Protein AF-A0A4Y7THC1-F1 (afdb_monomer_lite)

Radius of gyration: 34.79 Å; chains: 1; bounding box: 104×130×80 Å

Structure (mmCIF, N/CA/C/O backbone):
data_AF-A0A4Y7THC1-F1
#
_entry.id   AF-A0A4Y7THC1-F1
#
loop_
_atom_site.group_PDB
_atom_site.id
_atom_site.type_symbol
_atom_site.label_atom_id
_atom_site.label_alt_id
_atom_site.label_comp_id
_atom_site.label_asym_id
_atom_site.label_entity_id
_atom_site.label_seq_id
_atom_site.pdbx_PDB_ins_code
_atom_site.Cartn_x
_atom_site.Cartn_y
_atom_site.Cartn_z
_atom_site.occupancy
_atom_site.B_iso_or_equiv
_atom_site.auth_seq_id
_atom_site.auth_comp_id
_atom_site.auth_asym_id
_atom_site.auth_atom_id
_atom_site.pdbx_PDB_model_num
ATOM 1 N N . MET A 1 1 ? 5.246 90.368 32.991 1.00 42.56 1 MET A N 1
ATOM 2 C CA . MET A 1 1 ? 5.972 89.082 32.881 1.00 42.56 1 MET A CA 1
ATOM 3 C C . MET A 1 1 ? 4.945 87.955 32.793 1.00 42.56 1 MET A C 1
ATOM 5 O O . MET A 1 1 ? 4.309 87.685 33.807 1.00 42.56 1 MET A O 1
ATOM 9 N N . PRO A 1 2 ? 4.690 87.352 31.618 1.00 47.78 2 PRO A N 1
ATOM 10 C CA . PRO A 1 2 ? 3.740 86.250 31.505 1.00 47.78 2 PRO A CA 1
ATOM 11 C C . PRO A 1 2 ? 4.390 84.953 32.010 1.00 47.78 2 PRO A C 1
ATOM 13 O O . PRO A 1 2 ? 5.532 84.641 31.667 1.00 47.78 2 PRO A O 1
ATOM 16 N N . ARG A 1 3 ? 3.676 84.203 32.856 1.00 44.34 3 ARG A N 1
ATOM 17 C CA . ARG A 1 3 ? 4.103 82.882 33.335 1.00 44.34 3 ARG A CA 1
ATOM 18 C C . ARG A 1 3 ? 4.066 81.897 32.162 1.00 44.34 3 ARG A C 1
ATOM 20 O O . ARG A 1 3 ? 2.997 81.630 31.624 1.00 44.34 3 ARG A O 1
ATOM 27 N N . LYS A 1 4 ? 5.230 81.363 31.773 1.00 51.47 4 LYS A N 1
ATOM 28 C CA . LYS A 1 4 ? 5.334 80.213 30.862 1.00 51.47 4 LYS A CA 1
ATOM 29 C C . LYS A 1 4 ? 4.576 79.039 31.488 1.00 51.47 4 LYS A C 1
ATOM 31 O O . LYS A 1 4 ? 4.970 78.560 32.550 1.00 51.47 4 LYS A O 1
ATOM 36 N N . GLY A 1 5 ? 3.492 78.604 30.849 1.00 48.81 5 GLY A N 1
ATOM 37 C CA . GLY A 1 5 ? 2.812 77.361 31.201 1.00 48.81 5 GLY A CA 1
ATOM 38 C C . GLY A 1 5 ? 3.774 76.189 31.023 1.00 48.81 5 GLY A C 1
ATOM 39 O O . GLY A 1 5 ? 4.364 76.034 29.952 1.00 48.81 5 GLY A O 1
ATOM 40 N N . ARG A 1 6 ? 3.961 75.397 32.084 1.00 53.28 6 ARG A N 1
ATOM 41 C CA . ARG A 1 6 ? 4.569 74.067 31.990 1.00 53.28 6 ARG A CA 1
ATOM 42 C C . ARG A 1 6 ? 3.702 73.263 31.022 1.00 53.28 6 ARG A C 1
ATOM 44 O O . ARG A 1 6 ? 2.523 73.065 31.290 1.00 53.28 6 ARG A O 1
ATOM 51 N N . LYS A 1 7 ? 4.265 72.872 29.876 1.00 57.53 7 LYS A N 1
ATOM 52 C CA . LYS A 1 7 ? 3.681 71.803 29.067 1.00 57.53 7 LYS A CA 1
ATOM 53 C C . LYS A 1 7 ? 3.768 70.555 29.931 1.00 57.53 7 LYS A C 1
ATOM 55 O O . LYS A 1 7 ? 4.872 70.172 30.305 1.00 57.53 7 LYS A O 1
ATOM 60 N N . ASP A 1 8 ? 2.621 69.998 30.288 1.00 54.03 8 ASP A N 1
ATOM 61 C CA . ASP A 1 8 ? 2.546 68.701 30.940 1.00 54.03 8 ASP A CA 1
ATOM 62 C C . ASP A 1 8 ? 3.214 67.677 30.015 1.00 54.03 8 ASP A C 1
ATOM 64 O O . ASP A 1 8 ? 2.645 67.271 28.997 1.00 54.03 8 ASP A O 1
ATOM 68 N N . GLU A 1 9 ? 4.454 67.305 30.339 1.00 60.47 9 GLU A N 1
ATOM 69 C CA . GLU A 1 9 ? 5.091 66.088 29.848 1.00 60.47 9 GLU A CA 1
ATOM 70 C C . GLU A 1 9 ? 4.247 64.925 30.361 1.00 60.47 9 GLU A C 1
ATOM 72 O O . GLU A 1 9 ? 4.457 64.385 31.446 1.00 60.47 9 GLU A O 1
ATOM 77 N N . ARG A 1 10 ? 3.220 64.565 29.588 1.00 56.78 10 ARG A N 1
ATOM 78 C CA . ARG A 1 10 ? 2.561 63.274 29.728 1.00 56.78 10 ARG A CA 1
ATOM 79 C C . ARG A 1 10 ? 3.612 62.234 29.381 1.00 56.78 10 ARG A C 1
ATOM 81 O O . ARG A 1 10 ? 3.808 61.946 28.204 1.00 56.78 10 ARG A O 1
ATOM 88 N N . LEU A 1 11 ? 4.299 61.734 30.407 1.00 62.66 11 LEU A N 1
ATOM 89 C CA . LEU A 1 11 ? 5.148 60.552 30.338 1.00 62.66 11 LEU A CA 1
ATOM 90 C C . LEU A 1 11 ? 4.373 59.495 29.548 1.00 62.66 11 LEU A C 1
ATOM 92 O O . LEU A 1 11 ? 3.333 59.013 30.001 1.00 62.66 11 LEU A O 1
ATOM 96 N N . HIS A 1 12 ? 4.804 59.246 28.312 1.00 72.31 12 HIS A N 1
ATOM 97 C CA . HIS A 1 12 ? 4.212 58.221 27.472 1.00 72.31 12 HIS A CA 1
ATOM 98 C C . HIS A 1 12 ? 4.403 56.903 28.204 1.00 72.31 12 HIS A C 1
ATOM 100 O O . HIS A 1 12 ? 5.534 56.468 28.415 1.00 72.31 12 HIS A O 1
ATOM 106 N N . GLN A 1 13 ? 3.297 56.310 28.650 1.00 73.50 13 GLN A N 1
ATOM 107 C CA . GLN A 1 13 ? 3.343 54.952 29.158 1.00 73.50 13 GLN A CA 1
ATOM 108 C C . GLN A 1 13 ? 3.925 54.078 28.040 1.00 73.50 13 GLN A C 1
ATOM 110 O O . GLN A 1 13 ? 3.471 54.198 26.894 1.00 73.50 13 GLN A O 1
ATOM 115 N N . PRO A 1 14 ? 4.968 53.284 28.326 1.00 78.94 14 PRO A N 1
ATOM 116 C CA . PRO A 1 14 ? 5.562 52.421 27.321 1.00 78.94 14 PRO A CA 1
ATOM 117 C C . PRO A 1 14 ? 4.495 51.481 26.755 1.00 78.94 14 PRO A C 1
ATOM 119 O O . PRO A 1 14 ? 3.613 51.013 27.473 1.00 78.94 14 PRO A O 1
ATOM 122 N N . LYS A 1 15 ? 4.564 51.241 25.441 1.00 88.25 15 LYS A N 1
ATOM 123 C CA . LYS A 1 15 ? 3.587 50.439 24.687 1.00 88.25 15 LYS A CA 1
ATOM 124 C C . LYS A 1 15 ? 3.503 48.988 25.184 1.00 88.25 15 LYS A C 1
ATOM 126 O O . LYS A 1 15 ? 2.467 48.357 24.995 1.00 88.25 15 LYS A O 1
ATOM 131 N N . PHE A 1 16 ? 4.564 48.472 25.804 1.00 92.69 16 PHE A N 1
ATOM 132 C CA . PHE A 1 16 ? 4.643 47.092 26.264 1.00 92.69 16 PHE A CA 1
ATOM 133 C C . PHE A 1 16 ? 5.136 46.991 27.708 1.00 92.69 16 PHE A C 1
ATOM 135 O O . PHE A 1 16 ? 5.794 47.896 28.222 1.00 92.69 16 PHE A O 1
ATOM 142 N N . ASP A 1 17 ? 4.816 45.867 28.341 1.00 90.44 17 ASP A N 1
ATOM 143 C CA . ASP A 1 17 ? 5.324 45.504 29.659 1.00 90.44 17 ASP A CA 1
ATOM 144 C C . ASP A 1 17 ? 6.685 44.796 29.502 1.00 90.44 17 ASP A C 1
ATOM 146 O O . ASP A 1 17 ? 6.765 43.820 28.750 1.00 90.44 17 ASP A O 1
ATOM 150 N N . PRO A 1 18 ? 7.761 45.243 30.176 1.00 90.81 18 PRO A N 1
ATOM 151 C CA . PRO A 1 18 ? 9.068 44.581 30.121 1.00 90.81 18 PRO A CA 1
ATOM 152 C C . PRO A 1 18 ? 9.042 43.111 30.560 1.00 90.81 18 PRO A C 1
ATOM 154 O O . PRO A 1 18 ? 9.895 42.346 30.128 1.00 90.81 18 PRO A O 1
ATOM 157 N N . ASN A 1 19 ? 8.085 42.699 31.398 1.00 92.19 19 ASN A N 1
ATOM 158 C CA . ASN A 1 19 ? 8.035 41.337 31.942 1.00 92.19 19 ASN A CA 1
ATOM 159 C C . ASN A 1 19 ? 7.123 40.396 31.145 1.00 92.19 19 ASN A C 1
ATOM 161 O O . ASN A 1 19 ? 7.069 39.200 31.433 1.00 92.19 19 ASN A O 1
ATOM 165 N N . HIS A 1 20 ? 6.384 40.918 30.162 1.00 88.00 20 HIS A N 1
ATOM 166 C CA . HIS A 1 20 ? 5.416 40.140 29.399 1.00 88.00 20 HIS A CA 1
ATOM 167 C C . HIS A 1 20 ? 5.552 40.426 27.899 1.00 88.00 20 HIS A C 1
ATOM 169 O O . HIS A 1 20 ? 5.164 41.509 27.448 1.00 88.00 20 HIS A O 1
ATOM 175 N N . PRO A 1 21 ? 6.066 39.470 27.099 1.00 90.31 21 PRO A N 1
ATOM 176 C CA . PRO A 1 21 ? 6.120 39.641 25.657 1.00 90.31 21 PRO A CA 1
ATOM 177 C C . PRO A 1 21 ? 4.701 39.762 25.075 1.00 90.31 21 PRO A C 1
ATOM 179 O O . PRO A 1 21 ? 3.742 39.233 25.650 1.00 90.31 21 PRO A O 1
ATOM 182 N N . PRO A 1 22 ? 4.538 40.427 23.917 1.00 93.38 22 PRO A N 1
ATOM 183 C CA . PRO A 1 22 ? 3.249 40.542 23.250 1.00 93.38 22 PRO A CA 1
ATOM 184 C C . PRO A 1 22 ? 2.585 39.179 23.040 1.00 93.38 22 PRO A C 1
ATOM 186 O O . PRO A 1 22 ? 3.134 38.282 22.395 1.00 93.38 22 PRO A O 1
ATOM 189 N N . VAL A 1 23 ? 1.370 39.034 23.563 1.00 92.44 23 VAL A N 1
ATOM 190 C CA . VAL A 1 23 ? 0.577 37.810 23.422 1.00 92.44 23 VAL A CA 1
ATOM 191 C C . VAL A 1 23 ? 0.089 37.678 21.980 1.00 92.44 23 VAL A C 1
ATOM 193 O O . VAL A 1 23 ? -0.300 38.661 21.344 1.00 92.44 23 VAL A O 1
ATOM 196 N N . LYS A 1 24 ? 0.092 36.448 21.458 1.00 90.00 24 LYS A N 1
ATOM 197 C CA . LYS A 1 24 ? -0.435 36.131 20.127 1.00 90.00 24 LYS A CA 1
ATOM 198 C C . LYS A 1 24 ? -1.909 36.564 20.036 1.00 90.00 24 LYS A C 1
ATOM 200 O O . LYS A 1 24 ? -2.703 36.162 20.889 1.00 90.00 24 LYS A O 1
ATOM 205 N N . PRO A 1 25 ? -2.302 37.378 19.039 1.00 89.38 25 PRO A N 1
ATOM 206 C CA . PRO A 1 25 ? -3.668 37.870 18.949 1.00 89.38 25 PRO A CA 1
ATOM 207 C C . PRO A 1 25 ? -4.633 36.716 18.648 1.00 89.38 25 PRO A C 1
ATOM 209 O O . PRO A 1 25 ? -4.275 35.794 17.907 1.00 89.38 25 PRO A O 1
ATOM 212 N N . PRO A 1 26 ? -5.872 36.762 19.165 1.00 89.12 26 PRO A N 1
ATOM 213 C CA . PRO A 1 26 ? -6.897 35.814 18.764 1.00 89.12 26 PRO A CA 1
ATOM 214 C C . PRO A 1 26 ? -7.212 36.020 17.279 1.00 89.12 26 PRO A C 1
ATOM 216 O O . PRO A 1 26 ? -7.590 37.116 16.855 1.00 89.12 26 PRO A O 1
ATOM 219 N N . TYR A 1 27 ? -7.050 34.971 16.475 1.00 83.88 27 TYR A N 1
ATOM 220 C CA . TYR A 1 27 ? -7.465 35.009 15.077 1.00 83.88 27 TYR A CA 1
ATOM 221 C C . TYR A 1 27 ? -8.996 34.969 14.975 1.00 83.88 27 TYR A C 1
ATOM 223 O O . TYR A 1 27 ? -9.653 34.340 15.812 1.00 83.88 27 TYR A O 1
ATOM 231 N N . PRO A 1 28 ? -9.591 35.619 13.959 1.00 84.38 28 PRO A N 1
ATOM 232 C CA . PRO A 1 28 ? -11.012 35.456 13.688 1.00 84.38 28 PRO A CA 1
ATOM 233 C C . PRO A 1 28 ? -11.325 33.972 13.462 1.00 84.38 28 PRO A C 1
ATOM 235 O O . PRO A 1 28 ? -10.623 33.291 12.713 1.00 84.38 28 PRO A O 1
ATOM 238 N N . SER A 1 29 ? -12.375 33.463 14.108 1.00 83.25 29 SER A N 1
ATOM 239 C CA . SER A 1 29 ? -12.801 32.073 13.925 1.00 83.25 29 SER A CA 1
ATOM 240 C C . SER A 1 29 ? -13.163 31.842 12.452 1.00 83.25 29 SER A C 1
ATOM 242 O O . SER A 1 29 ? -13.886 32.669 11.887 1.00 83.25 29 SER A O 1
ATOM 244 N N . PRO A 1 30 ? -12.667 30.772 11.807 1.00 80.31 30 PRO A N 1
ATOM 245 C CA . PRO A 1 30 ? -13.058 30.478 10.438 1.00 80.31 30 PRO A CA 1
ATOM 246 C C . PRO A 1 30 ? -14.569 30.220 10.385 1.00 80.31 30 PRO A C 1
ATOM 248 O O . PRO A 1 30 ? -15.112 29.438 11.172 1.00 80.31 30 PRO A O 1
ATOM 251 N N . SER A 1 31 ? -15.265 30.878 9.455 1.00 75.00 31 SER A N 1
ATOM 252 C CA . SER A 1 31 ? -16.676 30.592 9.197 1.00 75.00 31 SER A CA 1
ATOM 253 C C . SER A 1 31 ? -16.830 29.127 8.783 1.00 75.00 31 SER A C 1
ATOM 255 O O . SER A 1 31 ? -16.077 28.628 7.950 1.00 75.00 31 SER A O 1
ATOM 257 N N . ARG A 1 32 ? -17.844 28.428 9.319 1.00 58.69 32 ARG A N 1
ATOM 258 C CA . ARG A 1 32 ? -18.141 27.032 8.928 1.00 58.69 32 ARG A CA 1
ATOM 259 C C . ARG A 1 32 ? -18.444 26.882 7.432 1.00 58.69 32 ARG A C 1
ATOM 261 O O . ARG A 1 32 ? -18.277 25.796 6.892 1.00 58.69 32 ARG A O 1
ATOM 268 N N . VAL A 1 33 ? -18.922 27.950 6.790 1.00 64.38 33 VAL A N 1
ATOM 269 C CA . VAL A 1 33 ? -19.206 28.026 5.353 1.00 64.38 33 VAL A CA 1
ATOM 270 C C . VAL A 1 33 ? -18.877 29.440 4.879 1.00 64.38 33 VAL A C 1
ATOM 272 O O . VAL A 1 33 ? -19.462 30.400 5.381 1.00 64.38 33 VAL A O 1
ATOM 275 N N . TRP A 1 34 ? -17.965 29.564 3.917 1.00 84.56 34 TRP A N 1
ATOM 276 C CA . TRP A 1 34 ? -17.687 30.816 3.209 1.00 84.56 34 TRP A CA 1
ATOM 277 C C . TRP A 1 34 ? -18.719 31.001 2.097 1.00 84.56 34 TRP A C 1
ATOM 279 O O . TRP A 1 34 ? -18.996 30.063 1.350 1.00 84.56 34 TRP A O 1
ATOM 289 N N . ARG A 1 35 ? -19.315 32.189 1.982 1.00 83.44 35 ARG A N 1
ATOM 290 C CA . ARG A 1 35 ? -20.350 32.473 0.974 1.00 83.44 35 ARG A CA 1
ATOM 291 C C . ARG A 1 35 ? -19.761 32.858 -0.379 1.00 83.44 35 ARG A C 1
ATOM 293 O O . ARG A 1 35 ? -20.486 32.861 -1.368 1.00 83.44 35 ARG A O 1
ATOM 300 N N . SER A 1 36 ? -18.479 33.214 -0.414 1.00 90.06 36 SER A N 1
ATOM 301 C CA . SER A 1 36 ? -17.765 33.656 -1.614 1.00 90.06 36 SER A CA 1
ATOM 302 C C . SER A 1 36 ? -16.250 33.502 -1.447 1.00 90.06 36 SER A C 1
ATOM 304 O O . SER A 1 36 ? -15.754 33.362 -0.323 1.00 90.06 36 SER A O 1
ATOM 306 N N . ALA A 1 37 ? -15.513 33.547 -2.559 1.00 80.56 37 ALA A N 1
ATOM 307 C CA . ALA A 1 37 ? -14.051 33.558 -2.540 1.00 80.56 37 ALA A CA 1
ATOM 308 C C . ALA A 1 37 ? -13.511 34.853 -1.908 1.00 80.56 37 ALA A C 1
ATOM 310 O O . ALA A 1 37 ? -12.515 34.823 -1.189 1.00 80.56 37 ALA A O 1
ATOM 311 N N . GLU A 1 38 ? -14.199 35.979 -2.105 1.00 90.56 38 GLU A N 1
ATOM 312 C CA . GLU A 1 38 ? -13.860 37.267 -1.499 1.00 90.56 38 GLU A CA 1
ATOM 313 C C . GLU A 1 38 ? -13.942 37.218 0.031 1.00 90.56 38 GLU A C 1
ATOM 315 O O . GLU A 1 38 ? -13.105 37.815 0.707 1.00 90.56 38 GLU A O 1
ATOM 320 N N . GLU A 1 39 ? -14.914 36.489 0.590 1.00 87.56 39 GLU A N 1
ATOM 321 C CA . GLU A 1 39 ? -15.061 36.328 2.042 1.00 87.56 39 GLU A CA 1
ATOM 322 C C . GLU A 1 39 ? -13.908 35.510 2.644 1.00 87.56 39 GLU A C 1
ATOM 324 O O . GLU A 1 39 ? -13.333 35.918 3.654 1.00 87.56 39 GLU A O 1
ATOM 329 N N . TYR A 1 40 ? -13.523 34.406 1.992 1.00 86.62 40 TYR A N 1
ATOM 330 C CA . TYR A 1 40 ? -12.363 33.604 2.396 1.00 86.62 40 TYR A CA 1
ATOM 331 C C . TYR A 1 40 ? -11.063 34.414 2.303 1.00 86.62 40 TYR A C 1
ATOM 333 O O . TYR A 1 40 ? -10.331 34.523 3.287 1.00 86.62 40 TYR A O 1
ATOM 341 N N . ASN A 1 41 ? -10.820 35.065 1.160 1.00 87.75 41 ASN A N 1
ATOM 342 C CA . ASN A 1 41 ? -9.640 35.907 0.954 1.00 87.75 41 ASN A CA 1
ATOM 343 C C . ASN A 1 41 ? -9.605 37.066 1.961 1.00 87.75 41 ASN A C 1
ATOM 345 O O . ASN A 1 41 ? -8.544 37.455 2.443 1.00 87.75 41 ASN A O 1
ATOM 349 N N . GLY A 1 42 ? -10.760 37.639 2.307 1.00 92.19 42 GLY A N 1
ATOM 350 C CA . GLY A 1 42 ? -10.872 38.675 3.332 1.00 92.19 42 GLY A CA 1
ATOM 351 C C . GLY A 1 42 ? -10.440 38.185 4.717 1.00 92.19 42 GLY A C 1
ATOM 352 O O . GLY A 1 42 ? -9.692 38.885 5.407 1.00 92.19 42 GLY A O 1
ATOM 353 N N . TRP A 1 43 ? -10.866 36.979 5.105 1.00 92.81 43 TRP A N 1
ATOM 354 C CA . TRP A 1 43 ? -10.451 36.339 6.355 1.00 92.81 43 TRP A CA 1
ATOM 355 C C . TRP A 1 43 ? -8.958 36.005 6.365 1.00 92.81 43 TRP A C 1
ATOM 357 O O . TRP A 1 43 ? -8.265 36.347 7.323 1.00 92.81 43 TRP A O 1
ATOM 367 N N . GLU A 1 44 ? -8.436 35.422 5.286 1.00 88.69 44 GLU A N 1
ATOM 368 C CA . GLU A 1 44 ? -7.017 35.078 5.157 1.00 88.69 44 GLU A CA 1
ATOM 369 C C . GLU A 1 44 ? -6.128 36.328 5.267 1.00 88.69 44 GLU A C 1
ATOM 371 O O . GLU A 1 44 ? -5.231 36.383 6.110 1.00 88.69 44 GLU A O 1
ATOM 376 N N . ASN A 1 45 ? -6.470 37.398 4.540 1.00 92.69 45 ASN A N 1
ATOM 377 C CA . ASN A 1 45 ? -5.796 38.697 4.633 1.00 92.69 45 ASN A CA 1
ATOM 378 C C . ASN A 1 45 ? -5.884 39.315 6.042 1.00 92.69 45 ASN A C 1
ATOM 380 O O . ASN A 1 45 ? -5.010 40.079 6.465 1.00 92.69 45 ASN A O 1
ATOM 384 N N . GLN A 1 46 ? -6.958 39.058 6.793 1.00 92.50 46 GLN A N 1
ATOM 385 C CA . GLN A 1 46 ? -7.070 39.509 8.180 1.00 92.50 46 GLN A CA 1
ATOM 386 C C . GLN A 1 46 ? -6.152 38.707 9.110 1.00 92.50 46 GLN A C 1
ATOM 388 O O . GLN A 1 46 ? -5.467 39.307 9.941 1.00 92.50 46 GLN A O 1
ATOM 393 N N . CYS A 1 47 ? -6.097 37.385 8.948 1.00 88.88 47 CYS A N 1
ATOM 394 C CA . CYS A 1 47 ? -5.177 36.517 9.678 1.00 88.88 47 CYS A CA 1
ATOM 395 C C . CYS A 1 47 ? -3.716 36.889 9.399 1.00 88.88 47 CYS A C 1
ATOM 397 O O . CYS A 1 47 ? -2.924 37.017 10.332 1.00 88.88 47 CYS A O 1
ATOM 399 N N . GLU A 1 48 ? -3.360 37.147 8.143 1.00 90.75 48 GLU A N 1
ATOM 400 C CA . GLU A 1 48 ? -2.006 37.556 7.773 1.00 90.75 48 GLU A CA 1
ATOM 401 C C . GLU A 1 48 ? -1.623 38.911 8.390 1.00 90.75 48 GLU A C 1
ATOM 403 O O . GLU A 1 48 ? -0.550 39.044 8.982 1.00 90.75 48 GLU A O 1
ATOM 408 N N . ARG A 1 49 ? -2.524 39.904 8.360 1.00 94.25 49 ARG A N 1
ATOM 409 C CA . ARG A 1 49 ? -2.291 41.203 9.019 1.00 94.25 49 ARG A CA 1
ATOM 410 C C . ARG A 1 49 ? -2.058 41.066 10.522 1.00 94.25 49 ARG A C 1
ATOM 412 O O . ARG A 1 49 ? -1.131 41.684 11.038 1.00 94.25 49 ARG A O 1
ATOM 419 N N . LEU A 1 50 ? -2.862 40.258 11.218 1.00 92.00 50 LEU A N 1
ATOM 420 C CA . LEU A 1 50 ? -2.692 40.011 12.656 1.00 92.00 50 LEU A CA 1
ATOM 421 C C . LEU A 1 50 ? -1.363 39.311 12.957 1.00 92.00 50 LEU A C 1
ATOM 423 O O . LEU A 1 50 ? -0.673 39.682 13.905 1.00 92.00 50 LEU A O 1
ATOM 427 N N . ARG A 1 51 ? -0.971 38.348 12.117 1.00 90.88 51 ARG A N 1
ATOM 428 C CA . ARG A 1 51 ? 0.308 37.638 12.233 1.00 90.88 51 ARG A CA 1
ATOM 429 C C . ARG A 1 51 ? 1.494 38.585 12.060 1.00 90.88 51 ARG A C 1
ATOM 431 O O . ARG A 1 51 ? 2.422 38.555 12.864 1.00 90.88 51 ARG A O 1
ATOM 438 N N . ASN A 1 52 ? 1.452 39.436 11.037 1.00 93.19 52 ASN A N 1
ATOM 439 C CA . ASN A 1 52 ? 2.514 40.400 10.753 1.00 93.19 52 ASN A CA 1
ATOM 440 C C . ASN A 1 52 ? 2.603 41.482 11.835 1.00 93.19 52 ASN A C 1
ATOM 442 O O . ASN A 1 52 ? 3.703 41.847 12.244 1.00 93.19 52 ASN A O 1
ATOM 446 N N . GLN A 1 53 ? 1.461 41.944 12.352 1.00 94.75 53 GLN A N 1
ATOM 447 C CA . GLN A 1 53 ? 1.426 42.895 13.461 1.00 94.75 53 GLN A CA 1
ATOM 448 C C . GLN A 1 53 ? 2.035 42.298 14.736 1.00 94.75 53 GLN A C 1
ATOM 450 O O . GLN A 1 53 ? 2.878 42.935 15.356 1.00 94.75 53 GLN A O 1
ATOM 455 N N . TRP A 1 54 ? 1.678 41.060 15.086 1.00 94.31 54 TRP A N 1
ATOM 456 C CA . TRP A 1 54 ? 2.233 40.383 16.260 1.00 94.31 54 TRP A CA 1
ATOM 457 C C . TRP A 1 54 ? 3.745 40.158 16.158 1.00 94.31 54 TRP A C 1
ATOM 459 O O . TRP A 1 54 ? 4.465 40.430 17.115 1.00 94.31 54 TRP A O 1
ATOM 469 N N . LYS A 1 55 ? 4.245 39.733 14.988 1.00 92.00 55 LYS A N 1
ATOM 470 C CA . LYS A 1 55 ? 5.693 39.606 14.745 1.00 92.00 55 LYS A CA 1
ATOM 471 C C . LYS A 1 55 ? 6.418 40.930 14.971 1.00 92.00 55 LYS A C 1
ATOM 473 O O . LYS A 1 55 ? 7.414 40.960 15.686 1.00 92.00 55 LYS A O 1
ATOM 478 N N . LYS A 1 56 ? 5.877 42.016 14.416 1.00 95.06 56 LYS A N 1
ATOM 479 C CA . LYS A 1 56 ? 6.429 43.358 14.600 1.00 95.06 56 LYS A CA 1
ATOM 480 C C . LYS A 1 56 ? 6.406 43.790 16.065 1.00 95.06 56 LYS A C 1
ATOM 482 O O . LYS A 1 56 ? 7.387 44.333 16.549 1.00 95.06 56 LYS A O 1
ATOM 487 N N . ASP A 1 57 ? 5.313 43.532 16.780 1.00 93.19 57 ASP A N 1
ATOM 488 C CA . ASP A 1 57 ? 5.220 43.870 18.200 1.00 93.19 57 ASP A CA 1
ATOM 489 C C . ASP A 1 57 ? 6.243 43.084 19.034 1.00 93.19 57 ASP A C 1
ATOM 491 O O . ASP A 1 57 ? 6.840 43.656 19.943 1.00 93.19 57 ASP A O 1
ATOM 495 N N . ILE A 1 58 ? 6.499 41.810 18.707 1.00 92.69 58 ILE A N 1
ATOM 496 C CA . ILE A 1 58 ? 7.574 41.029 19.335 1.00 92.69 58 ILE A CA 1
ATOM 497 C C . ILE A 1 58 ? 8.946 41.636 19.037 1.00 92.69 58 ILE A C 1
ATOM 499 O O . ILE A 1 58 ? 9.750 41.763 19.954 1.00 92.69 58 ILE A O 1
ATOM 503 N N . GLU A 1 59 ? 9.235 42.008 17.791 1.00 91.88 59 GLU A N 1
ATOM 504 C CA . GLU A 1 59 ? 10.512 42.639 17.430 1.00 91.88 59 GLU A CA 1
ATOM 505 C C . GLU A 1 59 ? 10.710 43.984 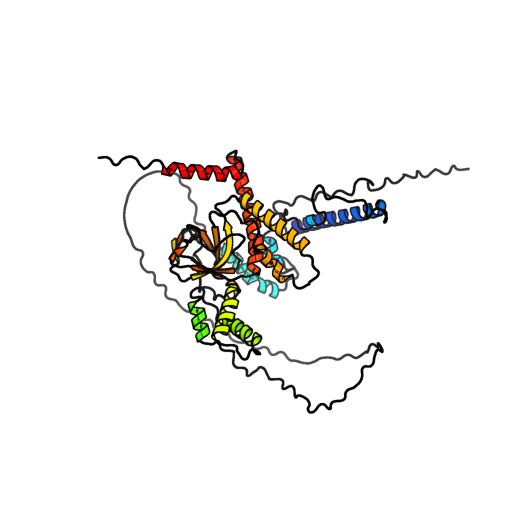18.144 1.00 91.88 59 GLU A C 1
ATOM 507 O O . GLU A 1 59 ? 11.769 44.209 18.730 1.00 91.88 59 GLU A O 1
ATOM 512 N N . ASP A 1 60 ? 9.678 44.833 18.178 1.00 92.69 60 ASP A N 1
ATOM 513 C CA . ASP A 1 60 ? 9.694 46.110 18.899 1.00 92.69 60 ASP A CA 1
ATOM 514 C C . ASP A 1 60 ? 9.909 45.890 20.410 1.00 92.69 60 ASP A C 1
ATOM 516 O O . ASP A 1 60 ? 10.679 46.612 21.043 1.00 92.69 60 ASP A O 1
ATOM 520 N N . TRP A 1 61 ? 9.248 44.886 21.002 1.00 93.94 61 TRP A N 1
ATOM 521 C CA . TRP A 1 61 ? 9.428 44.525 22.411 1.00 93.94 61 TRP A CA 1
ATOM 522 C C . TRP A 1 61 ? 10.855 44.053 22.696 1.00 93.94 61 TRP A C 1
ATOM 524 O O . TRP A 1 61 ? 11.485 44.538 23.635 1.00 93.94 61 TRP A O 1
ATOM 534 N N . LYS A 1 62 ? 11.401 43.169 21.850 1.00 89.12 62 LYS A N 1
ATOM 535 C CA . LYS A 1 62 ? 12.786 42.699 21.968 1.00 89.12 62 LYS A CA 1
ATOM 536 C C . LYS A 1 62 ? 13.772 43.863 21.894 1.00 89.12 62 LYS A C 1
ATOM 538 O O . LYS A 1 62 ? 14.642 43.960 22.746 1.00 89.12 62 LYS A O 1
ATOM 543 N N . ALA A 1 63 ? 13.597 44.778 20.941 1.00 90.69 63 ALA A N 1
ATOM 544 C CA . ALA A 1 63 ? 14.470 45.940 20.781 1.00 90.69 63 ALA A CA 1
ATOM 545 C C . ALA A 1 63 ? 14.428 46.916 21.974 1.00 90.69 63 ALA A C 1
ATOM 547 O O . ALA A 1 63 ? 15.391 47.646 22.202 1.00 90.69 63 ALA A O 1
ATOM 548 N N . LEU A 1 64 ? 13.316 46.961 22.715 1.00 91.19 64 LEU A N 1
ATOM 549 C CA . LEU A 1 64 ? 13.150 47.848 23.870 1.00 91.19 64 LEU A CA 1
ATOM 550 C C . LEU A 1 64 ? 13.696 47.265 25.176 1.00 91.19 64 LEU A C 1
ATOM 552 O O . LEU A 1 64 ? 14.133 48.038 26.029 1.00 91.19 64 LEU A O 1
ATOM 556 N N . TYR A 1 65 ? 13.632 45.943 25.352 1.00 89.31 65 TYR A N 1
ATOM 557 C CA . TYR A 1 65 ? 13.854 45.316 26.661 1.00 89.31 65 TYR A CA 1
ATOM 558 C C . TYR A 1 65 ? 14.944 44.249 26.692 1.00 89.31 65 TYR A C 1
ATOM 560 O O . TYR A 1 65 ? 15.408 43.923 27.780 1.00 89.31 65 TYR A O 1
ATOM 568 N N . ILE A 1 66 ? 15.382 43.730 25.545 1.00 84.75 66 ILE A N 1
ATOM 569 C CA . ILE A 1 66 ? 16.485 42.770 25.481 1.00 84.75 66 ILE A CA 1
ATOM 570 C C . ILE A 1 66 ? 17.742 43.528 25.070 1.00 84.75 66 ILE A C 1
ATOM 572 O O . ILE A 1 66 ? 17.821 44.061 23.964 1.00 84.75 66 ILE A O 1
ATOM 576 N N . THR A 1 67 ? 18.727 43.589 25.965 1.00 78.94 67 THR A N 1
ATOM 577 C CA . THR A 1 67 ? 20.054 44.101 25.613 1.00 78.94 67 THR A CA 1
ATOM 578 C C . THR A 1 67 ? 20.889 42.980 24.996 1.00 78.94 67 THR A C 1
ATOM 580 O O . THR A 1 67 ? 20.702 41.812 25.334 1.00 78.94 67 THR A O 1
ATOM 583 N N . ASP A 1 68 ? 21.829 43.311 24.103 1.00 65.88 68 ASP A N 1
ATOM 584 C CA . ASP A 1 68 ? 22.686 42.327 23.409 1.00 65.88 68 ASP A CA 1
ATOM 585 C C . ASP A 1 68 ? 23.473 41.399 24.364 1.00 65.88 68 ASP A C 1
ATOM 587 O O . ASP A 1 68 ? 24.015 40.388 23.928 1.00 65.88 68 ASP A O 1
ATOM 591 N N . SER A 1 69 ? 23.525 41.716 25.665 1.00 59.09 69 SER A N 1
ATOM 592 C CA . SER A 1 69 ? 24.231 40.941 26.688 1.00 59.09 69 SER A CA 1
ATOM 593 C C . SER A 1 69 ? 23.371 39.896 27.416 1.00 59.09 69 SER A C 1
ATOM 595 O O . SER A 1 69 ? 23.939 39.093 28.149 1.00 59.09 69 SER A O 1
ATOM 597 N N . ASP A 1 70 ? 22.046 39.882 27.222 1.00 57.97 70 ASP A N 1
ATOM 598 C CA . ASP A 1 70 ? 21.117 38.978 27.930 1.00 57.97 70 ASP A CA 1
ATOM 599 C C . ASP A 1 70 ? 20.695 37.758 27.083 1.00 57.97 70 ASP A C 1
ATOM 601 O O . ASP A 1 70 ? 19.880 36.941 27.511 1.00 57.97 70 ASP A O 1
ATOM 605 N N . TRP A 1 71 ? 21.237 37.611 25.868 1.00 58.06 71 TRP A N 1
ATOM 606 C CA . TRP A 1 71 ? 20.854 36.551 24.921 1.00 58.06 71 TRP A CA 1
ATOM 607 C C . TRP A 1 71 ? 21.253 35.132 25.357 1.00 58.06 71 TRP A C 1
ATOM 609 O O . TRP A 1 71 ? 20.665 34.171 24.865 1.00 58.06 71 TRP A O 1
ATOM 619 N N . GLU A 1 72 ? 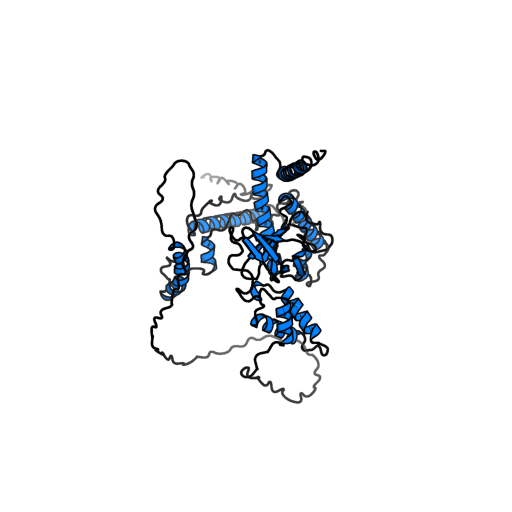22.235 34.986 26.252 1.00 53.75 72 GLU A N 1
ATOM 620 C CA . GLU A 1 72 ? 22.771 33.675 26.655 1.00 53.75 72 GLU A CA 1
ATOM 621 C C . GLU A 1 72 ? 22.133 33.101 27.935 1.00 53.75 72 GLU A C 1
ATOM 623 O O . GLU A 1 72 ? 22.225 31.895 28.147 1.00 53.75 72 GLU A O 1
ATOM 628 N N . ASP A 1 73 ? 21.459 33.916 28.760 1.00 50.47 73 ASP A N 1
ATOM 629 C CA . ASP A 1 73 ? 21.017 33.509 30.113 1.00 50.47 73 ASP A CA 1
ATOM 630 C C . ASP A 1 73 ? 19.492 33.360 30.264 1.00 50.47 73 ASP A C 1
ATOM 632 O O . ASP A 1 73 ? 19.012 32.692 31.178 1.00 50.47 73 ASP A O 1
ATOM 636 N N . TRP A 1 74 ? 18.695 33.871 29.315 1.00 54.88 74 TRP A N 1
ATOM 637 C CA . TRP A 1 74 ? 17.282 33.488 29.197 1.00 54.88 74 TRP A CA 1
ATOM 638 C C . TRP A 1 74 ? 17.157 32.131 28.513 1.00 54.88 74 TRP A C 1
ATOM 640 O O . TRP A 1 74 ? 16.511 31.999 27.469 1.00 54.88 74 TRP A O 1
ATOM 650 N N . GLY A 1 75 ? 17.765 31.121 29.140 1.00 46.16 75 GLY A N 1
ATOM 651 C CA . GLY A 1 75 ? 17.403 29.725 28.988 1.00 46.16 75 GLY A CA 1
ATOM 652 C C . GLY A 1 75 ? 15.914 29.573 29.269 1.00 46.16 75 GLY A C 1
ATOM 653 O O . GLY A 1 75 ? 15.496 29.215 30.365 1.00 46.16 75 GLY A O 1
ATOM 654 N N . LEU A 1 76 ? 15.106 29.858 28.250 1.00 45.19 76 LEU A N 1
ATOM 655 C CA . LEU A 1 76 ? 13.797 29.275 28.058 1.00 45.19 76 LEU A CA 1
ATOM 656 C C . LEU A 1 76 ? 14.055 27.782 27.864 1.00 45.19 76 LEU A C 1
ATOM 658 O O . LEU A 1 76 ? 14.035 27.268 26.748 1.00 45.19 76 LEU A O 1
ATOM 662 N N . GLU A 1 77 ? 14.362 27.093 28.964 1.00 40.97 77 GLU A N 1
ATOM 663 C CA . GLU A 1 77 ? 14.000 25.699 29.088 1.00 40.97 77 GLU A CA 1
ATOM 664 C C . GLU A 1 77 ? 12.524 25.641 28.699 1.00 40.97 77 GLU A C 1
ATOM 666 O O . GLU A 1 77 ? 11.661 26.274 29.312 1.00 40.97 77 GLU A O 1
ATOM 671 N N . GLU A 1 78 ? 12.278 24.973 27.576 1.00 46.12 78 GLU A N 1
ATOM 672 C CA . GLU A 1 78 ? 10.983 24.685 26.980 1.00 46.12 78 GLU A CA 1
ATOM 673 C C . GLU A 1 78 ? 10.159 23.767 27.908 1.00 46.12 78 GLU A C 1
ATOM 675 O O . GLU A 1 78 ? 9.711 22.688 27.517 1.00 46.12 78 GLU A O 1
ATOM 680 N N . GLU A 1 79 ? 9.947 24.156 29.166 1.00 37.38 79 GLU A N 1
ATOM 681 C CA . GLU A 1 79 ? 9.004 23.506 30.073 1.00 37.38 79 GLU A CA 1
ATOM 682 C C . GLU A 1 79 ? 7.578 23.909 29.677 1.00 37.38 79 GLU A C 1
ATOM 684 O O . GLU A 1 79 ? 6.918 24.749 30.284 1.00 37.38 79 GLU A O 1
ATOM 689 N N . GLY A 1 80 ? 7.120 23.310 28.579 1.00 37.97 80 GLY A N 1
ATOM 690 C CA . GLY A 1 80 ? 5.809 23.541 27.982 1.00 37.97 80 GLY A CA 1
ATOM 691 C C . GLY A 1 80 ? 5.924 23.670 26.472 1.00 37.97 80 GLY A C 1
ATOM 692 O O . GLY A 1 80 ? 5.707 24.747 25.930 1.00 37.97 80 GLY A O 1
ATOM 693 N N . GLY A 1 81 ? 6.325 22.579 25.813 1.00 36.81 81 GLY A N 1
ATOM 694 C CA . GLY A 1 81 ? 6.646 22.507 24.388 1.00 36.81 81 GLY A CA 1
ATOM 695 C C . GLY A 1 81 ? 5.502 22.881 23.443 1.00 36.81 81 GLY A C 1
ATOM 696 O O . GLY A 1 81 ? 4.895 22.019 22.815 1.00 36.81 81 GLY A O 1
ATOM 697 N N . GLU A 1 82 ? 5.287 24.177 23.265 1.00 37.28 82 GLU A N 1
ATOM 698 C CA . GLU A 1 82 ? 4.760 24.757 22.039 1.00 37.28 82 GLU A CA 1
ATOM 699 C C . GLU A 1 82 ? 5.903 25.522 21.378 1.00 37.28 82 GLU A C 1
ATOM 701 O O . GLU A 1 82 ? 6.195 26.677 21.685 1.00 37.28 82 GLU A O 1
ATOM 706 N N . ASN A 1 83 ? 6.591 24.823 20.479 1.00 38.84 83 ASN A N 1
ATOM 707 C CA . ASN A 1 83 ? 7.625 25.368 19.613 1.00 38.84 83 ASN A CA 1
ATOM 708 C C . ASN A 1 83 ? 7.106 26.686 18.992 1.00 38.84 83 ASN A C 1
ATOM 710 O O . ASN A 1 83 ? 6.142 26.680 18.220 1.00 38.84 83 ASN A O 1
ATOM 714 N N . LEU A 1 84 ? 7.737 27.824 19.297 1.00 43.03 84 LEU A N 1
ATOM 715 C CA . LEU A 1 84 ? 7.345 29.144 18.769 1.00 43.03 84 LEU A CA 1
ATOM 716 C C . LEU A 1 84 ? 7.435 29.225 17.230 1.00 43.03 84 LEU A C 1
ATOM 718 O O . LEU A 1 84 ? 6.870 30.131 16.617 1.00 43.03 84 LEU A O 1
ATOM 722 N N . THR A 1 85 ? 8.083 28.246 16.596 1.00 39.91 85 THR A N 1
ATOM 723 C CA . THR A 1 85 ? 8.101 28.031 15.144 1.00 39.91 85 THR A CA 1
ATOM 724 C C . THR A 1 85 ? 7.139 26.935 14.658 1.00 39.91 85 THR A C 1
ATOM 726 O O . THR A 1 85 ? 6.762 26.975 13.491 1.00 39.91 85 THR A O 1
ATOM 729 N N . ALA A 1 86 ? 6.641 26.022 15.508 1.00 39.78 86 ALA A N 1
ATOM 730 C CA . ALA A 1 86 ? 5.669 24.983 15.108 1.00 39.78 86 ALA A CA 1
ATOM 731 C C . ALA A 1 86 ? 4.247 25.527 14.895 1.00 39.78 86 ALA A C 1
ATOM 733 O O . ALA A 1 86 ? 3.444 24.907 14.208 1.00 39.78 86 ALA A O 1
ATOM 734 N N . GLY A 1 87 ? 3.943 26.733 15.381 1.00 38.72 87 GLY A N 1
ATOM 735 C CA . GLY A 1 87 ? 2.689 27.421 15.059 1.00 38.72 87 GLY A CA 1
ATOM 736 C C . GLY A 1 87 ? 2.588 27.944 13.615 1.00 38.72 87 GLY A C 1
ATOM 737 O O . GLY A 1 87 ? 1.593 28.594 13.286 1.00 38.72 87 GLY A O 1
ATOM 738 N N . LEU A 1 88 ? 3.609 27.734 12.772 1.00 37.72 88 LEU A N 1
ATOM 739 C CA . LEU A 1 88 ? 3.586 28.111 11.353 1.00 37.72 88 LEU A CA 1
ATOM 740 C C . LEU A 1 88 ? 2.867 27.082 10.466 1.00 37.72 88 LEU A C 1
ATOM 742 O O . LEU A 1 88 ? 2.357 27.484 9.422 1.00 37.72 88 LEU A O 1
ATOM 746 N N . GLU A 1 89 ? 2.767 25.819 10.894 1.00 38.53 89 GLU A N 1
ATOM 747 C CA . GLU A 1 89 ? 2.252 24.702 10.078 1.00 38.53 89 GLU A CA 1
ATOM 748 C C . GLU A 1 89 ? 1.271 23.781 10.834 1.00 38.53 89 GLU A C 1
ATOM 750 O O . GLU A 1 89 ? 1.084 22.627 10.463 1.00 38.53 89 GLU A O 1
ATOM 755 N N . ASP A 1 90 ? 0.628 24.269 11.899 1.00 38.69 90 ASP A N 1
ATOM 756 C CA . ASP A 1 90 ? -0.355 23.483 12.658 1.00 38.69 90 ASP A CA 1
ATOM 757 C C . ASP A 1 90 ? -1.594 23.147 11.786 1.00 38.69 90 ASP A C 1
ATOM 759 O O . ASP A 1 90 ? -2.268 24.073 11.320 1.00 38.69 90 ASP A O 1
ATOM 763 N N . PRO A 1 91 ? -1.926 21.860 11.545 1.00 40.03 91 PRO A N 1
ATOM 764 C CA . PRO A 1 91 ? -3.021 21.428 10.673 1.00 40.03 91 PRO A CA 1
ATOM 765 C C . PRO A 1 91 ? -4.422 21.537 11.308 1.00 40.03 91 PRO A C 1
ATOM 767 O O . PRO A 1 91 ? -5.382 20.995 10.764 1.00 40.03 91 PRO A O 1
ATOM 770 N N . GLN A 1 92 ? -4.596 22.262 12.420 1.00 39.69 92 GLN A N 1
ATOM 771 C CA . GLN A 1 92 ? -5.916 22.523 13.029 1.00 39.69 92 GLN A CA 1
ATOM 772 C C . GLN A 1 92 ? -6.890 23.367 12.176 1.00 39.69 92 GLN A C 1
ATOM 774 O O . GLN A 1 92 ? -8.010 23.659 12.606 1.00 39.69 92 GLN A O 1
ATOM 779 N N . TRP A 1 93 ? -6.521 23.740 10.953 1.00 42.50 93 TRP A N 1
ATOM 780 C CA . TRP A 1 93 ? -7.371 24.505 10.045 1.00 42.50 93 TRP A CA 1
ATOM 781 C C . TRP A 1 93 ? -8.254 23.557 9.222 1.00 42.50 93 TRP A C 1
ATOM 783 O O . TRP A 1 93 ? -7.762 22.692 8.505 1.00 42.50 93 TRP A O 1
ATOM 793 N N . GLY A 1 94 ? -9.577 23.698 9.378 1.00 38.53 94 GLY A N 1
ATOM 794 C CA . GLY A 1 94 ? -10.604 22.852 8.755 1.00 38.53 94 GLY A CA 1
ATOM 795 C C . GLY A 1 94 ? -10.545 22.766 7.217 1.00 38.53 94 GLY A C 1
ATOM 796 O O . GLY A 1 94 ? -9.744 23.448 6.580 1.00 38.53 94 GLY A O 1
ATOM 797 N N . PRO A 1 95 ? -11.397 21.921 6.602 1.00 34.81 95 PRO A N 1
ATOM 798 C CA . PRO A 1 95 ? -11.250 21.500 5.210 1.00 34.81 95 PRO A CA 1
ATOM 799 C C . PRO A 1 95 ? -11.205 22.690 4.251 1.00 34.81 95 PRO A C 1
ATOM 801 O O . PRO A 1 95 ? -12.025 23.607 4.345 1.00 34.81 95 PRO A O 1
ATOM 804 N N . GLN A 1 96 ? -10.278 22.643 3.291 1.00 38.38 96 GLN A N 1
ATOM 805 C CA . GLN A 1 96 ? -10.268 23.603 2.195 1.00 38.38 96 GLN A CA 1
ATOM 806 C C . GLN A 1 96 ? -11.592 23.512 1.416 1.00 38.38 96 GLN A C 1
ATOM 808 O O . GLN A 1 96 ? -12.029 22.405 1.079 1.00 38.38 96 GLN A O 1
ATOM 813 N N . PRO A 1 97 ? -12.264 24.641 1.128 1.00 38.50 97 PRO A N 1
ATOM 814 C CA . PRO A 1 97 ? -13.504 24.624 0.371 1.00 38.50 97 PRO A CA 1
ATOM 815 C C . PRO A 1 97 ? -13.256 24.117 -1.055 1.00 38.50 97 PRO A C 1
ATOM 817 O O . PRO A 1 97 ? -12.273 24.471 -1.705 1.00 38.50 97 PRO A O 1
ATOM 820 N N . THR A 1 98 ? -14.209 23.348 -1.581 1.00 41.56 98 THR A N 1
ATOM 821 C CA . THR A 1 98 ? -14.225 22.779 -2.943 1.00 41.56 98 THR A CA 1
ATOM 822 C C . THR A 1 98 ? -14.077 23.810 -4.070 1.00 41.56 98 THR A C 1
ATOM 824 O O . THR A 1 98 ? -13.820 23.432 -5.210 1.00 41.56 98 THR A O 1
ATOM 827 N N . TYR A 1 99 ? -14.191 25.107 -3.772 1.00 38.72 99 TYR A N 1
ATOM 828 C CA . TYR A 1 99 ? -13.938 26.196 -4.719 1.00 38.72 99 TYR A CA 1
ATOM 829 C C . TYR A 1 99 ? -12.452 26.312 -5.116 1.00 38.72 99 TYR A C 1
ATOM 831 O O . TYR A 1 99 ? -12.140 26.696 -6.244 1.00 38.72 99 TYR A O 1
ATOM 839 N N . ALA A 1 100 ? -11.526 25.915 -4.232 1.00 39.12 100 ALA A N 1
ATOM 840 C CA . ALA A 1 100 ? -10.085 25.997 -4.482 1.00 39.12 100 ALA A CA 1
ATOM 841 C C . ALA A 1 100 ? -9.618 25.080 -5.629 1.00 39.12 100 ALA A C 1
ATOM 843 O O . ALA A 1 100 ? -8.630 25.381 -6.298 1.00 39.12 100 ALA A O 1
ATOM 844 N N . ALA A 1 101 ? -10.363 24.009 -5.924 1.00 39.38 101 ALA A N 1
ATOM 845 C CA . ALA A 1 101 ? -10.003 23.055 -6.969 1.00 39.38 101 ALA A CA 1
ATOM 846 C C . ALA A 1 101 ? -10.037 23.658 -8.386 1.00 39.38 101 ALA A C 1
ATOM 848 O O . ALA A 1 101 ? -9.314 23.181 -9.251 1.00 39.38 101 ALA A O 1
ATOM 849 N N . VAL A 1 102 ? -10.825 24.711 -8.640 1.00 38.69 102 VAL A N 1
ATOM 850 C CA . VAL A 1 102 ? -10.878 25.356 -9.970 1.00 38.69 102 VAL A CA 1
ATOM 851 C C . VAL A 1 102 ? -9.787 26.423 -10.114 1.00 38.69 102 VAL A C 1
ATOM 853 O O . VAL A 1 102 ? -9.128 26.494 -11.150 1.00 38.69 102 VAL A O 1
ATOM 856 N N . SER A 1 103 ? -9.523 27.196 -9.054 1.00 42.06 103 SER A N 1
ATOM 857 C CA . SER A 1 103 ? -8.481 28.237 -9.057 1.00 42.06 103 SER A CA 1
ATOM 858 C C . SER A 1 103 ? -7.060 27.670 -9.146 1.00 42.06 103 SER A C 1
ATOM 860 O O . SER A 1 103 ? -6.163 28.369 -9.613 1.00 42.06 103 SER A O 1
ATOM 862 N N . TYR A 1 104 ? -6.843 26.425 -8.707 1.00 42.59 104 TYR A N 1
ATOM 863 C CA . TYR A 1 104 ? -5.522 25.790 -8.724 1.00 42.59 104 TYR A CA 1
ATOM 864 C C . TYR A 1 104 ? -5.052 25.421 -10.141 1.00 42.59 104 TYR A C 1
ATOM 866 O O . TYR A 1 104 ? -3.852 25.385 -10.401 1.00 42.59 104 TYR A O 1
ATOM 874 N N . TYR A 1 105 ? -5.983 25.182 -11.072 1.00 43.22 105 TYR A N 1
ATOM 875 C CA . TYR A 1 105 ? -5.645 24.846 -12.460 1.00 43.22 105 TYR A CA 1
ATOM 876 C C . TYR A 1 105 ? -5.573 26.071 -13.384 1.00 43.22 105 TYR A C 1
ATOM 878 O O . TYR A 1 105 ? -4.887 26.003 -14.402 1.00 43.22 105 TYR A O 1
ATOM 886 N N . TYR A 1 106 ? -6.210 27.195 -13.025 1.00 44.47 106 TYR A N 1
ATOM 887 C CA . TYR A 1 106 ? -6.183 28.439 -13.809 1.00 44.47 106 TYR A CA 1
ATOM 888 C C . TYR A 1 106 ? -6.229 29.683 -12.899 1.00 44.47 106 TYR A C 1
ATOM 890 O O . TYR A 1 106 ? -7.315 30.145 -12.538 1.00 44.47 106 TYR A O 1
ATOM 898 N N . PRO A 1 107 ? -5.077 30.270 -12.528 1.00 39.41 107 PRO A N 1
ATOM 899 C CA . PRO A 1 107 ? -5.054 31.495 -11.738 1.00 39.41 107 PRO A CA 1
ATOM 900 C C . PRO A 1 107 ? -5.558 32.675 -12.585 1.00 39.41 107 PRO A C 1
ATOM 902 O O . PRO A 1 107 ? -4.915 33.059 -13.560 1.00 39.41 107 PRO A O 1
ATOM 905 N N . GLY A 1 108 ? -6.700 33.258 -12.207 1.00 47.09 108 GLY A N 1
ATOM 906 C CA . GLY A 1 108 ? -7.163 34.552 -12.731 1.00 47.09 108 GLY A CA 1
ATOM 907 C C . GLY A 1 108 ? -8.282 34.545 -13.779 1.00 47.09 108 GLY A C 1
ATOM 908 O O . GLY A 1 108 ? -8.502 35.585 -14.383 1.00 47.09 108 GLY A O 1
ATOM 909 N N . LEU A 1 109 ? -9.007 33.442 -13.997 1.00 46.53 109 LEU A N 1
ATOM 910 C CA . LEU A 1 109 ? -10.165 33.419 -14.906 1.00 46.53 109 LEU A CA 1
ATOM 911 C C . LEU A 1 109 ? -11.401 32.861 -14.193 1.00 46.53 109 LEU A C 1
ATOM 913 O O . LEU A 1 109 ? -11.616 31.652 -14.131 1.00 46.53 109 LEU A O 1
ATOM 917 N N . GLY A 1 110 ? -12.207 33.762 -13.632 1.00 53.44 110 GLY A N 1
ATOM 918 C CA . GLY A 1 110 ? -13.568 33.449 -13.199 1.00 53.44 110 GLY A CA 1
ATOM 919 C C . GLY A 1 110 ? -14.550 33.553 -14.376 1.00 53.44 110 GLY A C 1
ATOM 920 O O . GLY A 1 110 ? -14.292 34.317 -15.306 1.00 53.44 110 GLY A O 1
ATOM 921 N N . PRO A 1 111 ? -15.688 32.836 -14.348 1.00 45.69 111 PRO A N 1
ATOM 922 C CA . PRO A 1 111 ? -16.708 32.901 -15.403 1.00 45.69 111 PRO A CA 1
ATOM 923 C C . PRO A 1 111 ? -17.330 34.298 -15.590 1.00 45.69 111 PRO A C 1
ATOM 925 O O . PRO A 1 111 ? -17.960 34.540 -16.615 1.00 45.69 111 PRO A O 1
ATOM 928 N N . ASP A 1 112 ? -17.099 35.218 -14.647 1.00 49.47 112 ASP A N 1
ATOM 929 C CA . ASP A 1 112 ? -17.590 36.598 -14.673 1.00 49.47 112 ASP A CA 1
ATOM 930 C C . ASP A 1 112 ? -16.484 37.645 -14.944 1.00 49.47 112 ASP A C 1
ATOM 932 O O . ASP A 1 112 ? -16.703 38.834 -14.714 1.00 49.47 112 ASP A O 1
ATOM 936 N N . ASP A 1 113 ? -15.288 37.250 -15.416 1.00 59.72 113 ASP A N 1
ATOM 937 C CA . ASP A 1 113 ? -14.227 38.217 -15.747 1.00 59.72 113 ASP A CA 1
ATOM 938 C C . ASP A 1 113 ? -14.548 38.971 -17.059 1.00 59.72 113 ASP A C 1
ATOM 940 O O . ASP A 1 113 ? -14.520 38.370 -18.140 1.00 59.72 113 ASP A O 1
ATOM 944 N N . PRO A 1 114 ? -14.786 40.300 -17.021 1.00 46.53 114 PRO A N 1
ATOM 945 C CA . PRO A 1 114 ? -15.085 41.095 -18.214 1.00 46.53 114 PRO A CA 1
ATOM 946 C C . PRO A 1 114 ? -13.909 41.205 -19.206 1.00 46.53 114 PRO A C 1
ATOM 948 O O . PRO A 1 114 ? -14.051 41.857 -20.242 1.00 46.53 114 PRO A O 1
ATOM 951 N N . ARG A 1 115 ? -12.741 40.623 -18.899 1.00 54.25 115 ARG A N 1
ATOM 952 C CA . ARG A 1 115 ? -11.535 40.621 -19.745 1.00 54.25 115 ARG A CA 1
ATOM 953 C C . ARG A 1 115 ? -11.287 39.297 -20.473 1.00 54.25 115 ARG A C 1
ATOM 955 O O . ARG A 1 115 ? -10.343 39.230 -21.261 1.00 54.25 115 ARG A O 1
ATOM 962 N N . ALA A 1 116 ? -12.095 38.264 -20.235 1.00 60.06 116 ALA A N 1
ATOM 963 C CA . ALA A 1 116 ? -11.925 36.970 -20.888 1.00 60.06 116 ALA A CA 1
ATOM 964 C C . ALA A 1 116 ? -12.243 37.064 -22.391 1.00 60.06 116 ALA A C 1
ATOM 966 O O . ALA A 1 116 ? -13.307 37.535 -22.798 1.00 60.06 116 ALA A O 1
ATOM 967 N N . THR A 1 117 ? -11.313 36.615 -23.234 1.00 75.12 117 THR A N 1
ATOM 968 C CA . THR A 1 117 ? -11.539 36.548 -24.686 1.00 75.12 117 THR A CA 1
ATOM 969 C C . THR A 1 117 ? -12.459 35.378 -25.043 1.00 75.12 117 THR A C 1
ATOM 971 O O . THR A 1 117 ? -12.533 34.382 -24.322 1.00 75.12 117 THR A O 1
ATOM 974 N N . THR A 1 118 ? -13.162 35.470 -26.175 1.00 58.50 118 THR A N 1
ATOM 975 C CA . THR A 1 118 ? -14.111 34.437 -26.630 1.00 58.50 118 THR A CA 1
ATOM 976 C C . THR A 1 118 ? -13.442 33.061 -26.771 1.00 58.50 118 THR A C 1
ATOM 978 O O . THR A 1 118 ? -14.027 32.059 -26.377 1.00 58.50 118 THR A O 1
ATOM 981 N N . GLU A 1 119 ? -12.177 33.018 -27.204 1.00 59.16 119 GLU A N 1
ATOM 982 C CA . GLU A 1 119 ? -11.377 31.786 -27.311 1.00 59.16 119 GLU A CA 1
ATOM 983 C C . GLU A 1 119 ? -11.058 31.153 -25.944 1.00 59.16 119 GLU A C 1
ATOM 985 O O . GLU A 1 119 ? -11.041 29.930 -25.810 1.00 59.16 119 GLU A O 1
ATOM 990 N N . GLN A 1 120 ? -10.850 31.964 -24.900 1.00 61.12 120 GLN A N 1
ATOM 991 C CA . GLN A 1 120 ? -10.608 31.462 -23.542 1.00 61.12 120 GLN A CA 1
ATOM 992 C C . GLN A 1 120 ? -11.880 30.883 -22.920 1.00 61.12 120 GLN A C 1
ATOM 994 O O . GLN A 1 120 ? -11.817 29.863 -22.239 1.00 61.12 120 GLN A O 1
ATOM 999 N N . LEU A 1 121 ? -13.041 31.482 -23.193 1.00 61.09 121 LEU A N 1
ATOM 1000 C CA . LEU A 1 121 ? -14.332 30.945 -22.755 1.00 61.09 121 LEU A CA 1
ATOM 1001 C C . LEU A 1 121 ? -14.678 29.637 -23.492 1.00 61.09 121 LEU A C 1
ATOM 1003 O O . LEU A 1 121 ? -15.155 28.685 -22.870 1.00 61.09 121 LEU A O 1
ATOM 1007 N N . GLU A 1 122 ? -14.364 29.542 -24.787 1.00 62.34 122 GLU A N 1
ATOM 1008 C CA . GLU A 1 122 ? -14.526 28.315 -25.582 1.00 62.34 122 GLU A CA 1
ATOM 1009 C C . GLU A 1 122 ? -13.615 27.168 -25.126 1.00 62.34 122 GLU A C 1
ATOM 1011 O O . GLU A 1 122 ? -14.029 26.010 -25.171 1.00 62.34 122 GLU A O 1
ATOM 1016 N N . ALA A 1 123 ? -12.421 27.462 -24.604 1.00 65.38 123 ALA A N 1
ATOM 1017 C CA . ALA A 1 123 ? -11.511 26.445 -24.075 1.00 65.38 123 ALA A CA 1
ATOM 1018 C C . ALA A 1 123 ? -12.012 25.787 -22.772 1.00 65.38 123 ALA A C 1
ATOM 1020 O O . ALA A 1 123 ? -11.685 24.631 -22.496 1.00 65.38 123 ALA A O 1
ATOM 1021 N N . ILE A 1 124 ? -12.823 26.496 -21.977 1.00 61.53 124 ILE A N 1
ATOM 1022 C CA . ILE A 1 124 ? -13.311 26.025 -20.666 1.00 61.53 124 ILE A CA 1
ATOM 1023 C C . ILE A 1 124 ? -14.702 25.370 -20.789 1.00 61.53 124 ILE A C 1
ATOM 1025 O O . ILE A 1 124 ? -15.075 24.508 -19.985 1.00 61.53 124 ILE A O 1
ATOM 1029 N N . LEU A 1 125 ? -15.459 25.713 -21.837 1.00 62.56 125 LEU A N 1
ATOM 1030 C CA . LEU A 1 125 ? -16.800 25.189 -22.118 1.00 62.56 125 LEU A CA 1
ATOM 1031 C C . LEU A 1 125 ? -16.902 23.647 -22.141 1.00 62.56 125 LEU A C 1
ATOM 1033 O O . LEU A 1 125 ? -17.856 23.129 -21.561 1.00 62.56 125 LEU A O 1
ATOM 1037 N N . PRO A 1 126 ? -15.952 22.873 -22.705 1.00 65.12 126 PRO A N 1
ATOM 1038 C CA . PRO A 1 126 ? -16.004 21.409 -22.669 1.00 65.12 126 PRO A CA 1
ATOM 1039 C C . PRO A 1 126 ? -15.907 20.828 -21.252 1.00 65.12 126 PRO A C 1
ATOM 1041 O O . PRO A 1 126 ? -16.563 19.831 -20.946 1.00 65.12 126 PRO A O 1
ATOM 1044 N N . ALA A 1 127 ? -15.122 21.454 -20.368 1.00 56.50 127 ALA A N 1
ATOM 1045 C CA . ALA A 1 127 ? -14.982 21.028 -18.977 1.00 56.50 127 ALA A CA 1
ATOM 1046 C C . ALA A 1 127 ? -16.246 21.352 -18.164 1.00 56.50 127 ALA A C 1
ATOM 1048 O O . ALA A 1 127 ? -16.733 20.501 -17.419 1.00 56.50 127 ALA A O 1
ATOM 1049 N N . LEU A 1 128 ? -16.835 22.535 -18.378 1.00 52.41 128 LEU A N 1
ATOM 1050 C CA . LEU A 1 128 ? -18.119 22.928 -17.786 1.00 52.41 128 LEU A CA 1
ATOM 1051 C C . LEU A 1 128 ? -19.284 22.067 -18.294 1.00 52.41 128 LEU A C 1
ATOM 1053 O O . LEU A 1 128 ? -20.103 21.618 -17.497 1.00 52.41 128 LEU A O 1
ATOM 1057 N N . ALA A 1 129 ? -19.335 21.759 -19.592 1.00 58.22 129 ALA A N 1
ATOM 1058 C CA . ALA A 1 129 ? -20.348 20.881 -20.177 1.00 58.22 129 ALA A CA 1
ATOM 1059 C C . ALA A 1 129 ? -20.244 19.444 -19.639 1.00 58.22 129 ALA A C 1
ATOM 1061 O O . ALA A 1 129 ? -21.263 18.805 -19.385 1.00 58.22 129 ALA A O 1
ATOM 1062 N N . LYS A 1 130 ? -19.025 18.951 -19.389 1.00 52.91 130 LYS A N 1
ATOM 1063 C CA . LYS A 1 130 ? -18.789 17.650 -18.747 1.00 52.91 130 LYS A CA 1
ATOM 1064 C C . LYS A 1 130 ? -19.233 17.637 -17.279 1.00 52.91 130 LYS A C 1
ATOM 1066 O O . LYS A 1 130 ? -19.713 16.613 -16.805 1.00 52.91 130 LYS A O 1
ATOM 1071 N N . LEU A 1 131 ? -19.113 18.768 -16.583 1.00 45.34 131 LEU A N 1
ATOM 1072 C CA . LEU A 1 131 ? -19.531 18.933 -15.188 1.00 45.34 131 LEU A CA 1
ATOM 1073 C C . LEU A 1 131 ? -21.047 19.167 -15.031 1.00 45.34 131 LEU A C 1
ATOM 1075 O O . LEU A 1 131 ? -21.627 18.797 -14.018 1.00 45.34 131 LEU A O 1
ATOM 1079 N N . LEU A 1 132 ? -21.698 19.767 -16.030 1.00 47.59 132 LEU A N 1
ATOM 1080 C CA . LEU A 1 132 ? -23.151 19.969 -16.063 1.00 47.59 132 LEU A CA 1
ATOM 1081 C C . LEU A 1 132 ? -23.890 18.745 -16.626 1.00 47.59 132 LEU A C 1
ATOM 1083 O O . LEU A 1 132 ? -24.997 18.436 -16.183 1.00 47.59 132 LEU A O 1
ATOM 1087 N N . GLY A 1 133 ? -23.263 17.995 -17.537 1.00 44.94 133 GLY A N 1
ATOM 1088 C CA . GLY A 1 133 ? -23.785 16.732 -18.065 1.00 44.94 133 GLY A CA 1
ATOM 1089 C C . GLY A 1 133 ? -23.964 15.655 -16.992 1.00 44.94 133 GLY A C 1
ATOM 1090 O O . GLY A 1 133 ? -24.904 14.871 -17.066 1.00 44.94 133 GLY A O 1
ATOM 1091 N N . THR A 1 134 ? -23.151 15.667 -15.929 1.00 45.28 134 THR A N 1
ATOM 1092 C CA . THR A 1 134 ? -23.320 14.763 -14.775 1.00 45.28 134 THR A CA 1
ATOM 1093 C C . THR A 1 134 ? -24.518 15.119 -13.888 1.00 45.28 134 THR A C 1
ATOM 1095 O O . THR A 1 134 ? -24.952 14.283 -13.097 1.00 45.28 134 THR A O 1
ATOM 1098 N N . TYR A 1 135 ? -25.098 16.316 -14.036 1.00 38.19 135 TYR A N 1
ATOM 1099 C CA . TYR A 1 135 ? -26.272 16.760 -13.278 1.00 38.19 135 TYR A CA 1
ATOM 1100 C C . TYR A 1 135 ? -27.604 16.590 -14.025 1.00 38.19 135 TYR A C 1
ATOM 1102 O O . TYR A 1 135 ? -28.655 16.637 -13.383 1.00 38.19 135 TYR A O 1
ATOM 1110 N N . HIS A 1 136 ? -27.597 16.376 -15.347 1.00 36.72 136 HIS A N 1
ATOM 1111 C CA . HIS A 1 136 ? -28.822 16.387 -16.163 1.00 36.72 136 HIS A CA 1
ATOM 1112 C C . HIS A 1 136 ? -29.419 15.008 -16.503 1.00 36.72 136 HIS A C 1
ATOM 1114 O O . HIS A 1 136 ? -30.481 14.943 -17.113 1.00 36.72 136 HIS A O 1
ATOM 1120 N N . GLU A 1 137 ? -28.829 13.904 -16.034 1.00 35.19 137 GLU A N 1
ATOM 1121 C CA . GLU A 1 137 ? -29.398 12.553 -16.190 1.00 35.19 137 GLU A CA 1
ATOM 1122 C C . GLU A 1 137 ? -30.083 12.040 -14.912 1.00 35.19 137 GLU A C 1
ATOM 1124 O O . GLU A 1 137 ? -29.805 10.952 -14.406 1.00 35.19 137 GLU A O 1
ATOM 1129 N N . ARG A 1 138 ? -31.028 12.817 -14.374 1.00 36.56 138 ARG A N 1
ATOM 1130 C CA . ARG A 1 138 ? -32.022 12.296 -13.424 1.00 36.56 138 ARG A CA 1
ATOM 1131 C C . ARG A 1 138 ? -33.429 12.516 -13.973 1.00 36.56 138 ARG A C 1
ATOM 1133 O O . ARG A 1 138 ? -33.894 13.654 -13.967 1.00 36.56 138 ARG A O 1
ATOM 1140 N N . PRO A 1 139 ? -34.159 11.466 -14.387 1.00 32.59 139 PRO A N 1
ATOM 1141 C CA . PRO A 1 139 ? -35.601 11.581 -14.504 1.00 32.59 139 PRO A CA 1
ATOM 1142 C C . PRO A 1 139 ? -36.189 11.737 -13.095 1.00 32.59 139 PRO A C 1
ATOM 1144 O O . PRO A 1 139 ? -36.093 10.841 -12.255 1.00 32.59 139 PRO A O 1
ATOM 1147 N N . VAL A 1 140 ? -36.789 12.896 -12.827 1.00 38.84 140 VAL A N 1
ATOM 1148 C CA . VAL A 1 140 ? -37.625 13.120 -11.643 1.00 38.84 140 VAL A CA 1
ATOM 1149 C C . VAL A 1 140 ? -38.949 12.390 -11.877 1.00 38.84 140 VAL A C 1
ATOM 1151 O O . VAL A 1 140 ? -39.834 12.893 -12.564 1.00 38.84 140 VAL A O 1
ATOM 1154 N N . GLY A 1 141 ? -39.068 11.173 -11.348 1.00 32.88 141 GLY A N 1
ATOM 1155 C CA . GLY A 1 141 ? -40.352 10.484 -11.210 1.00 32.88 141 GLY A CA 1
ATOM 1156 C C . GLY A 1 141 ? -41.095 10.982 -9.961 1.00 32.88 141 GLY A C 1
ATOM 1157 O O . GLY A 1 141 ? -40.442 11.263 -8.954 1.00 32.88 141 GLY A O 1
ATOM 1158 N N . PRO A 1 142 ? -42.432 11.123 -9.988 1.00 31.58 142 PRO A N 1
ATOM 1159 C CA . PRO A 1 142 ? -43.182 11.675 -8.866 1.00 31.58 142 PRO A CA 1
ATOM 1160 C C . PRO A 1 142 ? -43.233 10.694 -7.688 1.00 31.58 142 PRO A C 1
ATOM 1162 O O . PRO A 1 142 ? -43.712 9.567 -7.813 1.00 31.58 142 PRO A O 1
ATOM 1165 N N . THR A 1 143 ? -42.778 11.145 -6.520 1.00 29.84 143 THR A N 1
ATOM 1166 C CA . THR A 1 143 ? -42.942 10.438 -5.249 1.00 29.84 143 THR A CA 1
ATOM 1167 C C . THR A 1 143 ? -44.398 10.559 -4.797 1.00 29.84 143 THR A C 1
ATOM 1169 O O . THR A 1 143 ? -44.814 11.602 -4.297 1.00 29.84 143 THR A O 1
ATOM 1172 N N . VAL A 1 144 ? -45.184 9.496 -4.972 1.00 29.61 144 VAL A N 1
ATOM 1173 C CA . VAL A 1 144 ? -46.460 9.326 -4.266 1.00 29.61 144 VAL A CA 1
ATOM 1174 C C . VAL A 1 144 ? -46.163 8.562 -2.982 1.00 29.61 144 VAL A C 1
ATOM 1176 O O . VAL A 1 144 ? -45.801 7.389 -3.004 1.00 29.61 144 VAL A O 1
ATOM 1179 N N . SER A 1 145 ? -46.291 9.249 -1.855 1.00 35.56 145 SER A N 1
ATOM 1180 C CA . SER A 1 145 ? -46.378 8.644 -0.534 1.00 35.56 145 SER A CA 1
ATOM 1181 C C . SER A 1 145 ? -47.667 7.831 -0.431 1.00 35.56 145 SER A C 1
ATOM 1183 O O . SER A 1 145 ? -48.750 8.367 -0.656 1.00 35.56 145 SER A O 1
ATOM 1185 N N . ASN A 1 146 ? -47.575 6.560 -0.032 1.00 28.78 146 ASN A N 1
ATOM 1186 C CA . ASN A 1 146 ? -48.674 5.938 0.692 1.00 28.78 146 ASN A CA 1
ATOM 1187 C C . ASN A 1 146 ? -48.220 4.851 1.666 1.00 28.78 146 ASN A C 1
ATOM 1189 O O . ASN A 1 146 ? -47.388 3.995 1.380 1.00 28.78 146 ASN A O 1
ATOM 1193 N N . VAL A 1 147 ? -48.819 4.970 2.842 1.00 34.50 147 VAL A N 1
ATOM 1194 C CA . VAL A 1 147 ? -48.786 4.100 4.009 1.00 34.50 147 VAL A CA 1
ATOM 1195 C C . VAL A 1 147 ? -49.657 2.867 3.742 1.00 34.50 147 VAL A C 1
ATOM 1197 O O . VAL A 1 147 ? -50.750 3.009 3.200 1.00 34.50 147 VAL A O 1
ATOM 1200 N N . GLY A 1 148 ? -49.230 1.693 4.221 1.00 28.28 148 GLY A N 1
ATOM 1201 C CA . GLY A 1 148 ? -50.155 0.631 4.640 1.00 28.28 148 GLY A CA 1
ATOM 1202 C C . GLY A 1 148 ? -49.920 -0.775 4.072 1.00 28.28 148 GLY A C 1
ATOM 1203 O O . GLY A 1 148 ? -50.109 -1.010 2.889 1.00 28.28 148 GLY A O 1
ATOM 1204 N N . GLY A 1 149 ? -49.640 -1.721 4.977 1.00 28.97 149 GLY A N 1
ATOM 1205 C CA . GLY A 1 149 ? -50.466 -2.928 5.135 1.00 28.97 149 GLY A CA 1
ATOM 1206 C C . GLY A 1 149 ? -50.252 -4.148 4.225 1.00 28.97 149 GLY A C 1
ATOM 1207 O O . GLY A 1 149 ? -50.781 -4.214 3.129 1.00 28.97 149 GLY A O 1
ATOM 1208 N N . SER A 1 150 ? -49.647 -5.184 4.821 1.00 32.25 150 SER A N 1
ATOM 1209 C CA . SER A 1 150 ?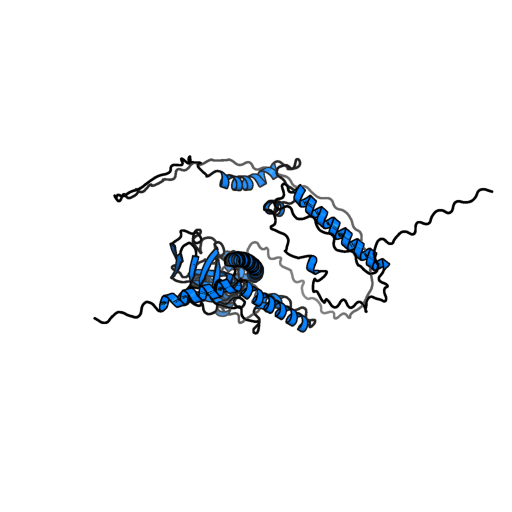 -50.070 -6.604 4.819 1.00 32.25 150 SER A CA 1
ATOM 1210 C C . SER A 1 150 ? -50.252 -7.428 3.521 1.00 32.25 150 SER A C 1
ATOM 1212 O O . SER A 1 150 ? -51.133 -7.171 2.713 1.00 32.25 150 SER A O 1
ATOM 1214 N N . SER A 1 151 ? -49.606 -8.604 3.571 1.00 33.12 151 SER A N 1
ATOM 1215 C CA . SER A 1 151 ? -50.073 -9.950 3.167 1.00 33.12 151 SER A CA 1
ATOM 1216 C C . SER A 1 151 ? -49.725 -10.531 1.781 1.00 33.12 151 SER A C 1
ATOM 1218 O O . SER A 1 151 ? -50.018 -9.956 0.746 1.00 33.12 151 SER A O 1
ATOM 1220 N N . GLN A 1 152 ? -49.133 -11.734 1.875 1.00 33.00 152 GLN A N 1
ATOM 1221 C CA . GLN A 1 152 ? -49.119 -12.960 1.049 1.00 33.00 152 GLN A CA 1
ATOM 1222 C C . GLN A 1 152 ? -49.400 -13.002 -0.472 1.00 33.00 152 GLN A C 1
ATOM 1224 O O . GLN A 1 152 ? -50.253 -12.315 -1.014 1.00 33.00 152 GLN A O 1
ATOM 1229 N N . ALA A 1 153 ? -48.794 -14.064 -1.043 1.00 30.86 153 ALA A N 1
ATOM 1230 C CA . ALA A 1 153 ? -48.887 -14.664 -2.386 1.00 30.86 153 ALA A CA 1
ATOM 1231 C C . ALA A 1 153 ? -47.955 -13.999 -3.415 1.00 30.86 153 ALA A C 1
ATOM 1233 O O . ALA A 1 153 ? -47.934 -12.788 -3.550 1.00 30.86 153 ALA A O 1
ATOM 1234 N N . GLY A 1 154 ? -47.072 -14.710 -4.121 1.00 29.86 154 GLY A N 1
ATOM 1235 C CA . GLY A 1 154 ? -47.241 -16.007 -4.781 1.00 29.86 154 GLY A CA 1
ATOM 1236 C C . GLY A 1 154 ? -47.221 -15.743 -6.296 1.00 29.86 154 GLY A C 1
ATOM 1237 O O . GLY A 1 154 ? -47.813 -14.759 -6.718 1.00 29.86 154 GLY A O 1
ATOM 1238 N N . TYR A 1 155 ? -46.570 -16.614 -7.080 1.00 30.02 155 TYR A N 1
ATOM 1239 C CA . TYR A 1 155 ? -46.303 -16.535 -8.538 1.00 30.02 155 TYR A CA 1
ATOM 1240 C C . TYR A 1 155 ? -45.110 -15.664 -8.966 1.00 30.02 155 TYR A C 1
ATOM 1242 O O . TYR A 1 155 ? -44.809 -14.657 -8.348 1.00 30.02 155 TYR A O 1
ATOM 1250 N N . ALA A 1 156 ? -44.453 -15.884 -10.102 1.00 30.09 156 ALA A N 1
ATOM 1251 C CA . ALA A 1 156 ? -44.024 -17.052 -10.874 1.00 30.09 156 ALA A CA 1
ATOM 1252 C C . ALA A 1 156 ? -43.182 -16.464 -12.028 1.00 30.09 156 ALA A C 1
ATOM 1254 O O . ALA A 1 156 ? -43.500 -15.398 -12.550 1.00 30.09 156 ALA A O 1
ATOM 1255 N N . LEU A 1 157 ? -42.107 -17.165 -12.381 1.00 35.72 157 LEU A N 1
ATOM 1256 C CA . LEU A 1 157 ? -41.160 -16.926 -13.478 1.00 35.72 157 LEU A CA 1
ATOM 1257 C C . LEU A 1 157 ? -41.721 -16.216 -14.726 1.00 35.72 157 LEU A C 1
ATOM 1259 O O . LEU A 1 157 ? -42.679 -16.688 -15.338 1.00 35.72 157 LEU A O 1
ATOM 1263 N N . ARG A 1 158 ? -40.998 -15.192 -15.200 1.00 29.16 158 ARG A N 1
ATOM 1264 C CA . ARG A 1 158 ? -40.879 -14.872 -16.632 1.00 29.16 158 ARG A CA 1
ATOM 1265 C C . ARG A 1 158 ? -39.498 -14.295 -16.952 1.00 29.16 158 ARG A C 1
ATOM 1267 O O . ARG A 1 158 ? -39.057 -13.334 -16.330 1.00 29.16 158 ARG A O 1
ATOM 1274 N N . GLU A 1 159 ? -38.844 -14.917 -17.927 1.00 38.03 159 GLU A N 1
ATOM 1275 C CA . GLU A 1 159 ? -37.587 -14.490 -18.548 1.00 38.03 159 GLU A CA 1
ATOM 1276 C C . GLU A 1 159 ? -37.732 -13.141 -19.277 1.00 38.03 159 GLU A C 1
ATOM 1278 O O . GLU A 1 159 ? -38.802 -12.871 -19.835 1.00 38.03 159 GLU A O 1
ATOM 1283 N N . PRO A 1 160 ? -36.666 -12.325 -19.376 1.00 39.62 160 PRO A N 1
ATOM 1284 C CA . PRO A 1 160 ? -36.629 -11.224 -20.322 1.00 39.62 160 PRO A CA 1
ATOM 1285 C C . PRO A 1 160 ? -35.925 -11.606 -21.632 1.00 39.62 160 PRO A C 1
ATOM 1287 O O . PRO A 1 160 ? -34.780 -12.060 -21.677 1.00 39.62 160 PRO A O 1
ATOM 1290 N N . SER A 1 161 ? -36.649 -11.347 -22.714 1.00 29.12 161 SER A N 1
ATOM 1291 C CA . SER A 1 161 ? -36.245 -11.439 -24.110 1.00 29.12 161 SER A CA 1
ATOM 1292 C C . SER A 1 161 ? -35.033 -10.562 -24.448 1.00 29.12 161 SER A C 1
ATOM 1294 O O . SER A 1 161 ? -34.940 -9.403 -24.047 1.00 29.12 161 SER A O 1
ATOM 1296 N N . ARG A 1 162 ? -34.148 -11.119 -25.284 1.00 29.22 162 ARG A N 1
ATOM 1297 C CA . ARG A 1 162 ? -33.069 -10.434 -26.011 1.00 29.22 162 ARG A CA 1
ATOM 1298 C C . ARG A 1 162 ? -33.587 -9.202 -26.763 1.00 29.22 162 ARG A C 1
ATOM 1300 O O . ARG A 1 162 ? -34.461 -9.332 -27.617 1.00 29.22 162 ARG A O 1
ATOM 1307 N N . ILE A 1 163 ? -32.959 -8.048 -26.536 1.00 26.94 163 ILE A N 1
ATOM 1308 C CA . ILE A 1 163 ? -33.041 -6.884 -27.425 1.00 26.94 163 ILE A CA 1
ATOM 1309 C C . ILE A 1 163 ? -31.697 -6.759 -28.148 1.00 26.94 163 ILE A C 1
ATOM 1311 O O . ILE A 1 163 ? -30.654 -6.565 -27.529 1.00 26.94 163 ILE A O 1
ATOM 1315 N N . VAL A 1 164 ? -31.744 -6.909 -29.470 1.00 28.41 164 VAL A N 1
ATOM 1316 C CA . VAL A 1 164 ? -30.652 -6.626 -30.406 1.00 28.41 164 VAL A CA 1
ATOM 1317 C C . VAL A 1 164 ? -30.806 -5.171 -30.840 1.00 28.41 164 VAL A C 1
ATOM 1319 O O . VAL A 1 164 ? -31.839 -4.816 -31.403 1.00 28.41 164 VAL A O 1
ATOM 1322 N N . ILE A 1 165 ? -29.798 -4.333 -30.593 1.00 25.92 165 ILE A N 1
ATOM 1323 C CA . ILE A 1 165 ? -29.726 -2.978 -31.153 1.00 25.92 165 ILE A CA 1
ATOM 1324 C C . ILE A 1 165 ? -28.661 -2.985 -32.248 1.00 25.92 165 ILE A C 1
ATOM 1326 O O . ILE A 1 165 ? -27.474 -3.158 -31.979 1.00 25.92 165 ILE A O 1
ATOM 1330 N N . THR A 1 166 ? -29.103 -2.820 -33.492 1.00 26.34 166 THR A N 1
ATOM 1331 C CA . THR A 1 166 ? -28.253 -2.595 -34.664 1.00 26.34 166 THR A CA 1
ATOM 1332 C C . THR A 1 166 ? -27.885 -1.118 -34.777 1.00 26.34 166 THR A C 1
ATOM 1334 O O . THR A 1 166 ? -28.745 -0.242 -34.676 1.00 26.34 166 THR A O 1
ATOM 1337 N N . SER A 1 167 ? -26.605 -0.850 -35.018 1.00 26.50 167 SER A N 1
ATOM 1338 C CA . SER A 1 167 ? -26.037 0.470 -35.272 1.00 26.50 167 SER A CA 1
ATOM 1339 C C . SER A 1 167 ? -26.421 0.989 -36.661 1.00 26.50 167 SER A C 1
ATOM 1341 O O . SER A 1 167 ? -26.321 0.270 -37.653 1.00 26.50 167 SER A O 1
ATOM 1343 N N . SER A 1 168 ? -26.826 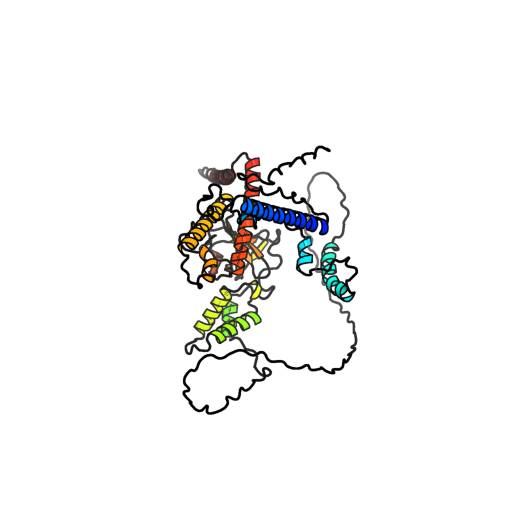2.261 -36.741 1.00 27.81 168 SER A N 1
ATOM 1344 C CA . SER A 1 168 ? -26.975 2.977 -38.013 1.00 27.81 168 SER A CA 1
ATOM 1345 C C . SER A 1 168 ? -26.063 4.196 -38.017 1.00 27.81 168 SER A C 1
ATOM 1347 O O . SER A 1 168 ? -26.127 5.053 -37.140 1.00 27.81 168 SER A O 1
ATOM 1349 N N . SER A 1 169 ? -25.204 4.229 -39.026 1.00 28.67 169 SER A N 1
ATOM 1350 C CA . SER A 1 169 ? -24.283 5.291 -39.407 1.00 28.67 169 SER A CA 1
ATOM 1351 C C . SER A 1 169 ? -24.989 6.584 -39.819 1.00 28.67 169 SER A C 1
ATOM 1353 O O . SER A 1 169 ? -25.925 6.535 -40.617 1.00 28.67 169 SER A O 1
ATOM 1355 N N . LEU A 1 170 ? -24.439 7.735 -39.430 1.00 30.55 170 LEU A N 1
ATOM 1356 C CA . LEU A 1 170 ? -24.636 9.005 -40.131 1.00 30.55 170 LEU A CA 1
ATOM 1357 C C . LEU A 1 170 ? -23.285 9.708 -40.262 1.00 30.55 170 LEU A C 1
ATOM 1359 O O . LEU A 1 170 ? -22.668 10.109 -39.279 1.00 30.55 170 LEU A O 1
ATOM 1363 N N . GLY A 1 171 ? -22.811 9.789 -41.504 1.00 27.48 171 GLY A N 1
ATOM 1364 C CA . GLY A 1 171 ? -21.619 10.530 -41.881 1.00 27.48 171 GLY A CA 1
ATOM 1365 C C . GLY A 1 171 ? -21.937 12.000 -42.125 1.00 27.48 171 GLY A C 1
ATOM 1366 O O . GLY A 1 171 ? -22.978 12.335 -42.687 1.00 27.48 171 GLY A O 1
ATOM 1367 N N . VAL A 1 172 ? -20.996 12.872 -41.769 1.00 30.72 172 VAL A N 1
ATOM 1368 C CA . VAL A 1 172 ? -20.990 14.273 -42.192 1.00 30.72 172 VAL A CA 1
ATOM 1369 C C . VAL A 1 172 ? -19.598 14.613 -42.719 1.00 30.72 172 VAL A C 1
ATOM 1371 O O . VAL A 1 172 ? -18.591 14.458 -42.035 1.00 30.72 172 VAL A O 1
ATOM 1374 N N . LYS A 1 173 ? -19.566 15.038 -43.985 1.00 32.44 173 LYS A N 1
ATOM 1375 C CA . LYS A 1 173 ? -18.409 15.593 -44.695 1.00 32.44 173 LYS A CA 1
ATOM 1376 C C . LYS A 1 173 ? -18.236 17.063 -44.302 1.00 32.44 173 LYS A C 1
ATOM 1378 O O . LYS A 1 173 ? -19.186 17.827 -44.427 1.00 32.44 173 LYS A O 1
ATOM 1383 N N . GLY A 1 174 ? -17.015 17.471 -43.962 1.00 29.72 174 GLY A N 1
ATOM 1384 C CA . GLY A 1 174 ? -16.610 18.876 -43.845 1.00 29.72 174 GLY A CA 1
ATOM 1385 C C . GLY A 1 174 ? -15.269 19.100 -44.545 1.00 29.72 174 GLY A C 1
ATOM 1386 O O . GLY A 1 174 ? -14.314 18.374 -44.296 1.00 29.72 174 GLY A O 1
ATOM 1387 N N . ARG A 1 175 ? -15.238 20.044 -45.490 1.00 29.73 175 ARG A N 1
ATOM 1388 C CA . ARG A 1 175 ? -14.122 20.364 -46.398 1.00 29.73 175 ARG A CA 1
ATOM 1389 C C . ARG A 1 175 ? -13.111 21.330 -45.764 1.00 29.73 175 ARG A C 1
ATOM 1391 O O . ARG A 1 175 ? -13.480 22.193 -44.980 1.00 29.73 175 ARG A O 1
ATOM 1398 N N . PHE A 1 176 ? -11.870 21.193 -46.229 1.00 30.64 176 PHE A N 1
ATOM 1399 C CA . PHE A 1 176 ? -10.682 22.030 -46.025 1.00 30.64 176 PHE A CA 1
ATOM 1400 C C . PHE A 1 176 ? -10.869 23.539 -46.258 1.00 30.64 176 PHE A C 1
ATOM 1402 O O . PHE A 1 176 ? -11.564 23.934 -47.193 1.00 30.64 176 PHE A O 1
ATOM 1409 N N . ASN A 1 177 ? -10.067 24.341 -45.543 1.00 30.06 177 ASN A N 1
ATOM 1410 C CA . ASN A 1 177 ? -9.413 25.530 -46.098 1.00 30.06 177 ASN A CA 1
ATOM 1411 C C . ASN A 1 177 ? -8.034 25.756 -45.445 1.00 30.06 177 ASN A C 1
ATOM 1413 O O . ASN A 1 177 ? -7.929 25.896 -44.231 1.00 30.06 177 ASN A O 1
ATOM 1417 N N . ASN A 1 178 ? -6.986 25.785 -46.276 1.00 31.81 178 ASN A N 1
ATOM 1418 C CA . ASN A 1 178 ? -5.599 26.087 -45.909 1.00 31.81 178 ASN A CA 1
ATOM 1419 C C . ASN A 1 178 ? -5.350 27.598 -46.023 1.00 31.81 178 ASN A C 1
ATOM 1421 O O . ASN A 1 178 ? -5.507 28.160 -47.106 1.00 31.81 178 ASN A O 1
ATOM 1425 N N . GLY A 1 179 ? -4.911 28.232 -44.934 1.00 31.03 179 GLY A N 1
ATOM 1426 C CA . GLY A 1 179 ? -4.442 29.618 -44.909 1.00 31.03 179 GLY A CA 1
ATOM 1427 C C . GLY A 1 179 ? -2.930 29.685 -44.699 1.00 31.03 179 GLY A C 1
ATOM 1428 O O . GLY A 1 179 ? -2.416 29.259 -43.672 1.00 31.03 179 GLY A O 1
ATOM 1429 N N . THR A 1 180 ? -2.223 30.198 -45.700 1.00 32.81 180 THR A N 1
ATOM 1430 C CA . THR A 1 180 ? -0.769 30.405 -45.754 1.00 32.81 180 THR A CA 1
ATOM 1431 C C . THR A 1 180 ? -0.390 31.702 -45.029 1.00 32.81 180 THR A C 1
ATOM 1433 O O . THR A 1 180 ? -0.976 32.740 -45.332 1.00 32.81 180 THR A O 1
ATOM 1436 N N . VAL A 1 181 ? 0.619 31.699 -44.148 1.00 35.97 181 VAL A N 1
ATOM 1437 C CA . VAL A 1 181 ? 1.197 32.941 -43.589 1.00 35.97 181 VAL A CA 1
ATOM 1438 C C . VAL A 1 181 ? 2.708 32.977 -43.813 1.00 35.97 181 VAL A C 1
ATOM 1440 O O . VAL A 1 181 ? 3.419 31.998 -43.601 1.00 35.97 181 VAL A O 1
ATOM 1443 N N . LYS A 1 182 ? 3.154 34.127 -44.329 1.00 33.31 182 LYS A N 1
ATOM 1444 C CA . LYS A 1 182 ? 4.501 34.460 -44.800 1.00 33.31 182 LYS A CA 1
ATOM 1445 C C . LYS A 1 182 ? 5.446 34.834 -43.653 1.00 33.31 182 LYS A C 1
ATOM 1447 O O . LYS A 1 182 ? 5.065 35.538 -42.727 1.00 33.31 182 LYS A O 1
ATOM 1452 N N . SER A 1 183 ? 6.701 34.433 -43.819 1.00 34.56 183 SER A N 1
ATOM 1453 C CA . SER A 1 183 ? 7.904 34.850 -43.091 1.00 34.56 183 SER A CA 1
ATOM 1454 C C . SER A 1 183 ? 8.496 36.166 -43.618 1.00 34.56 183 SER A C 1
ATOM 1456 O O . SER A 1 183 ? 8.574 36.294 -44.840 1.00 34.56 183 SER A O 1
ATOM 1458 N N . THR A 1 184 ? 9.032 37.030 -42.737 1.00 32.72 184 THR A N 1
ATOM 1459 C CA . THR A 1 184 ? 10.180 37.957 -42.970 1.00 32.72 184 THR A CA 1
ATOM 1460 C C . THR A 1 184 ? 10.612 38.670 -41.655 1.00 32.72 184 THR A C 1
ATOM 1462 O O . THR A 1 184 ? 9.913 38.500 -40.660 1.00 32.72 184 THR A O 1
ATOM 1465 N N . PRO A 1 185 ? 11.783 39.359 -41.567 1.00 45.28 185 PRO A N 1
ATOM 1466 C CA . PRO A 1 185 ? 12.819 39.010 -40.586 1.00 45.28 185 PRO A CA 1
ATOM 1467 C C . PRO A 1 185 ? 13.177 40.104 -39.548 1.00 45.28 185 PRO A C 1
ATOM 1469 O O . PRO A 1 185 ? 12.574 41.170 -39.490 1.00 45.28 185 PRO A O 1
ATOM 1472 N N . ALA A 1 186 ? 14.200 39.766 -38.752 1.00 35.44 186 ALA A N 1
ATOM 1473 C CA . ALA A 1 186 ? 14.872 40.467 -37.650 1.00 35.44 186 ALA A CA 1
ATOM 1474 C C . ALA A 1 186 ? 15.224 41.960 -37.837 1.00 35.44 186 ALA A C 1
ATOM 1476 O O . ALA A 1 186 ? 15.331 42.453 -38.961 1.00 35.44 186 ALA A O 1
ATOM 1477 N N . PRO A 1 187 ? 15.607 42.616 -36.722 1.00 43.72 187 PRO A N 1
ATOM 1478 C CA . PRO A 1 187 ? 16.870 43.352 -36.734 1.00 43.72 187 PRO A CA 1
ATOM 1479 C C . PRO A 1 187 ? 17.782 43.107 -35.514 1.00 43.72 187 PRO A C 1
ATOM 1481 O O . PRO A 1 187 ? 17.366 42.741 -34.420 1.00 43.72 187 PRO A O 1
ATOM 1484 N N . SER A 1 188 ? 19.062 43.345 -35.788 1.00 37.12 188 SER A N 1
ATOM 1485 C CA . SER A 1 188 ? 20.272 43.322 -34.964 1.00 37.12 188 SER A CA 1
ATOM 1486 C C . SER A 1 188 ? 20.388 44.453 -33.934 1.00 37.12 188 SER A C 1
ATOM 1488 O O . SER A 1 188 ? 19.990 45.578 -34.234 1.00 37.12 188 SER A O 1
ATOM 1490 N N . SER A 1 189 ? 21.134 44.227 -32.842 1.00 36.66 189 SER A N 1
ATOM 1491 C CA . SER A 1 189 ? 21.843 45.308 -32.133 1.00 36.66 189 SER A CA 1
ATOM 1492 C C . SER A 1 189 ? 23.068 44.839 -31.323 1.00 36.66 189 SER A C 1
ATOM 1494 O O . SER A 1 189 ? 22.952 44.016 -30.422 1.00 36.66 189 SER A O 1
ATOM 1496 N N . HIS A 1 190 ? 24.212 45.412 -31.707 1.00 34.19 190 HIS A N 1
ATOM 1497 C CA . HIS A 1 190 ? 25.431 45.822 -30.989 1.00 34.19 190 HIS A CA 1
ATOM 1498 C C . HIS A 1 190 ? 25.752 45.383 -29.539 1.00 34.19 190 HIS A C 1
ATOM 1500 O O . HIS A 1 190 ? 25.045 45.699 -28.589 1.00 34.19 190 HIS A O 1
ATOM 1506 N N . GLU A 1 191 ? 26.935 44.763 -29.430 1.00 32.50 191 GLU A N 1
ATOM 1507 C CA . GLU A 1 191 ? 28.128 45.083 -28.610 1.00 32.50 191 GLU A CA 1
ATOM 1508 C C . GLU A 1 191 ? 28.031 45.965 -27.342 1.00 32.50 191 GLU A C 1
ATOM 1510 O O . GLU A 1 191 ? 27.668 47.137 -27.405 1.00 32.50 191 GLU A O 1
ATOM 1515 N N . ASN A 1 192 ? 28.586 45.451 -26.230 1.00 33.75 192 ASN A N 1
ATOM 1516 C CA . ASN A 1 192 ? 29.732 46.063 -25.527 1.00 33.75 192 ASN A CA 1
ATOM 1517 C C . ASN A 1 192 ? 30.402 45.077 -24.533 1.00 33.75 192 ASN A C 1
ATOM 1519 O O . ASN A 1 192 ? 29.699 44.274 -23.919 1.00 33.75 192 ASN A O 1
ATOM 1523 N N . PRO A 1 193 ? 31.740 45.126 -24.348 1.00 44.12 193 PRO A N 1
ATOM 1524 C CA . PRO A 1 193 ? 32.489 44.202 -23.494 1.00 44.12 193 PRO A CA 1
ATOM 1525 C C . PRO A 1 193 ? 32.744 44.753 -22.079 1.00 44.12 193 PRO A C 1
ATOM 1527 O O . PRO A 1 193 ? 32.951 45.951 -21.888 1.00 44.12 193 PRO A O 1
ATOM 1530 N N . ILE A 1 194 ? 32.817 43.854 -21.092 1.00 36.19 194 ILE A N 1
ATOM 1531 C CA . ILE A 1 194 ? 33.247 44.152 -19.718 1.00 36.19 194 ILE A CA 1
ATOM 1532 C C . ILE A 1 194 ? 34.626 43.524 -19.462 1.00 36.19 194 ILE A C 1
ATOM 1534 O O . ILE A 1 194 ? 34.853 42.342 -19.708 1.00 36.19 194 ILE A O 1
ATOM 1538 N N . PHE A 1 195 ? 35.538 44.369 -18.978 1.00 35.84 195 PHE A N 1
ATOM 1539 C CA . PHE A 1 195 ? 36.870 44.077 -18.442 1.00 35.84 195 PHE A CA 1
ATOM 1540 C C . PHE A 1 195 ? 36.805 43.333 -17.099 1.00 35.84 195 PHE A C 1
ATOM 1542 O O . PHE A 1 195 ? 35.925 43.647 -16.308 1.00 35.84 195 PHE A O 1
ATOM 1549 N N . LEU A 1 196 ? 37.787 42.454 -16.833 1.00 34.19 196 LEU A N 1
ATOM 1550 C CA . LEU A 1 196 ? 38.397 42.029 -15.543 1.00 34.19 196 LEU A CA 1
ATOM 1551 C C . LEU A 1 196 ? 39.016 40.631 -15.768 1.00 34.19 196 LEU A C 1
ATOM 1553 O O . LEU A 1 196 ? 38.463 39.843 -16.520 1.00 34.19 196 LEU A O 1
ATOM 1557 N N . SER A 1 197 ? 40.105 40.170 -15.163 1.00 32.16 197 SER A N 1
ATOM 1558 C CA . SER A 1 197 ? 41.332 40.741 -14.609 1.00 32.16 197 SER A CA 1
ATOM 1559 C C . SER A 1 197 ? 42.336 39.575 -14.531 1.00 32.16 197 SER A C 1
ATOM 1561 O O . SER A 1 197 ? 41.957 38.410 -14.589 1.00 32.16 197 SER A O 1
ATOM 1563 N N . LYS A 1 198 ? 43.619 39.914 -14.416 1.00 34.53 198 LYS A N 1
ATOM 1564 C CA . LYS A 1 198 ? 44.800 39.037 -14.324 1.00 34.53 198 LYS A CA 1
ATOM 1565 C C . LYS A 1 198 ? 44.690 37.929 -13.260 1.00 34.53 198 LYS A C 1
ATOM 1567 O O . LYS A 1 198 ? 44.146 38.188 -12.193 1.00 34.53 198 LYS A O 1
ATOM 1572 N N . GLY A 1 199 ? 45.363 36.797 -13.492 1.00 30.33 199 GLY A N 1
ATOM 1573 C CA . GLY A 1 199 ? 45.751 35.881 -12.414 1.00 30.33 199 GLY A CA 1
ATOM 1574 C C . GLY A 1 199 ? 46.133 34.474 -12.866 1.00 30.33 199 GLY A C 1
ATOM 1575 O O . GLY A 1 199 ? 45.272 33.626 -13.028 1.00 30.33 199 GLY A O 1
ATOM 1576 N N . ASP A 1 200 ? 47.438 34.264 -12.982 1.00 31.47 200 ASP A N 1
ATOM 1577 C CA . ASP A 1 200 ? 48.159 33.016 -12.723 1.00 31.47 200 ASP A CA 1
ATOM 1578 C C . ASP A 1 200 ? 48.382 31.967 -13.825 1.00 31.47 200 ASP A C 1
ATOM 1580 O O . ASP A 1 200 ? 47.514 31.339 -14.424 1.00 31.47 200 ASP A O 1
ATOM 1584 N N . SER A 1 201 ? 49.685 31.810 -14.041 1.00 34.09 201 SER A N 1
ATOM 1585 C CA . SER A 1 201 ? 50.425 30.932 -14.919 1.00 34.09 201 SER A CA 1
ATOM 1586 C C . SER A 1 201 ? 50.444 29.491 -14.421 1.00 34.09 201 SER A C 1
ATOM 1588 O O . SER A 1 201 ? 50.870 29.247 -13.295 1.00 34.09 201 SER A O 1
ATOM 1590 N N . TYR A 1 202 ? 50.168 28.537 -15.312 1.00 35.28 202 TYR A N 1
ATOM 1591 C CA . TYR A 1 202 ? 50.697 27.180 -15.193 1.00 35.28 202 TYR A CA 1
ATOM 1592 C C . TYR A 1 202 ? 51.284 26.685 -16.516 1.00 35.28 202 TYR A C 1
ATOM 1594 O O . TYR A 1 202 ? 50.872 27.047 -17.617 1.00 35.28 202 TYR A O 1
ATOM 1602 N N . ILE A 1 203 ? 52.346 25.910 -16.340 1.00 36.72 203 ILE A N 1
ATOM 1603 C CA . ILE A 1 203 ? 53.387 25.542 -17.291 1.00 36.72 203 ILE A CA 1
ATOM 1604 C C . ILE A 1 203 ? 52.840 24.691 -18.444 1.00 36.72 203 ILE A C 1
ATOM 1606 O O . ILE A 1 203 ? 52.153 23.690 -18.256 1.00 36.72 203 ILE A O 1
ATOM 1610 N N . ALA A 1 204 ? 53.207 25.095 -19.660 1.00 34.38 204 ALA A N 1
ATOM 1611 C CA . ALA A 1 204 ? 52.844 24.456 -20.912 1.00 34.38 204 ALA A CA 1
ATOM 1612 C C . ALA A 1 204 ? 53.642 23.164 -21.160 1.00 34.38 204 ALA A C 1
ATOM 1614 O O . ALA A 1 204 ? 54.848 23.214 -21.392 1.00 34.38 204 ALA A O 1
ATOM 1615 N N . ASN A 1 205 ? 52.950 22.025 -21.251 1.00 35.41 205 ASN A N 1
ATOM 1616 C CA . ASN A 1 205 ? 53.444 20.837 -21.948 1.00 35.41 205 ASN A CA 1
ATOM 1617 C C . ASN A 1 205 ? 52.739 20.723 -23.307 1.00 35.41 205 ASN A C 1
ATOM 1619 O O . ASN A 1 205 ? 51.638 20.188 -23.431 1.00 35.41 205 ASN A O 1
ATOM 1623 N N . ARG A 1 206 ? 53.385 21.262 -24.348 1.00 35.41 206 ARG A N 1
ATOM 1624 C CA . ARG A 1 206 ? 52.938 21.166 -25.745 1.00 35.41 206 ARG A CA 1
ATOM 1625 C C . ARG A 1 206 ? 53.087 19.726 -26.256 1.00 35.41 206 ARG A C 1
ATOM 1627 O O . ARG A 1 206 ? 54.144 19.358 -26.763 1.00 35.41 206 ARG A O 1
ATOM 1634 N N . ARG A 1 207 ? 52.011 18.937 -26.215 1.00 40.72 207 ARG A N 1
ATOM 1635 C CA . ARG A 1 207 ? 51.802 17.835 -27.170 1.00 40.72 207 ARG A CA 1
ATOM 1636 C C . ARG A 1 207 ? 50.966 18.357 -28.340 1.00 40.72 207 ARG A C 1
ATOM 1638 O O . ARG A 1 207 ? 49.950 19.012 -28.139 1.00 40.72 207 ARG A O 1
ATOM 1645 N N . LYS A 1 208 ? 51.444 18.122 -29.565 1.00 43.84 208 LYS A N 1
ATOM 1646 C CA . LYS A 1 208 ? 50.769 18.504 -30.814 1.00 43.84 208 LYS A CA 1
ATOM 1647 C C . LYS A 1 208 ? 49.405 17.791 -30.898 1.00 43.84 208 LYS A C 1
ATOM 1649 O O . LYS A 1 208 ? 49.403 16.566 -30.792 1.00 43.84 208 LYS A O 1
ATOM 1654 N N . PRO A 1 209 ? 48.280 18.491 -31.123 1.00 40.69 209 PRO A N 1
ATOM 1655 C CA . PRO A 1 209 ? 47.014 17.836 -31.422 1.00 40.69 209 PRO A CA 1
ATOM 1656 C C . PRO A 1 209 ? 47.050 17.339 -32.872 1.00 40.69 209 PRO A C 1
ATOM 1658 O O . PRO A 1 209 ? 47.023 18.124 -33.820 1.00 40.69 209 PRO A O 1
ATOM 1661 N N . SER A 1 210 ? 47.166 16.027 -33.056 1.00 46.09 210 SER A N 1
ATOM 1662 C CA . SER A 1 210 ? 46.925 15.380 -34.342 1.00 46.09 210 SER A CA 1
ATOM 1663 C C . SER A 1 210 ? 45.420 15.176 -34.518 1.00 46.09 210 SER A C 1
ATOM 1665 O O . SER A 1 210 ? 44.823 14.371 -33.811 1.00 46.09 210 SER A O 1
ATOM 1667 N N . HIS A 1 211 ? 44.874 15.884 -35.507 1.00 43.97 211 HIS A N 1
ATOM 1668 C CA . HIS A 1 211 ? 43.522 15.820 -36.072 1.00 43.97 211 HIS A CA 1
ATOM 1669 C C . HIS A 1 211 ? 42.394 16.533 -35.299 1.00 43.97 211 HIS A C 1
ATOM 1671 O O . HIS A 1 211 ? 42.125 16.210 -34.144 1.00 43.97 211 HIS A O 1
ATOM 1677 N N . PRO A 1 212 ? 41.670 17.472 -35.945 1.00 45.97 212 PRO A N 1
ATOM 1678 C CA . PRO A 1 212 ? 40.397 17.947 -35.425 1.00 45.97 212 PRO A CA 1
ATOM 1679 C C . PRO A 1 212 ? 39.401 16.784 -35.472 1.00 45.97 212 PRO A C 1
ATOM 1681 O O . PRO A 1 212 ? 39.061 16.291 -36.552 1.00 45.97 212 PRO A O 1
ATOM 1684 N N . ALA A 1 213 ? 38.949 16.337 -34.299 1.00 43.34 213 ALA A N 1
ATOM 1685 C CA . ALA A 1 213 ? 37.810 15.442 -34.182 1.00 43.34 213 ALA A CA 1
ATOM 1686 C C . ALA A 1 213 ? 36.629 16.108 -34.894 1.00 43.34 213 ALA A C 1
ATOM 1688 O O . ALA A 1 213 ? 36.069 17.103 -34.436 1.00 43.34 213 ALA A O 1
ATOM 1689 N N . THR A 1 214 ? 36.307 15.600 -36.079 1.00 41.19 214 THR A N 1
ATOM 1690 C CA . THR A 1 214 ? 35.137 16.034 -36.827 1.00 41.19 214 THR A CA 1
ATOM 1691 C C . THR A 1 214 ? 33.939 15.509 -36.049 1.00 41.19 214 THR A C 1
ATOM 1693 O O . THR A 1 214 ? 33.609 14.330 -36.159 1.00 41.19 214 THR A O 1
ATOM 1696 N N . PHE A 1 215 ? 33.332 16.357 -35.216 1.00 38.72 215 PHE A N 1
ATOM 1697 C CA . PHE A 1 215 ? 32.042 16.082 -34.589 1.00 38.72 215 PHE A CA 1
ATOM 1698 C C . PHE A 1 215 ? 31.027 15.907 -35.722 1.00 38.72 215 PHE A C 1
ATOM 1700 O O . PHE A 1 215 ? 30.489 16.870 -36.268 1.00 38.72 215 PHE A O 1
ATOM 1707 N N . ARG A 1 216 ? 30.824 14.658 -36.153 1.00 39.88 216 ARG A N 1
ATOM 1708 C CA . ARG A 1 216 ? 29.700 14.309 -37.011 1.00 39.88 216 ARG A CA 1
ATOM 1709 C C . ARG A 1 216 ? 28.456 14.509 -36.161 1.00 39.88 216 ARG A C 1
ATOM 1711 O O . ARG A 1 216 ? 28.165 13.698 -35.290 1.00 39.88 216 ARG A O 1
ATOM 1718 N N . LEU A 1 217 ? 27.745 15.603 -36.415 1.00 41.09 217 LEU A N 1
ATOM 1719 C CA . LEU A 1 217 ? 26.349 15.748 -36.031 1.00 41.09 217 LEU A CA 1
ATOM 1720 C C . LEU A 1 217 ? 25.596 14.597 -36.705 1.00 41.09 217 LEU A C 1
ATOM 1722 O O . LEU A 1 217 ? 25.277 14.662 -37.892 1.00 41.09 217 LEU A O 1
ATOM 1726 N N . PHE A 1 218 ? 25.400 13.497 -35.979 1.00 43.00 218 PHE A N 1
ATOM 1727 C CA . PHE A 1 218 ? 24.522 12.427 -36.421 1.00 43.00 218 PHE A CA 1
ATOM 1728 C C . PHE A 1 218 ? 23.121 13.026 -36.519 1.00 43.00 218 PHE A C 1
ATOM 1730 O O . PHE A 1 218 ? 22.535 13.422 -35.515 1.00 43.00 218 PHE A O 1
ATOM 1737 N N . SER A 1 219 ? 22.606 13.168 -37.741 1.00 48.12 219 SER A N 1
ATOM 1738 C CA . SER A 1 219 ? 21.224 13.588 -37.940 1.00 48.12 219 SER A CA 1
ATOM 1739 C C . SER A 1 219 ? 20.301 12.539 -37.299 1.00 48.12 219 SER A C 1
ATOM 1741 O O . SER A 1 219 ? 20.382 11.370 -37.684 1.00 48.12 219 SER A O 1
ATOM 1743 N N . PRO A 1 220 ? 19.418 12.915 -36.356 1.00 58.19 220 PRO A N 1
ATOM 1744 C CA . PRO A 1 220 ? 18.577 11.976 -35.601 1.00 58.19 220 PRO A CA 1
ATOM 1745 C C . PRO A 1 220 ? 17.480 11.289 -36.438 1.00 58.19 220 PRO A C 1
ATOM 1747 O O . PRO A 1 220 ? 16.648 10.565 -35.905 1.00 58.19 220 PRO A O 1
ATOM 1750 N N . THR A 1 221 ? 17.455 11.474 -37.757 1.00 69.31 221 THR A N 1
ATOM 1751 C CA . THR A 1 221 ? 16.347 11.061 -38.629 1.00 69.31 221 THR A CA 1
ATOM 1752 C C . THR A 1 221 ? 16.391 9.600 -39.092 1.00 69.31 221 THR A C 1
ATOM 1754 O O . THR A 1 221 ? 15.517 9.201 -39.853 1.00 69.31 221 THR A O 1
ATOM 1757 N N . ASN A 1 222 ? 17.362 8.786 -38.652 1.00 77.06 222 ASN A N 1
ATOM 1758 C CA . ASN A 1 222 ? 17.526 7.403 -39.137 1.00 77.06 222 ASN A CA 1
ATOM 1759 C C . ASN A 1 222 ? 17.842 6.347 -38.060 1.00 77.06 222 ASN A C 1
ATOM 1761 O O . ASN A 1 222 ? 18.268 5.239 -38.398 1.00 77.06 222 ASN A O 1
ATOM 1765 N N . MET A 1 223 ? 17.638 6.636 -36.772 1.00 78.12 223 MET A N 1
ATOM 1766 C CA . MET A 1 223 ? 17.760 5.586 -35.756 1.00 78.12 223 MET A CA 1
ATOM 1767 C C . MET A 1 223 ? 16.499 4.723 -35.767 1.00 78.12 223 MET A C 1
ATOM 1769 O O . MET A 1 223 ? 15.385 5.225 -35.617 1.00 78.12 223 MET A O 1
ATOM 1773 N N . LYS A 1 224 ? 16.670 3.414 -35.989 1.00 84.38 224 LYS A N 1
ATOM 1774 C CA . LYS A 1 224 ? 15.575 2.455 -35.820 1.00 84.38 224 LYS A CA 1
ATOM 1775 C C . LYS A 1 224 ? 15.068 2.568 -34.376 1.00 84.38 224 LYS A C 1
ATOM 1777 O O . LYS A 1 224 ? 15.906 2.643 -33.477 1.00 84.38 224 LYS A O 1
ATOM 1782 N N . PRO A 1 225 ? 13.744 2.574 -34.145 1.00 88.38 225 PRO A N 1
ATOM 1783 C CA . PRO A 1 225 ? 13.216 2.592 -32.789 1.00 88.38 225 PRO A CA 1
ATOM 1784 C C . PRO A 1 225 ? 13.763 1.385 -32.026 1.00 88.38 225 PRO A C 1
ATOM 1786 O O . PRO A 1 225 ? 13.806 0.277 -32.570 1.00 88.38 225 PRO A O 1
ATOM 1789 N N . PHE A 1 226 ? 14.200 1.615 -30.790 1.00 92.81 226 PHE A N 1
ATOM 1790 C CA . PHE A 1 226 ? 14.671 0.558 -29.905 1.00 92.81 226 PHE A CA 1
ATOM 1791 C C . PHE A 1 226 ? 13.581 -0.517 -29.752 1.00 92.81 226 PHE A C 1
ATOM 1793 O O . PHE A 1 226 ? 12.414 -0.208 -29.485 1.00 92.81 226 PHE A O 1
ATOM 1800 N N . GLN A 1 227 ? 13.952 -1.779 -29.975 1.00 95.50 227 GLN A N 1
ATOM 1801 C CA . GLN A 1 227 ? 13.055 -2.927 -29.863 1.00 95.50 227 GLN A CA 1
ATOM 1802 C C . GLN A 1 227 ? 13.421 -3.731 -28.620 1.00 95.50 227 GLN A C 1
ATOM 1804 O O . GLN A 1 227 ? 14.575 -4.115 -28.450 1.00 95.50 227 GLN A O 1
ATOM 1809 N N . VAL A 1 228 ? 12.426 -3.984 -27.772 1.00 96.44 228 VAL A N 1
ATOM 1810 C CA . VAL A 1 228 ? 12.583 -4.803 -26.567 1.00 96.44 228 VAL A CA 1
ATOM 1811 C C . VAL A 1 228 ? 12.743 -6.268 -26.968 1.00 96.44 228 VAL A C 1
ATOM 1813 O O . VAL A 1 228 ? 12.047 -6.742 -27.868 1.00 96.44 228 VAL A O 1
ATOM 1816 N N . ASP A 1 229 ? 13.643 -6.988 -26.296 1.00 96.50 229 ASP A N 1
ATOM 1817 C CA . ASP A 1 229 ? 13.834 -8.421 -26.523 1.00 96.50 229 ASP A CA 1
ATOM 1818 C C . ASP A 1 229 ? 12.511 -9.188 -26.278 1.00 96.50 229 ASP A C 1
ATOM 1820 O O . ASP A 1 229 ? 11.925 -9.069 -25.195 1.00 96.50 229 ASP A O 1
ATOM 1824 N N . PRO A 1 230 ? 12.028 -10.007 -27.235 1.00 97.38 230 PRO A N 1
ATOM 1825 C CA . PRO A 1 230 ? 10.806 -10.796 -27.072 1.00 97.38 230 PRO A CA 1
ATOM 1826 C C . PRO A 1 230 ? 10.792 -11.696 -25.829 1.00 97.38 230 PRO A C 1
ATOM 1828 O O . PRO A 1 230 ? 9.730 -11.931 -25.254 1.00 97.38 230 PRO A O 1
ATOM 1831 N N . ARG A 1 231 ? 11.957 -12.189 -25.387 1.00 97.56 231 ARG A N 1
ATOM 1832 C CA . ARG A 1 231 ? 12.086 -13.012 -24.175 1.00 97.56 231 ARG A CA 1
ATOM 1833 C C . ARG A 1 231 ? 11.764 -12.210 -22.920 1.00 97.56 231 ARG A C 1
ATOM 1835 O O . ARG A 1 231 ? 11.121 -12.737 -22.018 1.00 97.56 231 ARG A O 1
ATOM 1842 N N . LEU A 1 232 ? 12.166 -10.939 -22.882 1.00 97.50 232 LEU A N 1
ATOM 1843 C CA . LEU A 1 232 ? 11.848 -10.041 -21.776 1.00 97.50 232 LEU A CA 1
ATOM 1844 C C . LEU A 1 232 ? 10.350 -9.735 -21.744 1.00 97.50 232 LEU A C 1
ATOM 1846 O O . LEU A 1 232 ? 9.744 -9.794 -20.681 1.00 97.50 232 LEU A O 1
ATOM 1850 N N . ILE A 1 233 ? 9.738 -9.476 -22.906 1.00 97.88 233 ILE A N 1
ATOM 1851 C CA . ILE A 1 233 ? 8.284 -9.267 -23.013 1.00 97.88 233 ILE A CA 1
ATOM 1852 C C . ILE A 1 233 ? 7.532 -10.487 -22.467 1.00 97.88 233 ILE A C 1
ATOM 1854 O O . ILE A 1 233 ? 6.605 -10.337 -21.676 1.00 97.88 233 ILE A O 1
ATOM 1858 N N . GLN A 1 234 ? 7.955 -11.698 -22.843 1.00 97.75 234 GLN A N 1
ATOM 1859 C CA . GLN A 1 234 ? 7.359 -12.935 -22.342 1.00 97.75 234 GLN A CA 1
ATOM 1860 C C . GLN A 1 234 ? 7.548 -13.095 -20.825 1.00 97.75 234 GLN A C 1
ATOM 1862 O O . GLN A 1 234 ? 6.595 -13.435 -20.126 1.00 97.75 234 GLN A O 1
ATOM 1867 N N . GLN A 1 235 ? 8.754 -12.829 -20.314 1.00 97.50 235 GLN A N 1
ATOM 1868 C CA . GLN A 1 235 ? 9.057 -12.897 -18.884 1.00 97.50 235 GLN A CA 1
ATOM 1869 C C . GLN A 1 235 ? 8.185 -11.916 -18.085 1.00 97.50 235 GLN A C 1
ATOM 1871 O O . GLN A 1 235 ? 7.525 -12.326 -17.131 1.00 97.50 235 GLN A O 1
ATOM 1876 N N . VAL A 1 236 ? 8.112 -10.651 -18.508 1.00 97.56 236 VAL A N 1
ATOM 1877 C CA . VAL A 1 236 ? 7.293 -9.617 -17.858 1.00 97.56 236 VAL A CA 1
ATOM 1878 C C . VAL A 1 236 ? 5.807 -9.956 -17.947 1.00 97.56 236 VAL A C 1
ATOM 1880 O O . VAL A 1 236 ? 5.117 -9.872 -16.938 1.00 97.56 236 VAL A O 1
ATOM 1883 N N . GLY A 1 237 ? 5.319 -10.417 -19.102 1.00 97.69 237 GLY A N 1
ATOM 1884 C CA . GLY A 1 237 ? 3.921 -10.827 -19.264 1.00 97.69 237 GLY A CA 1
ATOM 1885 C C . GLY A 1 237 ? 3.533 -12.024 -18.390 1.00 97.69 237 GLY A C 1
ATOM 1886 O O . GLY A 1 237 ? 2.397 -12.108 -17.934 1.00 97.69 237 GLY A O 1
ATOM 1887 N N . SER A 1 238 ? 4.476 -12.928 -18.106 1.00 97.19 238 SER A N 1
ATOM 1888 C CA . SER A 1 238 ? 4.244 -14.034 -17.168 1.00 97.19 238 SER A CA 1
ATOM 1889 C C . SER A 1 238 ? 4.254 -13.598 -15.699 1.00 97.19 238 SER A C 1
ATOM 1891 O O . SER A 1 238 ? 3.513 -14.161 -14.900 1.00 97.19 238 SER A O 1
ATOM 1893 N N . ALA A 1 239 ? 5.058 -12.588 -15.349 1.00 97.19 239 ALA A N 1
ATOM 1894 C CA . ALA A 1 239 ? 5.148 -12.055 -13.989 1.00 97.19 239 ALA A CA 1
ATOM 1895 C C . ALA A 1 239 ? 4.002 -11.083 -13.652 1.00 97.19 239 ALA A C 1
ATOM 1897 O O . ALA A 1 239 ? 3.556 -11.030 -12.509 1.00 97.19 239 ALA A O 1
ATOM 1898 N N . TYR A 1 240 ? 3.514 -10.341 -14.650 1.00 97.62 240 TYR A N 1
ATOM 1899 C CA . TYR A 1 240 ? 2.441 -9.348 -14.541 1.00 97.62 240 TYR A CA 1
ATOM 1900 C C . TYR A 1 240 ? 1.335 -9.643 -15.566 1.00 97.62 240 TYR A C 1
ATOM 1902 O O . TYR A 1 240 ? 1.179 -8.916 -16.550 1.00 97.62 240 TYR A O 1
ATOM 1910 N N . PRO A 1 241 ? 0.571 -10.731 -15.367 1.00 97.06 241 PRO A N 1
ATOM 1911 C CA . PRO A 1 241 ? -0.507 -11.102 -16.281 1.00 97.06 241 PRO A CA 1
ATOM 1912 C C . PRO A 1 241 ? -1.677 -10.107 -16.235 1.00 97.06 241 PRO A C 1
ATOM 1914 O O . PRO A 1 241 ? -2.354 -9.896 -17.239 1.00 97.06 241 PRO A O 1
ATOM 1917 N N . CYS A 1 242 ? -1.921 -9.499 -15.072 1.00 97.31 242 CYS A N 1
ATOM 1918 C CA . CYS A 1 242 ? -3.002 -8.550 -14.827 1.00 97.31 242 CYS A CA 1
ATOM 1919 C C . CYS A 1 242 ? -2.607 -7.641 -13.644 1.00 97.31 242 CYS A C 1
ATOM 1921 O O . CYS A 1 242 ? -2.416 -8.184 -12.556 1.00 97.31 242 CYS A O 1
ATOM 1923 N N . PRO A 1 243 ? -2.452 -6.311 -13.816 1.00 97.94 243 PRO A N 1
ATOM 1924 C CA . PRO A 1 243 ? -2.557 -5.574 -15.073 1.00 97.94 243 PRO A CA 1
ATOM 1925 C C . PRO A 1 243 ? -1.394 -5.873 -16.029 1.00 97.94 243 PRO A C 1
ATOM 1927 O O . PRO A 1 243 ? -0.309 -6.272 -15.610 1.00 97.94 243 PRO A O 1
ATOM 1930 N N . THR A 1 244 ? -1.622 -5.651 -17.323 1.00 98.06 244 THR A N 1
ATOM 1931 C CA . THR A 1 244 ? -0.582 -5.746 -18.355 1.00 98.06 244 THR A CA 1
ATOM 1932 C C . THR A 1 244 ? 0.325 -4.519 -18.294 1.00 98.06 244 THR A C 1
ATOM 1934 O O . THR A 1 244 ? -0.149 -3.387 -18.202 1.00 98.06 244 THR A O 1
ATOM 1937 N N . VAL A 1 245 ? 1.640 -4.728 -18.369 1.00 98.25 245 VAL A N 1
ATOM 1938 C CA . VAL A 1 245 ? 2.616 -3.630 -18.429 1.00 98.25 245 VAL A CA 1
ATOM 1939 C C . VAL A 1 245 ? 2.566 -2.962 -19.803 1.00 98.25 245 VAL A C 1
ATOM 1941 O O . VAL A 1 245 ? 2.712 -3.625 -20.830 1.00 98.25 245 VAL A O 1
ATOM 1944 N N . ALA A 1 246 ? 2.412 -1.640 -19.828 1.00 98.31 246 ALA A N 1
ATOM 1945 C CA . ALA A 1 246 ? 2.395 -0.852 -21.048 1.00 98.31 246 ALA A CA 1
ATOM 1946 C C . ALA A 1 246 ? 3.716 -1.009 -21.818 1.00 98.31 246 ALA A C 1
ATOM 1948 O O . ALA A 1 246 ? 4.810 -0.789 -21.289 1.00 98.31 246 ALA A O 1
ATOM 1949 N N . HIS A 1 247 ? 3.623 -1.343 -23.107 1.00 97.19 247 HIS A N 1
ATOM 1950 C CA . HIS A 1 247 ? 4.796 -1.627 -23.939 1.00 97.19 247 HIS A CA 1
ATOM 1951 C C . HIS A 1 247 ? 5.766 -0.435 -24.034 1.00 97.19 247 HIS A C 1
ATOM 1953 O O . HIS A 1 247 ? 6.982 -0.615 -24.075 1.00 97.19 247 HIS A O 1
ATOM 1959 N N . GLU A 1 248 ? 5.244 0.792 -24.064 1.00 97.19 248 GLU A N 1
ATOM 1960 C CA . GLU A 1 248 ? 6.056 2.015 -24.104 1.00 97.19 248 GLU A CA 1
ATOM 1961 C C . GLU A 1 248 ? 6.856 2.216 -22.809 1.00 97.19 248 GLU A C 1
ATOM 1963 O O . GLU A 1 248 ? 8.027 2.594 -22.855 1.00 97.19 248 GLU A O 1
ATOM 1968 N N . PHE A 1 249 ? 6.261 1.877 -21.663 1.00 97.81 249 PHE A N 1
ATOM 1969 C CA . PHE A 1 249 ? 6.938 1.926 -20.371 1.00 97.81 249 PHE A CA 1
ATOM 1970 C C . PHE A 1 249 ? 8.045 0.870 -20.281 1.00 97.81 249 PHE A C 1
ATOM 1972 O O . PHE A 1 249 ? 9.180 1.190 -19.926 1.00 97.81 249 PHE A O 1
ATOM 1979 N N . LEU A 1 250 ? 7.747 -0.372 -20.688 1.00 97.94 250 LEU A N 1
ATOM 1980 C CA . LEU A 1 250 ? 8.745 -1.442 -20.735 1.00 97.94 250 LEU A CA 1
ATOM 1981 C C . LEU A 1 250 ? 9.903 -1.085 -21.673 1.00 97.94 250 LEU A C 1
ATOM 1983 O O . LEU A 1 250 ? 11.056 -1.300 -21.316 1.00 97.94 250 LEU A O 1
ATOM 1987 N N . ARG A 1 251 ? 9.615 -0.494 -22.843 1.00 97.69 251 ARG A N 1
ATOM 1988 C CA . ARG A 1 251 ? 10.640 -0.009 -23.779 1.00 97.69 251 ARG A CA 1
ATOM 1989 C C . ARG A 1 251 ? 11.547 1.034 -23.134 1.00 97.69 251 ARG A C 1
ATOM 1991 O O . ARG A 1 251 ? 12.760 0.946 -23.300 1.00 97.69 251 ARG A O 1
ATOM 1998 N N . LYS A 1 252 ? 10.969 1.991 -22.405 1.00 97.62 252 LYS A N 1
ATOM 1999 C CA . LYS A 1 252 ? 11.725 3.027 -21.699 1.00 97.62 252 LYS A CA 1
ATOM 2000 C C . LYS A 1 252 ? 12.648 2.421 -20.640 1.00 97.62 252 LYS A C 1
ATOM 2002 O O . LYS A 1 252 ? 13.847 2.640 -20.720 1.00 97.62 252 LYS A O 1
ATOM 2007 N N . ILE A 1 253 ? 12.126 1.606 -19.718 1.00 97.88 253 ILE A N 1
ATOM 2008 C CA . ILE A 1 253 ? 12.955 0.965 -18.678 1.00 97.88 253 ILE A CA 1
ATOM 2009 C C . ILE A 1 253 ? 14.050 0.098 -19.302 1.00 97.88 253 ILE A C 1
ATOM 2011 O O . ILE A 1 253 ? 15.198 0.141 -18.875 1.00 97.88 253 ILE A O 1
ATOM 2015 N N . ALA A 1 254 ? 13.708 -0.677 -20.329 1.00 97.62 254 ALA A N 1
ATOM 2016 C CA . ALA A 1 254 ? 14.662 -1.501 -21.053 1.00 97.62 254 ALA A CA 1
ATOM 2017 C C . ALA A 1 254 ? 15.816 -0.677 -21.654 1.00 97.62 254 ALA A C 1
ATOM 2019 O O . ALA A 1 254 ? 16.956 -1.134 -21.589 1.00 97.62 254 ALA A O 1
ATOM 2020 N N . SER A 1 255 ? 15.527 0.504 -22.216 1.00 96.94 255 SER A N 1
ATOM 2021 C CA . SER A 1 255 ? 16.543 1.438 -22.726 1.00 96.94 255 SER A CA 1
ATOM 2022 C C . SER A 1 255 ? 17.378 2.014 -21.585 1.00 96.94 255 SER A C 1
ATOM 2024 O O . SER A 1 255 ? 18.597 1.909 -21.629 1.00 96.94 255 SER A O 1
ATOM 2026 N N . ASP A 1 256 ? 16.730 2.517 -20.528 1.00 96.94 256 ASP A N 1
ATOM 2027 C CA . ASP A 1 256 ? 17.387 3.129 -19.363 1.00 96.94 256 ASP A CA 1
ATOM 2028 C C . ASP A 1 256 ? 18.378 2.140 -18.694 1.00 96.94 256 ASP A C 1
ATOM 2030 O O . ASP A 1 256 ? 19.504 2.495 -18.328 1.00 96.94 256 ASP A O 1
ATOM 2034 N N . VAL A 1 257 ? 17.999 0.860 -18.579 1.00 96.50 257 VAL A N 1
ATOM 2035 C CA . VAL A 1 257 ? 18.862 -0.202 -18.026 1.00 96.50 257 VAL A CA 1
ATOM 2036 C C . VAL A 1 257 ? 20.048 -0.514 -18.944 1.00 96.50 257 VAL A C 1
ATOM 2038 O O . VAL A 1 257 ? 21.152 -0.727 -18.452 1.00 96.50 257 VAL A O 1
ATOM 2041 N N . LEU A 1 258 ? 19.854 -0.540 -20.264 1.00 95.69 258 LEU A N 1
ATOM 2042 C CA . LEU A 1 258 ? 20.954 -0.789 -21.202 1.00 95.69 258 LEU A CA 1
ATOM 2043 C C . LEU A 1 258 ? 21.922 0.392 -21.264 1.00 95.69 258 LEU A C 1
ATOM 2045 O O . LEU A 1 258 ? 23.130 0.182 -21.269 1.00 95.69 258 LEU A O 1
ATOM 2049 N N . GLU A 1 259 ? 21.401 1.619 -21.271 1.00 95.94 259 GLU A N 1
ATOM 2050 C CA . GLU A 1 259 ? 22.191 2.853 -21.283 1.00 95.94 259 GLU A CA 1
ATOM 2051 C C . GLU A 1 259 ? 23.053 2.985 -20.022 1.00 95.94 259 GLU A C 1
ATOM 2053 O O . GLU A 1 259 ? 24.227 3.337 -20.112 1.00 95.94 259 GLU A O 1
ATOM 2058 N N . SER A 1 260 ? 22.515 2.626 -18.852 1.00 95.94 260 SER A N 1
ATOM 2059 C CA . SER A 1 260 ? 23.270 2.644 -17.588 1.00 95.94 260 SER A CA 1
ATOM 2060 C C . SER A 1 260 ? 24.330 1.542 -17.464 1.00 95.94 260 SER A C 1
ATOM 2062 O O . SER A 1 260 ? 25.182 1.621 -16.580 1.00 95.94 260 SER A O 1
ATOM 2064 N N . ARG A 1 261 ? 24.298 0.525 -18.335 1.00 94.06 261 ARG A N 1
ATOM 2065 C CA . ARG A 1 261 ? 25.183 -0.653 -18.304 1.00 94.06 261 ARG A CA 1
ATOM 2066 C C . ARG A 1 261 ? 26.038 -0.805 -19.564 1.00 94.06 261 ARG A C 1
ATOM 2068 O O . ARG A 1 261 ? 26.624 -1.861 -19.772 1.00 94.06 261 ARG A O 1
ATOM 2075 N N . MET A 1 262 ? 26.131 0.229 -20.406 1.00 89.50 262 MET A N 1
ATOM 2076 C CA . MET A 1 262 ? 26.858 0.149 -21.682 1.00 89.50 262 MET A CA 1
ATOM 2077 C C . MET A 1 262 ? 28.345 -0.207 -21.541 1.00 89.50 262 MET A C 1
ATOM 2079 O O . MET A 1 262 ? 28.911 -0.762 -22.481 1.00 89.50 262 MET A O 1
ATOM 2083 N N . ASP A 1 263 ? 28.956 0.095 -20.394 1.00 93.81 263 ASP A N 1
ATOM 2084 C CA . ASP A 1 263 ? 30.379 -0.149 -20.130 1.00 93.81 263 ASP A CA 1
ATOM 2085 C C . ASP A 1 263 ? 30.657 -1.520 -19.474 1.00 93.81 263 ASP A C 1
ATOM 2087 O O . ASP A 1 263 ? 31.816 -1.909 -19.329 1.00 93.81 263 ASP A O 1
ATOM 2091 N N . ASP A 1 264 ? 29.618 -2.277 -19.098 1.00 93.88 264 ASP A N 1
ATOM 2092 C CA . ASP A 1 264 ? 29.763 -3.580 -18.444 1.00 93.88 264 ASP A CA 1
ATOM 2093 C C . ASP A 1 264 ? 29.878 -4.702 -19.495 1.00 93.88 264 ASP A C 1
ATOM 2095 O O . ASP A 1 264 ? 28.878 -5.228 -19.987 1.00 93.88 264 ASP A O 1
ATOM 2099 N N . GLU A 1 265 ? 31.111 -5.108 -19.824 1.00 92.50 265 GLU A N 1
ATOM 2100 C CA . GLU A 1 265 ? 31.388 -6.172 -20.813 1.00 92.50 265 GLU A CA 1
ATOM 2101 C C . GLU A 1 265 ? 30.738 -7.528 -20.457 1.00 92.50 265 GLU A C 1
ATOM 2103 O O . GLU A 1 265 ? 30.430 -8.324 -21.346 1.00 92.50 265 GLU A O 1
ATOM 2108 N N . ASP A 1 266 ? 30.475 -7.768 -19.169 1.00 92.50 266 ASP A N 1
ATOM 2109 C CA . ASP A 1 266 ? 29.897 -9.009 -18.639 1.00 92.50 266 ASP A CA 1
ATOM 2110 C C . ASP A 1 266 ? 28.362 -8.970 -18.485 1.00 92.50 266 ASP A C 1
ATOM 2112 O O . ASP A 1 266 ? 27.776 -9.878 -17.885 1.00 92.50 266 ASP A O 1
ATOM 2116 N N . PHE A 1 267 ? 27.679 -7.939 -19.003 1.00 92.62 267 PHE A N 1
ATOM 2117 C CA . PHE A 1 267 ? 26.235 -7.779 -18.820 1.00 92.62 267 PHE A CA 1
ATOM 2118 C C . PHE A 1 267 ? 25.427 -8.843 -19.582 1.00 92.62 267 PHE A C 1
ATOM 2120 O O . PHE A 1 267 ? 25.178 -8.769 -20.788 1.00 92.62 267 PHE A O 1
ATOM 2127 N N . SER A 1 268 ? 25.007 -9.872 -18.849 1.00 93.88 268 SER A N 1
ATOM 2128 C CA . SER A 1 268 ? 24.289 -11.028 -19.387 1.00 93.88 268 SER A CA 1
ATOM 2129 C C . SER A 1 268 ? 22.769 -10.816 -19.425 1.00 93.88 268 SER A C 1
ATOM 2131 O O . SER A 1 268 ? 22.199 -10.077 -18.623 1.00 93.88 268 SER A O 1
ATOM 2133 N N . PHE A 1 269 ? 22.067 -11.529 -20.316 1.00 94.19 269 PHE A N 1
ATOM 2134 C CA . PHE A 1 269 ? 20.599 -11.456 -20.399 1.00 94.19 269 PHE A CA 1
ATOM 2135 C C . PHE A 1 269 ? 19.873 -11.767 -19.067 1.00 94.19 269 PHE A C 1
ATOM 2137 O O . PHE A 1 269 ? 18.903 -11.078 -18.758 1.00 94.19 269 PHE A O 1
ATOM 2144 N N . PRO A 1 270 ? 20.301 -12.745 -18.240 1.00 95.81 270 PRO A N 1
ATOM 2145 C CA . PRO A 1 270 ? 19.698 -12.959 -16.923 1.00 95.81 270 PRO A CA 1
ATOM 2146 C C . PRO A 1 270 ? 19.817 -11.749 -15.987 1.00 95.81 270 PRO A C 1
ATOM 2148 O O . PRO A 1 270 ? 18.840 -11.402 -15.328 1.00 95.81 270 PRO A O 1
ATOM 2151 N N . GLN A 1 271 ? 20.975 -11.079 -15.965 1.00 95.81 271 GLN A N 1
ATOM 2152 C CA . GLN A 1 271 ? 21.171 -9.854 -15.179 1.00 95.81 271 GLN A CA 1
ATOM 2153 C C . GLN A 1 271 ? 20.294 -8.721 -15.714 1.00 95.81 271 GLN A C 1
ATOM 2155 O O . GLN A 1 271 ? 19.639 -8.038 -14.935 1.00 95.81 271 GLN A O 1
ATOM 2160 N N . TYR A 1 272 ? 20.201 -8.586 -17.038 1.00 96.06 272 TYR A N 1
ATOM 2161 C CA . TYR A 1 272 ? 19.300 -7.636 -17.682 1.00 96.06 272 TYR A CA 1
ATOM 2162 C C . TYR A 1 272 ? 17.836 -7.845 -17.282 1.00 96.06 272 TYR A C 1
ATOM 2164 O O . TYR A 1 272 ? 17.178 -6.909 -16.827 1.00 96.06 272 TYR A O 1
ATOM 2172 N N . GLY A 1 273 ? 17.336 -9.079 -17.391 1.00 96.88 273 GLY A N 1
ATOM 2173 C CA . GLY A 1 273 ? 15.972 -9.420 -16.990 1.00 96.88 273 GLY A CA 1
ATOM 2174 C C . GLY A 1 273 ? 15.716 -9.163 -15.505 1.00 96.88 273 GLY A C 1
ATOM 2175 O O . GLY A 1 273 ? 14.646 -8.672 -15.147 1.00 96.88 273 GLY A O 1
ATOM 2176 N N . GLN A 1 274 ? 16.702 -9.435 -14.645 1.00 97.00 274 GLN A N 1
ATOM 2177 C CA . GLN A 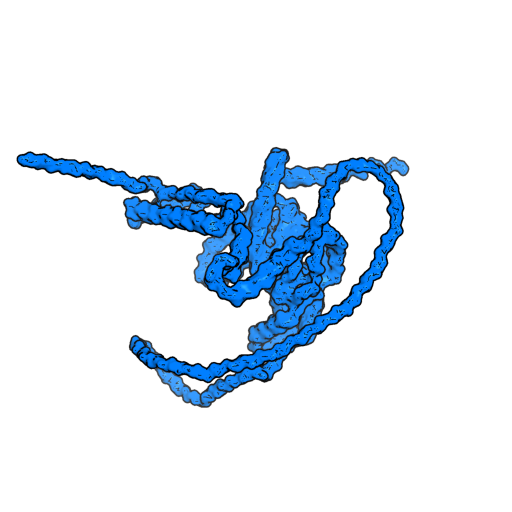1 274 ? 16.611 -9.153 -13.215 1.00 97.00 274 GLN A CA 1
ATOM 2178 C C . GLN A 1 274 ? 16.550 -7.646 -12.929 1.00 97.00 274 GLN A C 1
ATOM 2180 O O . GLN A 1 274 ? 15.632 -7.210 -12.242 1.00 97.00 274 GLN A O 1
ATOM 2185 N N . THR A 1 275 ? 17.458 -6.840 -13.489 1.00 97.12 275 THR A N 1
ATOM 2186 C CA . THR A 1 275 ? 17.472 -5.384 -13.270 1.00 97.12 275 THR A CA 1
ATOM 2187 C C . THR A 1 275 ? 16.195 -4.721 -13.790 1.00 97.12 275 THR A C 1
ATOM 2189 O O . THR A 1 275 ? 15.643 -3.844 -13.128 1.00 97.12 275 THR A O 1
ATOM 2192 N N . VAL A 1 276 ? 15.665 -5.171 -14.934 1.00 97.56 276 VAL A N 1
ATOM 2193 C CA . VAL A 1 276 ? 14.358 -4.700 -15.421 1.00 97.56 276 VAL A CA 1
ATOM 2194 C C . VAL A 1 276 ? 13.237 -5.107 -14.461 1.00 97.56 276 VAL A C 1
ATOM 2196 O O . VAL A 1 276 ? 12.373 -4.289 -14.158 1.00 97.56 276 VAL A O 1
ATOM 2199 N N . SER A 1 277 ? 13.241 -6.343 -13.954 1.00 97.25 277 SER A N 1
ATOM 2200 C CA . SER A 1 277 ? 12.240 -6.803 -12.984 1.00 97.25 277 SER A CA 1
ATOM 2201 C C . SER A 1 277 ? 12.276 -5.992 -11.684 1.00 97.25 277 SER A C 1
ATOM 2203 O O . SER A 1 277 ? 11.222 -5.628 -11.170 1.00 97.25 277 SER A O 1
ATOM 2205 N N . GLU A 1 278 ? 13.463 -5.681 -11.163 1.00 96.88 278 GLU A N 1
ATOM 2206 C CA . GLU A 1 278 ? 13.646 -4.833 -9.977 1.00 96.88 278 GLU A CA 1
ATOM 2207 C C . GLU A 1 278 ? 13.122 -3.411 -10.232 1.00 96.88 278 GLU A C 1
ATOM 2209 O O . GLU A 1 278 ? 12.353 -2.875 -9.431 1.00 96.88 278 GLU A O 1
ATOM 2214 N N . ALA A 1 279 ? 13.442 -2.828 -11.392 1.00 97.38 279 ALA A N 1
ATOM 2215 C CA . ALA A 1 279 ? 12.932 -1.516 -11.786 1.00 97.38 279 ALA A CA 1
ATOM 2216 C C . ALA A 1 279 ? 11.395 -1.494 -11.905 1.00 97.38 279 ALA A C 1
ATOM 2218 O O . ALA A 1 279 ? 10.754 -0.534 -11.473 1.00 97.38 279 ALA A O 1
ATOM 2219 N N . LEU A 1 280 ? 10.784 -2.560 -12.437 1.00 97.69 280 LEU A N 1
ATOM 2220 C CA . LEU A 1 280 ? 9.325 -2.706 -12.512 1.00 97.69 280 LEU A CA 1
ATOM 2221 C C . LEU A 1 280 ? 8.686 -2.835 -11.121 1.00 97.69 280 LEU A C 1
ATOM 2223 O O . LEU A 1 280 ? 7.652 -2.222 -10.861 1.00 97.69 280 LEU A O 1
ATOM 2227 N N . GLN A 1 281 ? 9.300 -3.582 -10.200 1.00 97.25 281 GLN A N 1
ATOM 2228 C CA . GLN A 1 281 ? 8.808 -3.700 -8.822 1.00 97.25 281 GLN A CA 1
ATOM 2229 C C . GLN A 1 281 ? 8.813 -2.354 -8.083 1.00 97.25 281 GLN A C 1
ATOM 2231 O O . GLN A 1 281 ? 7.893 -2.087 -7.304 1.00 97.25 281 GLN A O 1
ATOM 2236 N N . CYS A 1 282 ? 9.800 -1.500 -8.363 1.00 97.25 282 CYS A N 1
ATOM 2237 C CA . CYS A 1 282 ? 9.931 -0.160 -7.782 1.00 97.25 282 CYS A CA 1
ATOM 2238 C C . CYS A 1 282 ? 9.181 0.945 -8.550 1.00 97.25 282 CYS A C 1
ATOM 2240 O O . CYS A 1 282 ? 9.228 2.112 -8.165 1.00 97.25 282 CYS A O 1
ATOM 2242 N N . SER A 1 283 ? 8.479 0.602 -9.631 1.00 98.00 283 SER A N 1
ATOM 2243 C CA . SER A 1 283 ? 7.667 1.542 -10.410 1.00 98.00 283 SER A CA 1
ATOM 2244 C C . SER A 1 283 ? 6.204 1.506 -9.968 1.00 98.00 283 SER A C 1
ATOM 2246 O O . SER A 1 283 ? 5.695 0.446 -9.599 1.00 98.00 283 SER A O 1
ATOM 2248 N N . SER A 1 284 ? 5.503 2.645 -10.021 1.00 98.38 284 SER A N 1
ATOM 2249 C CA . SER A 1 284 ? 4.065 2.674 -9.719 1.00 98.38 284 SER A CA 1
ATOM 2250 C C . SER A 1 284 ? 3.251 2.066 -10.852 1.00 98.38 284 SER A C 1
ATOM 2252 O O . SER A 1 284 ? 3.470 2.383 -12.023 1.00 98.38 284 SER A O 1
ATOM 2254 N N . PHE A 1 285 ? 2.231 1.276 -10.506 1.00 98.50 285 PHE A N 1
ATOM 2255 C CA . PHE A 1 285 ? 1.259 0.763 -11.476 1.00 98.50 285 PHE A CA 1
ATOM 2256 C C . PHE A 1 285 ? 0.502 1.862 -12.207 1.00 98.50 285 PHE A C 1
ATOM 2258 O O . PHE A 1 285 ? 0.122 1.668 -13.356 1.00 98.50 285 PHE A O 1
ATOM 2265 N N . ARG A 1 286 ? 0.371 3.047 -11.610 1.00 98.12 286 ARG A N 1
ATOM 2266 C CA . ARG A 1 286 ? -0.211 4.205 -12.290 1.00 98.12 286 ARG A CA 1
ATOM 2267 C C . ARG A 1 286 ? 0.554 4.605 -13.557 1.00 98.12 286 ARG A C 1
ATOM 2269 O O . ARG A 1 286 ? -0.068 5.069 -14.508 1.00 98.12 286 ARG A O 1
ATOM 2276 N N . ASP A 1 287 ? 1.872 4.424 -13.557 1.00 98.00 287 ASP A N 1
ATOM 2277 C CA . ASP A 1 287 ? 2.744 4.833 -14.660 1.00 98.00 287 ASP A CA 1
ATOM 2278 C C . ASP A 1 287 ? 3.037 3.673 -15.619 1.00 98.00 287 ASP A C 1
ATOM 2280 O O . ASP A 1 287 ? 3.217 3.889 -16.818 1.00 98.00 287 ASP A O 1
ATOM 2284 N N . MET A 1 288 ? 3.085 2.441 -15.095 1.00 97.69 288 MET A N 1
ATOM 2285 C CA . MET A 1 288 ? 3.500 1.270 -15.871 1.00 97.69 288 MET A CA 1
ATOM 2286 C C . MET A 1 288 ? 2.362 0.413 -16.424 1.00 97.69 288 MET A C 1
ATOM 2288 O O . MET A 1 288 ? 2.597 -0.310 -17.389 1.00 97.69 288 MET A O 1
ATOM 2292 N N . ALA A 1 289 ? 1.166 0.428 -15.833 1.00 98.12 289 ALA A N 1
ATOM 2293 C CA . ALA A 1 289 ? 0.073 -0.445 -16.257 1.00 98.12 289 ALA A CA 1
ATOM 2294 C C . ALA A 1 289 ? -0.695 0.135 -17.453 1.00 98.12 289 ALA A C 1
ATOM 2296 O O . ALA A 1 289 ? -0.950 1.336 -17.531 1.00 98.12 289 ALA A O 1
ATOM 2297 N N . GLU A 1 290 ? -1.118 -0.729 -18.375 1.00 98.00 290 GLU A N 1
ATOM 2298 C CA . GLU A 1 290 ? -2.051 -0.353 -19.431 1.00 98.00 290 GLU A CA 1
ATOM 2299 C C . GLU A 1 290 ? -3.475 -0.221 -18.850 1.00 98.00 290 GLU A C 1
ATOM 2301 O O . GLU A 1 290 ? -3.998 -1.188 -18.277 1.00 98.00 290 GLU A O 1
ATOM 2306 N N . PRO A 1 291 ? -4.135 0.947 -18.976 1.00 97.31 291 PRO A N 1
ATOM 2307 C CA . PRO A 1 291 ? -5.447 1.168 -18.377 1.00 97.31 291 PRO A CA 1
ATOM 2308 C C . PRO A 1 291 ? -6.492 0.148 -18.839 1.00 97.31 291 PRO A C 1
ATOM 2310 O O . PRO A 1 291 ? -6.642 -0.120 -20.029 1.00 97.31 291 PRO A O 1
ATOM 2313 N N . GLY A 1 292 ? -7.262 -0.390 -17.891 1.00 97.12 292 GLY A N 1
ATOM 2314 C CA . GLY A 1 292 ? -8.337 -1.348 -18.175 1.00 97.12 292 GLY A CA 1
ATOM 2315 C C . GLY A 1 292 ? -7.884 -2.797 -18.385 1.00 97.12 292 GLY A C 1
ATOM 2316 O O . GLY A 1 292 ? -8.725 -3.641 -18.688 1.00 97.12 292 GLY A O 1
ATOM 2317 N N . THR A 1 293 ? -6.597 -3.102 -18.198 1.00 97.62 293 THR A N 1
ATOM 2318 C CA . THR A 1 293 ? -6.070 -4.481 -18.238 1.00 97.62 293 THR A CA 1
ATOM 2319 C C . THR A 1 293 ? -5.994 -5.150 -16.861 1.00 97.62 293 THR A C 1
ATOM 2321 O O . THR A 1 293 ? -5.600 -6.310 -16.773 1.00 97.62 293 THR A O 1
ATOM 2324 N N . GLY A 1 294 ? -6.346 -4.422 -15.795 1.00 97.06 294 GLY A N 1
ATOM 2325 C CA . GLY A 1 294 ? -6.296 -4.871 -14.407 1.00 97.06 294 GLY A CA 1
ATOM 2326 C C . GLY A 1 294 ? -7.662 -5.262 -13.831 1.00 97.06 294 GLY A C 1
ATOM 2327 O O . GLY A 1 294 ? -8.350 -6.167 -14.308 1.00 97.06 294 GLY A O 1
ATOM 2328 N N . LEU A 1 295 ? -8.058 -4.574 -12.765 1.00 98.00 295 LEU A N 1
ATOM 2329 C CA . LEU A 1 295 ? -9.305 -4.793 -12.049 1.00 98.00 295 LEU A CA 1
ATOM 2330 C C . LEU A 1 295 ? -10.524 -4.344 -12.876 1.00 98.00 295 LEU A C 1
ATOM 2332 O O . LEU A 1 295 ? -10.491 -3.319 -13.560 1.00 98.00 295 LEU A O 1
ATOM 2336 N N . PRO A 1 296 ? -11.671 -5.036 -12.756 1.00 97.00 296 PRO A N 1
ATOM 2337 C CA . PRO A 1 296 ? -12.927 -4.545 -13.308 1.00 97.00 296 PRO A CA 1
ATOM 2338 C C . PRO A 1 296 ? -13.287 -3.160 -12.741 1.00 97.00 296 PRO A C 1
ATOM 2340 O O . PRO A 1 296 ? -13.366 -2.984 -11.527 1.00 97.00 296 PRO A O 1
ATOM 2343 N N . ASN A 1 297 ? -13.626 -2.198 -13.608 1.00 96.25 297 ASN A N 1
ATOM 2344 C CA . ASN A 1 297 ? -13.925 -0.796 -13.246 1.00 96.25 297 ASN A CA 1
ATOM 2345 C C . ASN A 1 297 ? -14.953 -0.600 -12.117 1.00 96.25 297 ASN A C 1
ATOM 2347 O O . ASN A 1 297 ? -15.007 0.457 -11.494 1.00 96.25 297 ASN A O 1
ATOM 2351 N N . ARG A 1 298 ? -15.820 -1.588 -11.884 1.00 96.12 298 ARG A N 1
ATOM 2352 C CA . ARG A 1 298 ? -16.903 -1.531 -10.894 1.00 96.12 298 ARG A CA 1
ATOM 2353 C C . ARG A 1 298 ? -16.652 -2.408 -9.676 1.00 96.12 298 ARG A C 1
ATOM 2355 O O . ARG A 1 298 ? -17.561 -2.575 -8.874 1.00 96.12 298 ARG A O 1
ATOM 2362 N N . ILE A 1 299 ? -15.453 -2.965 -9.521 1.00 97.50 299 ILE A N 1
ATOM 2363 C CA . ILE A 1 299 ? -15.196 -3.953 -8.473 1.00 97.50 299 ILE A CA 1
ATOM 2364 C C . ILE A 1 299 ? -15.389 -3.400 -7.059 1.00 97.50 299 ILE A C 1
ATOM 2366 O O . ILE A 1 299 ? -15.767 -4.152 -6.180 1.00 97.50 299 ILE A O 1
ATOM 2370 N N . HIS A 1 300 ? -15.218 -2.094 -6.852 1.00 96.00 300 HIS A N 1
ATOM 2371 C CA . HIS A 1 300 ? -15.396 -1.418 -5.563 1.00 96.00 300 HIS A CA 1
ATOM 2372 C C . HIS A 1 300 ? -16.868 -1.124 -5.206 1.00 96.00 300 HIS A C 1
ATOM 2374 O O . HIS A 1 300 ? -17.141 -0.490 -4.188 1.00 96.00 300 HIS A O 1
ATOM 2380 N N . GLN A 1 301 ? -17.839 -1.501 -6.047 1.00 97.62 301 GLN A N 1
ATOM 2381 C CA . GLN A 1 301 ? -19.242 -1.161 -5.804 1.00 97.62 301 GLN A CA 1
ATOM 2382 C C . GLN A 1 301 ? -19.861 -2.027 -4.683 1.00 97.62 301 GLN A C 1
ATOM 2384 O O . GLN A 1 301 ? -19.671 -3.243 -4.685 1.00 97.62 301 GLN A O 1
ATOM 2389 N N . PRO A 1 302 ? -20.701 -1.460 -3.787 1.00 96.62 302 PRO A N 1
ATOM 2390 C CA . PRO A 1 302 ? -21.242 -2.171 -2.615 1.00 96.62 302 PRO A CA 1
ATOM 2391 C C . PRO A 1 302 ? -22.132 -3.389 -2.894 1.00 96.62 302 PRO A C 1
ATOM 2393 O O . PRO A 1 302 ? -22.478 -4.117 -1.973 1.00 96.62 302 PRO A O 1
ATOM 2396 N N . HIS A 1 303 ? -22.561 -3.588 -4.139 1.00 96.38 303 HIS A N 1
ATOM 2397 C CA . HIS A 1 303 ? -23.428 -4.696 -4.554 1.00 96.38 303 HIS A CA 1
ATOM 2398 C C . HIS A 1 303 ? -22.680 -5.753 -5.377 1.00 96.38 303 HIS A C 1
ATOM 2400 O O . HIS A 1 303 ? -23.292 -6.697 -5.876 1.00 96.38 303 HIS A O 1
ATOM 2406 N N . VAL A 1 304 ? -21.370 -5.583 -5.573 1.00 97.25 304 VAL A N 1
ATOM 2407 C CA . VAL A 1 304 ? -20.563 -6.537 -6.327 1.00 97.25 304 VAL A CA 1
ATOM 2408 C C . VAL A 1 304 ? -20.203 -7.716 -5.438 1.00 97.25 304 VAL A C 1
ATOM 2410 O O . VAL A 1 304 ? -19.598 -7.560 -4.377 1.00 97.25 304 VAL A O 1
ATOM 2413 N N . HIS A 1 305 ? -20.571 -8.898 -5.922 1.00 98.00 305 HIS A N 1
ATOM 2414 C CA . HIS A 1 305 ? -20.215 -10.193 -5.364 1.00 98.00 305 HIS A CA 1
ATOM 2415 C C . HIS A 1 305 ? -19.569 -11.006 -6.482 1.00 98.00 305 HIS A C 1
ATOM 2417 O O . HIS A 1 305 ? -20.238 -11.377 -7.445 1.00 98.00 305 HIS A O 1
ATOM 2423 N N . THR A 1 306 ? -18.259 -11.209 -6.407 1.00 97.94 306 THR A N 1
ATOM 2424 C CA . THR A 1 306 ? -17.497 -11.905 -7.448 1.00 97.94 306 THR A CA 1
ATOM 2425 C C . THR A 1 306 ? -16.264 -12.571 -6.854 1.00 97.94 306 THR A C 1
ATOM 2427 O O . THR A 1 306 ? -15.874 -12.294 -5.725 1.00 97.94 306 THR A O 1
ATOM 2430 N N . THR A 1 307 ? -15.614 -13.423 -7.635 1.00 98.19 307 THR A N 1
ATOM 2431 C CA . THR A 1 307 ? -14.289 -13.955 -7.319 1.00 98.19 307 THR A CA 1
ATOM 2432 C C . THR A 1 307 ? -13.284 -13.385 -8.312 1.00 98.19 307 THR A C 1
ATOM 2434 O O . THR A 1 307 ? -13.508 -13.420 -9.522 1.00 98.19 307 THR A O 1
ATOM 2437 N N . LEU A 1 308 ? -12.178 -12.844 -7.810 1.00 97.38 308 LEU A N 1
ATOM 2438 C CA . LEU A 1 308 ? -11.000 -12.526 -8.606 1.00 97.38 308 LEU A CA 1
ATOM 2439 C C . LEU A 1 308 ? -10.273 -13.836 -8.911 1.00 97.38 308 LEU A C 1
ATOM 2441 O O . LEU A 1 308 ? -9.541 -14.342 -8.066 1.00 97.38 308 LEU A O 1
ATOM 2445 N N . GLY A 1 309 ? -10.511 -14.401 -10.100 1.00 95.50 309 GLY A N 1
ATOM 2446 C CA . GLY A 1 309 ? -9.976 -15.714 -10.488 1.00 95.50 309 GLY A CA 1
ATOM 2447 C C . GLY A 1 309 ? -8.447 -15.811 -10.443 1.00 95.50 309 GLY A C 1
ATOM 2448 O O . GLY A 1 309 ? -7.914 -16.869 -10.133 1.00 95.50 309 GLY A O 1
ATOM 2449 N N . GLY A 1 310 ? -7.736 -14.701 -10.649 1.00 89.75 310 GLY A N 1
ATOM 2450 C CA . GLY A 1 310 ? -6.275 -14.701 -10.668 1.00 89.75 310 GLY A CA 1
ATOM 2451 C C . GLY A 1 310 ? -5.687 -15.337 -11.935 1.00 89.75 310 GLY A C 1
ATOM 2452 O O . GLY A 1 310 ? -6.422 -15.908 -12.746 1.00 89.75 310 GLY A O 1
ATOM 2453 N N . PRO A 1 311 ? -4.363 -15.240 -12.119 1.00 96.44 311 PRO A N 1
ATOM 2454 C CA . PRO A 1 311 ? -3.424 -14.435 -11.328 1.00 96.44 311 PRO A CA 1
ATOM 2455 C C . PRO A 1 311 ? -3.617 -12.922 -11.548 1.00 96.44 311 PRO A C 1
ATOM 2457 O O . PRO A 1 311 ? -3.706 -12.462 -12.685 1.00 96.44 311 PRO A O 1
ATOM 2460 N N . VAL A 1 312 ? -3.699 -12.140 -10.464 1.00 97.94 312 VAL A N 1
ATOM 2461 C CA . VAL A 1 312 ? -3.749 -10.664 -10.510 1.00 97.94 312 VAL A CA 1
ATOM 2462 C C . VAL A 1 312 ? -2.681 -10.101 -9.582 1.00 97.94 312 VAL A C 1
ATOM 2464 O O . VAL A 1 312 ? -2.680 -10.398 -8.394 1.00 97.94 312 VAL A O 1
ATOM 2467 N N . VAL A 1 313 ? -1.790 -9.265 -10.098 1.00 98.44 313 VAL A N 1
ATOM 2468 C CA . VAL A 1 313 ? -0.818 -8.513 -9.303 1.00 98.44 313 VAL A CA 1
ATOM 2469 C C . VAL A 1 313 ? -1.384 -7.127 -9.048 1.00 98.44 313 VAL A C 1
ATOM 2471 O O . VAL A 1 313 ? -1.792 -6.447 -9.979 1.00 98.44 313 VAL A O 1
ATOM 2474 N N . LEU A 1 314 ? -1.393 -6.683 -7.798 1.00 98.62 314 LEU A N 1
ATOM 2475 C CA . LEU A 1 314 ? -1.806 -5.337 -7.412 1.00 98.62 314 LEU A CA 1
ATOM 2476 C C . LEU A 1 314 ? -0.699 -4.639 -6.629 1.00 98.62 314 LEU A C 1
ATOM 2478 O O . LEU A 1 314 ? 0.159 -5.272 -6.020 1.00 98.62 314 LEU A O 1
ATOM 2482 N N . GLU A 1 315 ? -0.732 -3.318 -6.633 1.00 98.75 315 GLU A N 1
ATOM 2483 C CA . GLU A 1 315 ? 0.158 -2.455 -5.873 1.00 98.75 315 GLU A CA 1
ATOM 2484 C C . GLU A 1 315 ? -0.483 -2.066 -4.537 1.00 98.75 315 GLU A C 1
ATOM 2486 O O . GLU A 1 315 ? -1.623 -1.602 -4.495 1.00 98.75 315 GLU A O 1
ATOM 2491 N N . LEU A 1 316 ? 0.251 -2.233 -3.435 1.00 98.69 316 LEU A N 1
ATOM 2492 C CA . LEU A 1 316 ? -0.162 -1.777 -2.111 1.00 98.69 316 LEU A CA 1
ATOM 2493 C C . LEU A 1 316 ? -0.027 -0.253 -2.002 1.00 98.69 316 LEU A C 1
ATOM 2495 O O . LEU A 1 316 ? 1.081 0.274 -1.900 1.00 98.69 316 LEU A O 1
ATOM 2499 N N . VAL A 1 317 ? -1.162 0.443 -1.982 1.00 98.56 317 VAL A N 1
ATOM 2500 C CA . VAL A 1 317 ? -1.237 1.913 -1.920 1.00 98.56 317 VAL A CA 1
ATOM 2501 C C . VAL A 1 317 ? -1.338 2.416 -0.482 1.00 98.56 317 VAL A C 1
ATOM 2503 O O . VAL A 1 317 ? -0.761 3.445 -0.133 1.00 98.56 317 VAL A O 1
ATOM 2506 N N . HIS A 1 318 ? -2.100 1.715 0.359 1.00 98.56 318 HIS A N 1
ATOM 2507 C CA . HIS A 1 318 ? -2.300 2.085 1.757 1.00 98.56 318 HIS A CA 1
ATOM 2508 C C . HIS A 1 318 ? -2.557 0.849 2.625 1.00 98.56 318 HIS A C 1
ATOM 2510 O O . HIS A 1 318 ? -3.166 -0.125 2.179 1.00 98.56 318 HIS A O 1
ATOM 2516 N N . LEU A 1 319 ? -2.120 0.906 3.883 1.00 98.38 319 LEU A N 1
ATOM 2517 C CA . LEU A 1 319 ? -2.237 -0.174 4.859 1.00 98.38 319 LEU A CA 1
ATOM 2518 C C . LEU A 1 319 ? -2.581 0.392 6.241 1.00 98.38 319 LEU A C 1
ATOM 2520 O O . LEU A 1 319 ? -1.961 1.348 6.683 1.00 98.38 319 LEU A O 1
ATOM 2524 N N . THR A 1 320 ? -3.517 -0.214 6.962 1.00 98.31 320 THR A N 1
ATOM 2525 C CA . THR A 1 320 ? -3.809 0.135 8.364 1.00 98.31 320 THR A CA 1
ATOM 2526 C C . THR A 1 320 ? -4.304 -1.093 9.128 1.00 98.31 320 THR A C 1
ATOM 2528 O O . THR A 1 320 ? -4.678 -2.089 8.510 1.00 98.31 320 THR A O 1
ATOM 2531 N N . ASP A 1 321 ? -4.316 -1.057 10.462 1.00 97.94 321 ASP A N 1
ATOM 2532 C CA . ASP A 1 321 ? -4.913 -2.122 11.280 1.00 97.94 321 ASP A CA 1
ATOM 2533 C C . ASP A 1 321 ? -6.283 -1.682 11.812 1.00 97.94 321 ASP A C 1
ATOM 2535 O O . ASP A 1 321 ? -6.421 -0.657 12.479 1.00 97.94 321 ASP A O 1
ATOM 2539 N N . VAL A 1 322 ? -7.323 -2.452 11.508 1.00 96.81 322 VAL A N 1
ATOM 2540 C CA . VAL A 1 322 ? -8.705 -2.184 11.941 1.00 96.81 322 VAL A CA 1
ATOM 2541 C C . VAL A 1 322 ? -9.136 -3.045 13.126 1.00 96.81 322 VAL A C 1
ATOM 2543 O O . VAL A 1 322 ? -10.223 -2.856 13.664 1.00 96.81 322 VAL A O 1
ATOM 2546 N N . GLY A 1 323 ? -8.308 -3.999 13.557 1.00 94.69 323 GLY A N 1
ATOM 2547 C CA . GLY A 1 323 ? -8.569 -4.804 14.750 1.00 94.69 323 GLY A CA 1
ATOM 2548 C C . GLY A 1 323 ? -8.120 -4.132 16.053 1.00 94.69 323 GLY A C 1
ATOM 2549 O O . GLY A 1 323 ? -8.496 -4.583 17.143 1.00 94.69 323 GLY A O 1
ATOM 2550 N N . VAL A 1 324 ? -7.311 -3.077 15.958 1.00 94.75 324 VAL A N 1
ATOM 2551 C CA . VAL A 1 324 ? -6.769 -2.302 17.082 1.00 94.75 324 VAL A CA 1
ATOM 2552 C C . VAL A 1 324 ? -7.365 -0.889 17.105 1.00 94.75 324 VAL A C 1
ATOM 2554 O O . VAL A 1 324 ? -7.650 -0.330 16.049 1.00 94.75 324 VAL A O 1
ATOM 2557 N N . SER A 1 325 ? -7.536 -0.313 18.303 1.00 94.81 325 SER A N 1
ATOM 2558 C CA . SER A 1 325 ? -7.962 1.086 18.483 1.00 94.81 325 SER A CA 1
ATOM 2559 C C . SER A 1 325 ? -7.044 2.052 17.747 1.00 94.81 325 SER A C 1
ATOM 2561 O O . SER A 1 325 ? -5.817 1.916 17.798 1.00 94.81 325 SER A O 1
ATOM 2563 N N . ALA A 1 326 ? -7.644 3.067 17.126 1.00 95.94 326 ALA A N 1
ATOM 2564 C CA . ALA A 1 326 ? -6.903 4.126 16.458 1.00 95.94 326 ALA A CA 1
ATOM 2565 C C . ALA A 1 326 ? -5.953 4.860 17.417 1.00 95.94 326 ALA A C 1
ATOM 2567 O O . ALA A 1 326 ? -4.833 5.177 17.030 1.00 95.94 326 ALA A O 1
ATOM 2568 N N . MET A 1 327 ? -6.339 5.032 18.685 1.00 94.81 327 MET A N 1
ATOM 2569 C CA . MET A 1 327 ? -5.487 5.671 19.693 1.00 94.81 327 MET A CA 1
ATOM 2570 C C . MET A 1 327 ? -4.240 4.838 20.021 1.00 94.81 327 MET A C 1
ATOM 2572 O O . MET A 1 327 ? -3.149 5.377 20.188 1.00 94.81 327 MET A O 1
ATOM 2576 N N . ALA A 1 328 ? -4.363 3.509 20.071 1.00 95.19 328 ALA A N 1
ATOM 2577 C CA . ALA A 1 328 ? -3.213 2.633 20.294 1.00 95.19 328 ALA A CA 1
ATOM 2578 C C . ALA A 1 328 ? -2.243 2.636 19.100 1.00 95.19 328 ALA A C 1
ATOM 2580 O O . ALA A 1 328 ? -1.028 2.608 19.302 1.00 95.19 328 ALA A O 1
ATOM 2581 N N . LEU A 1 329 ? -2.769 2.703 17.873 1.00 96.62 329 LEU A N 1
ATOM 2582 C CA . LEU A 1 329 ? -1.955 2.849 16.664 1.00 96.62 329 LEU A CA 1
ATOM 2583 C C . LEU A 1 329 ? -1.254 4.208 16.614 1.00 96.62 329 LEU A C 1
ATOM 2585 O O . LEU A 1 329 ? -0.065 4.262 16.314 1.00 96.62 329 LEU A O 1
ATOM 2589 N N . GLU A 1 330 ? -1.957 5.284 16.965 1.00 96.56 330 GLU A N 1
ATOM 2590 C CA . GLU A 1 330 ? -1.397 6.634 17.021 1.00 96.56 330 GLU A CA 1
ATOM 2591 C C . GLU A 1 330 ? -0.281 6.745 18.068 1.00 96.56 330 GLU A C 1
ATOM 2593 O O . GLU A 1 330 ? 0.792 7.270 17.780 1.00 96.56 330 GLU A O 1
ATOM 2598 N N . ASN A 1 331 ? -0.471 6.158 19.252 1.00 95.88 331 ASN A N 1
ATOM 2599 C CA . ASN A 1 331 ? 0.569 6.104 20.279 1.00 95.88 331 ASN A CA 1
ATOM 2600 C C . ASN A 1 331 ? 1.830 5.376 19.785 1.00 95.88 331 ASN A C 1
ATOM 2602 O O . ASN A 1 331 ? 2.944 5.846 20.017 1.00 95.88 331 ASN A O 1
ATOM 2606 N N . ALA A 1 332 ? 1.669 4.242 19.092 1.00 96.00 332 ALA A N 1
ATOM 2607 C CA . ALA A 1 332 ? 2.795 3.526 18.492 1.00 96.00 332 ALA A CA 1
ATOM 2608 C C . ALA A 1 332 ? 3.486 4.379 17.410 1.00 96.00 332 ALA A C 1
ATOM 2610 O O . ALA A 1 332 ? 4.715 4.466 17.389 1.00 96.00 332 ALA A O 1
ATOM 2611 N N . ARG A 1 333 ? 2.716 5.077 16.563 1.00 95.62 333 ARG A N 1
ATOM 2612 C CA . ARG A 1 333 ? 3.244 5.999 15.544 1.00 95.62 333 ARG A CA 1
ATOM 2613 C C . ARG A 1 333 ? 4.095 7.105 16.168 1.00 95.62 333 ARG A C 1
ATOM 2615 O O . ARG A 1 333 ? 5.246 7.274 15.774 1.00 95.62 333 ARG A O 1
ATOM 2622 N N . GLN A 1 334 ? 3.571 7.803 17.176 1.00 95.31 334 GLN A N 1
ATOM 2623 C CA . GLN A 1 334 ? 4.274 8.895 17.859 1.00 95.31 334 GLN A CA 1
ATOM 2624 C C . GLN A 1 334 ? 5.571 8.426 18.525 1.00 95.31 334 GLN A C 1
ATOM 2626 O O . GLN A 1 334 ? 6.591 9.109 18.448 1.00 95.31 334 GLN A O 1
ATOM 2631 N N . ARG A 1 335 ? 5.570 7.243 19.155 1.00 95.06 335 ARG A N 1
ATOM 2632 C CA . ARG A 1 335 ? 6.791 6.667 19.746 1.00 95.06 335 ARG A CA 1
ATOM 2633 C C . ARG A 1 335 ? 7.847 6.362 18.690 1.00 95.06 335 ARG A C 1
ATOM 2635 O O . ARG A 1 335 ? 9.019 6.665 18.915 1.00 95.06 335 ARG A O 1
ATOM 2642 N N . ARG A 1 336 ? 7.446 5.817 17.536 1.00 93.75 336 ARG A N 1
ATOM 2643 C CA . ARG A 1 336 ? 8.360 5.580 16.407 1.00 93.75 336 ARG A CA 1
ATOM 2644 C C . ARG A 1 336 ? 8.930 6.884 15.862 1.00 93.75 336 ARG A C 1
ATOM 2646 O O . ARG A 1 336 ? 10.137 6.969 15.684 1.00 93.75 336 ARG A O 1
ATOM 2653 N N . GLU A 1 337 ? 8.100 7.898 15.644 1.00 91.56 337 GLU A N 1
ATOM 2654 C CA . GLU A 1 337 ? 8.556 9.207 15.155 1.00 91.56 337 GLU A CA 1
ATOM 2655 C C . GLU A 1 337 ? 9.504 9.887 16.133 1.00 91.56 337 GLU A C 1
ATOM 2657 O O . GLU A 1 337 ? 10.572 10.344 15.735 1.00 91.56 337 GLU A O 1
ATOM 2662 N N . ARG A 1 338 ? 9.175 9.866 17.428 1.00 92.44 338 ARG A N 1
ATOM 2663 C CA . ARG A 1 338 ? 10.066 10.370 18.474 1.00 92.44 338 ARG A CA 1
ATOM 2664 C C . ARG A 1 338 ? 11.408 9.643 18.460 1.00 92.44 338 ARG A C 1
ATOM 2666 O O . ARG A 1 338 ? 12.442 10.278 18.635 1.00 92.44 338 ARG A O 1
ATOM 2673 N N . ARG A 1 339 ? 11.405 8.322 18.260 1.00 91.38 339 ARG A N 1
ATOM 2674 C CA . ARG A 1 339 ? 12.638 7.534 18.185 1.00 91.38 339 ARG A CA 1
ATOM 2675 C C . ARG A 1 339 ? 13.473 7.904 16.962 1.00 91.38 339 ARG A C 1
ATOM 2677 O O . ARG A 1 339 ? 14.660 8.150 17.122 1.00 91.38 339 ARG A O 1
ATOM 2684 N N . LEU A 1 340 ? 12.848 7.986 15.789 1.00 88.50 340 LEU A N 1
ATOM 2685 C CA . LEU A 1 340 ? 13.508 8.390 14.546 1.00 88.50 340 LEU A CA 1
ATOM 2686 C C . LEU A 1 340 ? 14.126 9.782 14.663 1.00 88.50 340 LEU A C 1
ATOM 2688 O O . LEU A 1 340 ? 15.281 9.962 14.304 1.00 88.50 340 LEU A O 1
ATOM 2692 N N . PHE A 1 341 ? 13.392 10.733 15.238 1.00 88.50 341 PHE A N 1
ATOM 2693 C CA . PHE A 1 341 ? 13.883 12.086 15.472 1.00 88.50 341 PHE A CA 1
ATOM 2694 C C . PHE A 1 341 ? 15.105 12.113 16.404 1.00 88.50 341 PHE A C 1
ATOM 2696 O O . PHE A 1 341 ? 16.083 12.804 16.135 1.00 88.50 341 PHE A O 1
ATOM 2703 N N . LEU A 1 342 ? 15.087 11.335 17.493 1.00 88.31 342 LEU A N 1
ATOM 2704 C CA . LEU A 1 342 ? 16.234 11.230 18.402 1.00 88.31 342 LEU A CA 1
ATOM 2705 C C . LEU A 1 342 ? 17.441 10.548 17.746 1.00 88.31 342 LEU A C 1
ATOM 2707 O O . LEU A 1 342 ? 18.571 10.986 17.960 1.00 88.31 342 LEU A O 1
ATOM 2711 N N . ASP A 1 343 ? 17.213 9.500 16.953 1.00 85.81 343 ASP A N 1
ATOM 2712 C CA . ASP A 1 343 ? 18.274 8.830 16.200 1.00 85.81 343 ASP A CA 1
ATOM 2713 C C . ASP A 1 343 ? 18.866 9.783 15.137 1.00 85.81 343 ASP A C 1
ATOM 2715 O O . ASP A 1 343 ? 20.085 9.842 14.987 1.00 85.81 343 ASP A O 1
ATOM 2719 N N . GLU A 1 344 ? 18.045 10.603 14.468 1.00 84.25 344 GLU A N 1
ATOM 2720 C CA . GLU A 1 344 ? 18.499 11.645 13.531 1.00 84.25 344 GLU A CA 1
ATOM 2721 C C . GLU A 1 344 ? 19.374 12.696 14.229 1.00 84.25 344 GLU A C 1
ATOM 2723 O O . GLU A 1 344 ? 20.449 13.038 13.733 1.00 84.25 344 GLU A O 1
ATOM 2728 N N . LEU A 1 345 ? 18.962 13.174 15.408 1.00 84.25 345 LEU A N 1
ATOM 2729 C CA . LEU A 1 345 ? 19.764 14.106 16.206 1.00 84.25 345 LEU A CA 1
ATOM 2730 C C . LEU A 1 345 ? 21.101 13.494 16.643 1.00 84.25 345 LEU A C 1
ATOM 2732 O O . LEU A 1 345 ? 22.118 14.188 16.629 1.00 84.25 345 LEU A O 1
ATOM 2736 N N . ALA A 1 346 ? 21.118 12.206 16.993 1.00 84.94 346 ALA A N 1
ATOM 2737 C CA . ALA A 1 346 ? 22.335 11.494 17.379 1.00 84.94 346 ALA A CA 1
ATOM 2738 C C . ALA A 1 346 ? 23.278 11.234 16.189 1.00 84.94 346 ALA A C 1
ATOM 2740 O O . ALA A 1 346 ? 24.495 11.186 16.365 1.00 84.94 346 ALA A O 1
ATOM 2741 N N . CYS A 1 347 ? 22.729 11.077 14.981 1.00 78.56 347 CYS A N 1
ATOM 2742 C CA . CYS A 1 347 ? 23.470 10.764 13.761 1.00 78.56 347 CYS A CA 1
ATOM 2743 C C . CYS A 1 347 ? 23.824 11.984 12.899 1.00 78.56 347 CYS A C 1
ATOM 2745 O O . CYS A 1 347 ? 24.317 11.779 11.788 1.00 78.56 347 CYS A O 1
ATOM 2747 N N . ARG A 1 348 ? 23.638 13.226 13.386 1.00 68.62 348 ARG A N 1
ATOM 2748 C CA . ARG A 1 348 ? 24.149 14.463 12.754 1.00 68.62 348 ARG A CA 1
ATOM 2749 C C . ARG A 1 348 ? 25.682 14.463 12.696 1.00 68.62 348 ARG A C 1
ATOM 2751 O O . ARG A 1 348 ? 26.377 15.139 13.442 1.00 68.62 348 ARG A O 1
ATOM 2758 N N . SER A 1 349 ? 26.190 13.654 11.786 1.00 58.00 349 SER A N 1
ATOM 2759 C CA . SER A 1 349 ? 27.543 13.642 11.268 1.00 58.00 349 SER A CA 1
ATOM 2760 C C . SER A 1 349 ? 27.459 14.266 9.874 1.00 58.00 349 SER A C 1
ATOM 2762 O O . SER A 1 349 ? 26.542 13.958 9.116 1.00 58.00 349 SER A O 1
ATOM 2764 N N . ASP A 1 350 ? 28.359 15.203 9.570 1.00 56.56 350 ASP A N 1
ATOM 2765 C CA . ASP A 1 350 ? 28.263 16.205 8.488 1.00 56.56 350 ASP A CA 1
ATOM 2766 C C . ASP A 1 350 ? 28.291 15.666 7.032 1.00 56.56 350 ASP A C 1
ATOM 2768 O O . ASP A 1 350 ? 28.652 16.387 6.099 1.00 56.56 350 ASP A O 1
ATOM 2772 N N . SER A 1 351 ? 27.932 14.405 6.775 1.00 62.66 351 SER A N 1
ATOM 2773 C CA . SER A 1 351 ? 27.939 13.842 5.421 1.00 62.66 351 SER A CA 1
ATOM 2774 C C . SER A 1 351 ? 26.630 14.122 4.671 1.00 62.66 351 SER A C 1
ATOM 2776 O O . SER A 1 351 ? 25.562 13.629 5.035 1.00 62.66 351 SER A O 1
ATOM 2778 N N . TYR A 1 352 ? 26.733 14.858 3.563 1.00 55.50 352 TYR A N 1
ATOM 2779 C CA . TYR A 1 352 ? 25.626 15.248 2.677 1.00 55.50 352 TYR A CA 1
ATOM 2780 C C . TYR A 1 352 ? 24.912 14.083 1.950 1.00 55.50 352 TYR A C 1
ATOM 2782 O O . TYR A 1 352 ? 23.867 14.304 1.345 1.00 55.50 352 TYR A O 1
ATOM 2790 N N . GLU A 1 353 ? 25.407 12.843 2.020 1.00 56.28 353 GLU A N 1
ATOM 2791 C CA . GLU A 1 353 ? 24.786 11.682 1.349 1.00 56.28 353 GLU A CA 1
ATOM 2792 C C . GLU A 1 353 ? 23.537 11.118 2.064 1.00 56.28 353 GLU A C 1
ATOM 2794 O O . GLU A 1 353 ? 22.825 10.281 1.515 1.00 56.28 353 GLU A O 1
ATOM 2799 N N . GLY A 1 354 ? 23.196 11.592 3.268 1.00 55.91 354 GLY A N 1
ATOM 2800 C CA . GLY A 1 354 ? 22.135 11.007 4.104 1.00 55.91 354 GLY A CA 1
ATOM 2801 C C . GLY A 1 354 ? 20.683 11.367 3.751 1.00 55.91 354 GLY A C 1
ATOM 2802 O O . GLY A 1 354 ? 19.812 11.214 4.601 1.00 55.91 354 GLY A O 1
ATOM 2803 N N . GLN A 1 355 ? 20.372 11.924 2.575 1.00 54.94 355 GLN A N 1
ATOM 2804 C CA . GLN A 1 355 ? 19.024 12.461 2.302 1.00 54.94 355 GLN A CA 1
ATOM 2805 C C . GLN A 1 355 ? 18.029 11.436 1.737 1.00 54.94 355 GLN A C 1
ATOM 2807 O O . GLN A 1 355 ? 16.878 11.444 2.154 1.0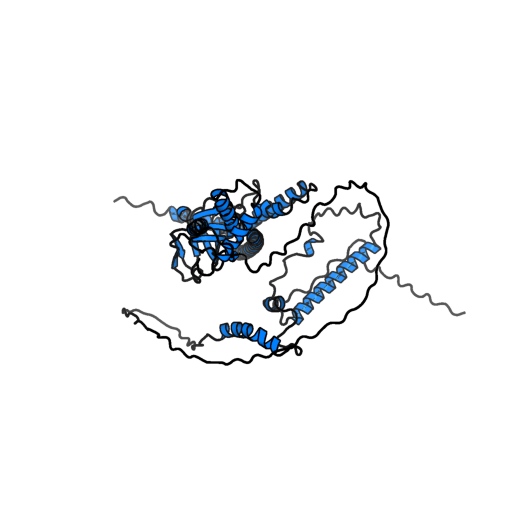0 54.94 355 GLN A O 1
ATOM 2812 N N . VAL A 1 356 ? 18.465 10.506 0.880 1.00 52.94 356 VAL A N 1
ATOM 2813 C CA . VAL A 1 356 ? 17.587 9.459 0.307 1.00 52.94 356 VAL A CA 1
ATOM 2814 C C . VAL A 1 356 ? 17.317 8.328 1.314 1.00 52.94 356 VAL A C 1
ATOM 2816 O O . VAL A 1 356 ? 16.226 7.769 1.358 1.00 52.94 356 VAL A O 1
ATOM 2819 N N . GLN A 1 357 ? 18.259 8.052 2.222 1.00 57.97 357 GLN A N 1
ATOM 2820 C CA . GLN A 1 357 ? 18.084 7.039 3.272 1.00 57.97 357 GLN A CA 1
ATOM 2821 C C . GLN A 1 357 ? 17.010 7.421 4.315 1.00 57.97 357 GLN A C 1
ATOM 2823 O O . GLN A 1 357 ? 16.466 6.539 4.984 1.00 57.97 357 GLN A O 1
ATOM 2828 N N . ARG A 1 358 ? 16.680 8.717 4.443 1.00 61.94 358 ARG A N 1
ATOM 2829 C CA . ARG A 1 358 ? 15.737 9.248 5.446 1.00 61.94 358 ARG A CA 1
ATOM 2830 C C . ARG A 1 358 ? 14.293 8.793 5.223 1.00 61.94 358 ARG A C 1
ATOM 2832 O O . ARG A 1 358 ? 13.569 8.510 6.178 1.00 61.94 358 ARG A O 1
ATOM 2839 N N . ASP A 1 359 ? 13.867 8.630 3.972 1.00 58.91 359 ASP A N 1
ATOM 2840 C CA . ASP A 1 359 ? 12.470 8.284 3.674 1.00 58.91 359 ASP A CA 1
ATOM 2841 C C . ASP A 1 359 ? 12.152 6.794 3.860 1.00 58.91 359 ASP A C 1
ATOM 2843 O O . ASP A 1 359 ? 10.990 6.436 4.063 1.00 58.91 359 ASP A O 1
ATOM 2847 N N . LEU A 1 360 ? 13.170 5.928 3.909 1.00 66.50 360 LEU A N 1
ATOM 2848 C CA . LEU A 1 360 ? 13.047 4.513 4.291 1.00 66.50 360 LEU A CA 1
ATOM 2849 C C . LEU A 1 360 ? 13.439 4.255 5.750 1.00 66.50 360 LEU A C 1
ATOM 2851 O O . LEU A 1 360 ? 13.344 3.131 6.237 1.00 66.50 360 LEU A O 1
ATOM 2855 N N . GLU A 1 361 ? 13.830 5.293 6.483 1.00 69.69 361 GLU A N 1
ATOM 2856 C CA . GLU A 1 361 ? 14.344 5.181 7.846 1.00 69.69 361 GLU A CA 1
ATOM 2857 C C . GLU A 1 361 ? 13.298 4.647 8.835 1.00 69.69 361 GLU A C 1
ATOM 2859 O O . GLU A 1 361 ? 13.622 3.957 9.798 1.00 69.69 361 GLU A O 1
ATOM 2864 N N . TRP A 1 362 ? 12.015 4.855 8.537 1.00 67.50 362 TRP A N 1
ATOM 2865 C CA . TRP A 1 362 ? 10.897 4.294 9.298 1.00 67.50 362 TRP A CA 1
ATOM 2866 C C . TRP A 1 362 ? 10.770 2.767 9.195 1.00 67.50 362 TRP A C 1
ATOM 2868 O O . TRP A 1 362 ? 10.024 2.196 9.988 1.00 67.50 362 TRP A O 1
ATOM 2878 N N . LEU A 1 363 ? 11.481 2.115 8.269 1.00 67.19 363 LEU A N 1
ATOM 2879 C CA . LEU A 1 363 ? 11.593 0.655 8.167 1.00 67.19 363 LEU A CA 1
ATOM 2880 C C . LEU A 1 363 ? 12.763 0.087 8.977 1.00 67.19 363 LEU A C 1
ATOM 2882 O O . LEU A 1 363 ? 12.983 -1.125 8.953 1.00 67.19 363 LEU A O 1
ATOM 2886 N N . LYS A 1 364 ? 13.532 0.932 9.681 1.00 75.62 364 LYS A N 1
ATOM 2887 C CA . LYS A 1 364 ? 14.705 0.481 10.433 1.00 75.62 364 LYS A CA 1
ATOM 2888 C C . LYS A 1 364 ? 14.336 -0.620 11.443 1.00 75.62 364 LYS A C 1
ATOM 2890 O O . LYS A 1 364 ? 13.384 -0.456 12.216 1.00 75.62 364 LYS A O 1
ATOM 2895 N N . PRO A 1 365 ? 15.113 -1.721 11.486 1.00 75.00 365 PRO A N 1
ATOM 2896 C CA . PRO A 1 365 ? 15.003 -2.720 12.541 1.00 75.00 365 PRO A CA 1
ATOM 2897 C C . PRO A 1 365 ? 15.163 -2.072 13.924 1.00 75.00 365 PRO A C 1
ATOM 2899 O O . PRO A 1 365 ? 16.046 -1.240 14.117 1.00 75.00 365 PRO A O 1
ATOM 2902 N N . GLY A 1 366 ? 14.329 -2.466 14.889 1.00 83.38 366 GLY A N 1
ATOM 2903 C CA . GLY A 1 366 ? 14.407 -1.991 16.279 1.00 83.38 366 GLY A CA 1
ATOM 2904 C C . GLY A 1 366 ? 13.413 -0.890 16.660 1.00 83.38 366 GLY A C 1
ATOM 2905 O O . GLY A 1 366 ? 13.341 -0.527 17.833 1.00 83.38 366 GLY A O 1
ATOM 2906 N N . LEU A 1 367 ? 12.614 -0.387 15.715 1.00 89.25 367 LEU A N 1
ATOM 2907 C CA . LEU A 1 367 ? 11.454 0.444 16.044 1.00 89.25 367 LEU A CA 1
ATOM 2908 C C . LEU A 1 367 ? 10.344 -0.397 16.689 1.00 89.25 367 LEU A C 1
ATOM 2910 O O . LEU A 1 367 ? 10.149 -1.558 16.332 1.00 89.25 367 LEU A O 1
ATOM 2914 N N . GLU A 1 368 ? 9.585 0.211 17.606 1.00 91.81 368 GLU A N 1
ATOM 2915 C CA . GLU A 1 368 ? 8.415 -0.423 18.225 1.00 91.81 368 GLU A CA 1
ATOM 2916 C C . GLU A 1 368 ? 7.432 -0.887 17.143 1.00 91.81 368 GLU A C 1
ATOM 2918 O O . GLU A 1 368 ? 7.035 -0.113 16.265 1.00 91.81 368 GLU A O 1
ATOM 2923 N N . GLU A 1 369 ? 7.065 -2.165 17.172 1.00 93.94 369 GLU A N 1
ATOM 2924 C CA . GLU A 1 369 ? 6.115 -2.732 16.220 1.00 93.94 369 GLU A CA 1
ATOM 2925 C C . GLU A 1 369 ? 4.715 -2.163 16.454 1.00 93.94 369 GLU A C 1
ATOM 2927 O O . GLU A 1 369 ? 4.270 -1.995 17.592 1.00 93.94 369 GLU A O 1
ATOM 2932 N N . TYR A 1 370 ? 3.986 -1.897 15.368 1.00 96.44 370 TYR A N 1
ATOM 2933 C CA . TYR A 1 370 ? 2.578 -1.550 15.503 1.00 96.44 370 TYR A CA 1
ATOM 2934 C C . TYR A 1 370 ? 1.801 -2.743 16.070 1.00 96.44 370 TYR A C 1
ATOM 2936 O O . TYR A 1 370 ? 2.002 -3.878 15.623 1.00 96.44 370 TYR A O 1
ATOM 2944 N N . PRO A 1 371 ? 0.869 -2.516 17.013 1.00 96.38 371 PRO A N 1
ATOM 2945 C CA . PRO A 1 371 ? -0.015 -3.577 17.465 1.00 96.38 371 PRO A CA 1
ATOM 2946 C C . PRO A 1 371 ? -0.820 -4.108 16.272 1.00 96.38 371 PRO A C 1
ATOM 2948 O O . PRO A 1 371 ? -1.443 -3.337 15.543 1.00 96.38 371 PRO A O 1
ATOM 2951 N N . ARG A 1 372 ? -0.808 -5.432 16.081 1.00 95.50 372 ARG A N 1
ATOM 2952 C CA . ARG A 1 372 ? -1.405 -6.094 14.915 1.00 95.50 372 ARG A CA 1
ATOM 2953 C C . ARG A 1 372 ? -2.531 -7.045 15.304 1.00 95.50 372 ARG A C 1
ATOM 2955 O O . ARG A 1 372 ? -2.369 -7.879 16.196 1.00 95.50 372 ARG A O 1
ATOM 2962 N N . LYS A 1 373 ? -3.650 -6.968 14.585 1.00 95.69 373 LYS A N 1
ATOM 2963 C CA . LYS A 1 373 ? -4.783 -7.897 14.670 1.00 95.69 373 LYS A CA 1
ATOM 2964 C C . LYS A 1 373 ? -5.417 -8.186 13.315 1.00 95.69 373 LYS A C 1
ATOM 2966 O O . LYS A 1 373 ? -5.597 -9.358 13.001 1.00 95.69 373 LYS A O 1
ATOM 2971 N N . ARG A 1 374 ? -5.815 -7.154 12.566 1.00 97.56 374 ARG A N 1
ATOM 2972 C CA . ARG A 1 374 ? -6.477 -7.319 11.268 1.00 97.56 374 ARG A CA 1
ATOM 2973 C C . ARG A 1 374 ? -6.143 -6.151 10.362 1.00 97.56 374 ARG A C 1
ATOM 2975 O O . ARG A 1 374 ? -6.593 -5.032 10.602 1.00 97.56 374 ARG A O 1
ATOM 2982 N N . LEU A 1 375 ? -5.420 -6.435 9.293 1.00 98.50 375 LEU A N 1
ATOM 2983 C CA . LEU A 1 375 ? -5.047 -5.455 8.294 1.00 98.50 375 LEU A CA 1
ATOM 2984 C C . LEU A 1 375 ? -6.227 -5.122 7.373 1.00 98.50 375 LEU A C 1
ATOM 2986 O O . LEU A 1 375 ? -6.971 -5.993 6.912 1.00 98.50 375 LEU A O 1
ATOM 2990 N N . LYS A 1 376 ? -6.365 -3.830 7.095 1.00 98.56 376 LYS A N 1
ATOM 2991 C CA . LYS A 1 376 ? -7.145 -3.264 6.001 1.00 98.56 376 LYS A CA 1
ATOM 2992 C C . LYS A 1 376 ? -6.152 -2.701 4.996 1.00 98.56 376 LYS A C 1
ATOM 2994 O O . LYS A 1 376 ? -5.309 -1.875 5.346 1.00 98.56 376 LYS A O 1
ATOM 2999 N N . LEU A 1 377 ? -6.244 -3.177 3.766 1.00 98.69 377 LEU A N 1
ATOM 3000 C CA . LEU A 1 377 ? -5.348 -2.825 2.678 1.00 98.69 377 LEU A CA 1
ATOM 3001 C C . LEU A 1 377 ? -6.132 -2.080 1.606 1.00 98.69 377 LEU A C 1
ATOM 3003 O O . LEU A 1 377 ? -7.327 -2.311 1.422 1.00 98.69 377 LEU A O 1
ATOM 3007 N N . PHE A 1 378 ? -5.440 -1.226 0.873 1.00 98.69 378 PHE A N 1
ATOM 3008 C CA . PHE A 1 378 ? -5.929 -0.645 -0.364 1.00 98.69 378 PHE A CA 1
ATOM 3009 C C . PHE A 1 378 ? -4.958 -1.026 -1.469 1.00 98.69 378 PHE A C 1
ATOM 3011 O O . PHE A 1 378 ? -3.773 -0.684 -1.414 1.00 98.69 378 PHE A O 1
ATOM 3018 N N . LEU A 1 379 ? -5.468 -1.795 -2.424 1.00 98.69 379 LEU A N 1
ATOM 3019 C CA . LEU A 1 379 ? -4.705 -2.374 -3.518 1.00 98.69 379 LEU A CA 1
ATOM 3020 C C . LEU A 1 379 ? -5.150 -1.724 -4.826 1.00 98.69 379 LEU A C 1
ATOM 3022 O O . LEU A 1 379 ? -6.345 -1.516 -5.020 1.00 98.69 379 LEU A O 1
ATOM 3026 N N . SER A 1 380 ? -4.215 -1.410 -5.716 1.00 98.62 380 SER A N 1
ATOM 3027 C CA . SER A 1 380 ? -4.507 -0.742 -6.986 1.00 98.62 380 SER A CA 1
ATOM 3028 C C . SER A 1 380 ? -3.851 -1.456 -8.160 1.00 98.62 380 SER A C 1
ATOM 3030 O O . SER A 1 380 ? -2.745 -1.972 -8.037 1.00 98.62 380 SER A O 1
ATOM 3032 N N . ASP A 1 381 ? -4.518 -1.463 -9.309 1.00 98.44 381 ASP A N 1
ATOM 3033 C CA . ASP A 1 381 ? -3.925 -1.846 -10.598 1.00 98.44 381 ASP A CA 1
ATOM 3034 C C . ASP A 1 381 ? -3.316 -0.639 -11.346 1.00 98.44 381 ASP A C 1
ATOM 3036 O O . ASP A 1 381 ? -2.947 -0.751 -12.511 1.00 98.44 381 ASP A O 1
ATOM 3040 N N . GLY A 1 382 ? -3.254 0.528 -10.694 1.00 98.19 382 GLY A N 1
ATOM 3041 C CA . GLY A 1 382 ? -2.834 1.806 -11.271 1.00 98.19 382 GLY A CA 1
ATOM 3042 C C . GLY A 1 382 ? -3.992 2.708 -11.708 1.00 98.19 382 GLY A C 1
ATOM 3043 O O . GLY A 1 382 ? -3.819 3.925 -11.771 1.00 98.19 382 GLY A O 1
ATOM 3044 N N . THR A 1 383 ? -5.179 2.144 -11.953 1.00 98.00 383 THR A N 1
ATOM 3045 C CA . THR A 1 383 ? -6.382 2.876 -12.391 1.00 98.00 383 THR A CA 1
ATOM 3046 C C . THR A 1 383 ? -7.529 2.767 -11.382 1.00 98.00 383 THR A C 1
ATOM 3048 O O . THR A 1 383 ? -8.201 3.755 -11.089 1.00 98.00 383 THR A O 1
ATOM 3051 N N . VAL A 1 384 ? -7.760 1.572 -10.847 1.00 98.19 384 VAL A N 1
ATOM 3052 C CA . VAL A 1 384 ? -8.846 1.211 -9.938 1.00 98.19 384 VAL A CA 1
ATOM 3053 C C . VAL A 1 384 ? -8.242 0.742 -8.617 1.00 98.19 384 VAL A C 1
ATOM 3055 O O . VAL A 1 384 ? -7.407 -0.157 -8.586 1.00 98.19 384 VAL A O 1
ATOM 3058 N N . GLU A 1 385 ? -8.704 1.329 -7.513 1.00 98.38 385 GLU A N 1
ATOM 3059 C CA . GLU A 1 385 ? -8.366 0.902 -6.151 1.00 98.38 385 GLU A CA 1
ATOM 3060 C C . GLU A 1 385 ? -9.486 0.009 -5.591 1.00 98.38 385 GLU A C 1
ATOM 3062 O O . GLU A 1 385 ? -10.675 0.297 -5.766 1.00 98.38 385 GLU A O 1
ATOM 3067 N N . ILE A 1 386 ? -9.116 -1.071 -4.902 1.00 98.38 386 ILE A N 1
ATOM 3068 C CA . ILE A 1 386 ? -10.022 -1.945 -4.156 1.00 98.38 386 ILE A CA 1
ATOM 3069 C C . ILE A 1 386 ? -9.596 -2.015 -2.689 1.00 98.38 386 ILE A C 1
ATOM 3071 O O . ILE A 1 386 ? -8.412 -2.141 -2.363 1.00 98.38 386 ILE A O 1
ATOM 3075 N N . GLN A 1 387 ? -10.577 -1.951 -1.790 1.00 98.56 387 GLN A N 1
ATOM 3076 C CA . GLN A 1 387 ? -10.354 -2.204 -0.373 1.00 98.56 387 GLN A CA 1
ATOM 3077 C C . GLN A 1 387 ? -10.279 -3.712 -0.127 1.00 98.56 387 GLN A C 1
ATOM 3079 O O . GLN A 1 387 ? -11.126 -4.468 -0.599 1.00 98.56 387 GLN A O 1
ATOM 3084 N N . ALA A 1 388 ? -9.312 -4.142 0.674 1.00 98.62 388 ALA A N 1
ATOM 3085 C CA . ALA A 1 388 ? -9.164 -5.526 1.085 1.00 98.62 388 ALA A CA 1
ATOM 3086 C C . ALA A 1 388 ? -9.075 -5.657 2.611 1.00 98.62 388 ALA A C 1
ATOM 3088 O O . ALA A 1 388 ? -8.556 -4.776 3.298 1.00 98.62 388 ALA A O 1
ATOM 3089 N N . ILE A 1 389 ? -9.591 -6.759 3.146 1.00 98.62 389 ILE A N 1
ATOM 3090 C CA . ILE A 1 389 ? -9.575 -7.088 4.569 1.00 98.62 389 ILE A CA 1
ATOM 3091 C C . ILE A 1 389 ? -8.897 -8.438 4.767 1.00 98.62 389 ILE A C 1
ATOM 3093 O O . ILE A 1 389 ? -9.224 -9.427 4.113 1.00 98.62 389 ILE A O 1
ATOM 3097 N N . GLU A 1 390 ? -7.977 -8.473 5.721 1.00 98.50 390 GLU A N 1
ATOM 3098 C CA . GLU A 1 390 ? -7.319 -9.682 6.196 1.00 98.50 390 GLU A CA 1
ATOM 3099 C C . GLU A 1 390 ? -8.313 -10.595 6.943 1.00 98.50 390 GLU A C 1
ATOM 3101 O O . GLU A 1 390 ? -8.803 -10.262 8.029 1.00 98.50 390 GLU A O 1
ATOM 3106 N N . LEU A 1 391 ? -8.622 -11.764 6.372 1.00 98.06 391 LEU A N 1
ATOM 3107 C CA . LEU A 1 391 ? -9.384 -12.817 7.054 1.00 98.06 391 LEU A CA 1
ATOM 3108 C C . LEU A 1 391 ? -8.480 -13.740 7.868 1.00 98.06 391 LEU A C 1
ATOM 3110 O O . LEU A 1 391 ? -8.818 -14.099 8.996 1.00 98.06 391 LEU A O 1
ATOM 3114 N N . GLU A 1 392 ? -7.339 -14.106 7.292 1.00 97.75 392 GLU A N 1
ATOM 3115 C CA . GLU A 1 392 ? -6.289 -14.905 7.920 1.00 97.75 392 GLU A CA 1
ATOM 3116 C C . GLU A 1 392 ? -4.999 -14.104 7.932 1.00 97.75 392 GLU A C 1
ATOM 3118 O O . GLU A 1 392 ? -4.773 -13.304 7.029 1.00 97.75 392 GLU A O 1
ATOM 3123 N N . ARG A 1 393 ? -4.147 -14.331 8.934 1.00 97.69 393 ARG A N 1
ATOM 3124 C CA . ARG A 1 393 ? -2.904 -13.574 9.080 1.00 97.69 393 ARG A CA 1
ATOM 3125 C C . ARG A 1 393 ? -2.041 -13.720 7.821 1.00 97.69 393 ARG A C 1
ATOM 3127 O O . ARG A 1 393 ? -1.571 -14.814 7.535 1.00 97.69 393 ARG A O 1
ATOM 3134 N N . LEU A 1 394 ? -1.823 -12.616 7.111 1.00 98.25 394 LEU A N 1
ATOM 3135 C CA . LEU A 1 394 ? -0.979 -12.545 5.920 1.00 98.25 394 LEU A CA 1
ATOM 3136 C C . LEU A 1 394 ? 0.483 -12.451 6.351 1.00 98.25 394 LEU A C 1
ATOM 3138 O O . LEU A 1 394 ? 0.895 -11.497 7.024 1.00 98.25 394 LEU A O 1
ATOM 3142 N N . GLU A 1 395 ? 1.273 -13.458 6.015 1.00 97.19 395 GLU A N 1
ATOM 3143 C CA . GLU A 1 395 ? 2.699 -13.465 6.331 1.00 97.19 395 GLU A CA 1
ATOM 3144 C C . GLU A 1 395 ? 3.433 -12.441 5.460 1.00 97.19 395 GLU A C 1
ATOM 3146 O O . GLU A 1 395 ? 3.112 -12.279 4.293 1.00 97.19 395 GLU A O 1
ATOM 3151 N N . GLY A 1 396 ? 4.382 -11.694 6.034 1.00 95.69 396 GLY A N 1
ATOM 3152 C CA . GLY A 1 396 ? 5.145 -10.661 5.316 1.00 95.69 396 GLY A CA 1
ATOM 3153 C C . GLY A 1 396 ? 4.453 -9.299 5.146 1.00 95.69 396 GLY A C 1
ATOM 3154 O O . GLY A 1 396 ? 5.114 -8.341 4.744 1.00 95.69 396 GLY A O 1
ATOM 3155 N N . LEU A 1 397 ? 3.170 -9.163 5.512 1.00 97.81 397 LEU A N 1
ATOM 3156 C CA . LEU A 1 397 ? 2.502 -7.858 5.608 1.00 97.81 397 LEU A CA 1
ATOM 3157 C C . LEU A 1 397 ? 2.399 -7.387 7.062 1.00 97.81 397 LEU A C 1
ATOM 3159 O O . LEU A 1 397 ? 1.873 -8.094 7.925 1.00 97.81 397 LEU A O 1
ATOM 3163 N N . ALA A 1 398 ? 2.889 -6.180 7.338 1.00 96.88 398 ALA A N 1
ATOM 3164 C CA . ALA A 1 398 ? 2.792 -5.530 8.638 1.00 96.88 398 ALA A CA 1
ATOM 3165 C C . ALA A 1 398 ? 2.849 -4.000 8.506 1.00 96.88 398 ALA A C 1
ATOM 3167 O O . ALA A 1 398 ? 3.669 -3.442 7.773 1.00 96.88 398 ALA A O 1
ATOM 3168 N N . LEU A 1 399 ? 1.984 -3.311 9.257 1.00 96.81 399 LEU A N 1
ATOM 3169 C CA . LEU A 1 399 ? 2.003 -1.853 9.353 1.00 96.81 399 LEU A CA 1
ATOM 3170 C C . LEU A 1 399 ? 3.334 -1.389 9.958 1.00 96.81 399 LEU A C 1
ATOM 3172 O O . LEU A 1 399 ? 3.793 -1.952 10.948 1.00 96.81 399 LEU A O 1
ATOM 3176 N N . GLY A 1 400 ? 3.959 -0.370 9.366 1.00 94.06 400 GLY A N 1
ATOM 3177 C CA . GLY A 1 400 ? 5.269 0.114 9.816 1.00 94.06 400 GLY A CA 1
ATOM 3178 C C . GLY A 1 400 ? 6.470 -0.706 9.326 1.00 94.06 400 GLY A C 1
ATOM 3179 O O . GLY A 1 400 ? 7.597 -0.317 9.615 1.00 94.06 400 GLY A O 1
ATOM 3180 N N . THR A 1 401 ? 6.253 -1.808 8.603 1.00 94.62 401 THR A N 1
ATOM 3181 C CA . THR A 1 401 ? 7.333 -2.678 8.095 1.00 94.62 401 THR A CA 1
ATOM 3182 C C . THR A 1 401 ? 7.203 -2.958 6.601 1.00 94.62 401 THR A C 1
ATOM 3184 O O . THR A 1 401 ? 8.205 -3.091 5.909 1.00 94.62 401 THR A O 1
ATOM 3187 N N . THR A 1 402 ? 5.986 -3.052 6.072 1.00 96.62 402 THR A N 1
ATOM 3188 C CA . THR A 1 402 ? 5.783 -3.266 4.637 1.00 96.62 402 THR A CA 1
ATOM 3189 C C . THR A 1 402 ? 5.857 -1.935 3.887 1.00 96.62 402 THR A C 1
ATOM 3191 O O . THR A 1 402 ? 5.043 -1.054 4.180 1.00 96.62 402 THR A O 1
ATOM 3194 N N . PRO A 1 403 ? 6.771 -1.772 2.913 1.00 96.75 403 PRO A N 1
ATOM 3195 C CA . PRO A 1 403 ? 6.856 -0.555 2.113 1.00 96.75 403 PRO A CA 1
ATOM 3196 C C . PRO A 1 403 ? 5.621 -0.372 1.225 1.00 96.75 403 PRO A C 1
ATOM 3198 O O . PRO A 1 403 ? 5.052 -1.335 0.702 1.00 96.75 403 PRO A O 1
ATOM 3201 N N . MET A 1 404 ? 5.208 0.874 1.014 1.00 97.94 404 MET A N 1
ATOM 3202 C CA . MET A 1 404 ? 4.174 1.174 0.022 1.00 97.94 404 MET A CA 1
ATOM 3203 C C . MET A 1 404 ? 4.728 1.015 -1.390 1.00 97.94 404 MET A C 1
ATOM 3205 O O . MET A 1 404 ? 5.917 1.217 -1.623 1.00 97.94 404 MET A O 1
ATOM 3209 N N . GLY A 1 405 ? 3.874 0.620 -2.331 1.00 98.06 405 GLY A N 1
ATOM 3210 C CA . GLY A 1 405 ? 4.308 0.171 -3.653 1.00 98.06 405 GLY A CA 1
ATOM 3211 C C . GLY A 1 405 ? 4.622 -1.325 -3.731 1.00 98.06 405 GLY A C 1
ATOM 3212 O O . GLY A 1 405 ? 4.879 -1.825 -4.827 1.00 98.06 405 GLY A O 1
ATOM 3213 N N . THR A 1 406 ? 4.563 -2.050 -2.602 1.00 98.50 406 THR A N 1
ATOM 3214 C CA . THR A 1 406 ? 4.724 -3.511 -2.580 1.00 98.50 406 THR A CA 1
ATOM 3215 C C . THR A 1 406 ? 3.741 -4.157 -3.553 1.00 98.50 406 THR A C 1
ATOM 3217 O O . THR A 1 406 ? 2.533 -3.928 -3.477 1.00 98.50 406 THR A O 1
ATOM 3220 N N . LYS A 1 407 ? 4.256 -4.993 -4.450 1.00 98.44 407 LYS A N 1
ATOM 3221 C CA . LYS A 1 407 ? 3.478 -5.774 -5.404 1.00 98.44 407 LYS A CA 1
ATOM 3222 C C . LYS A 1 407 ? 2.970 -7.049 -4.730 1.00 98.44 407 LYS A C 1
ATOM 3224 O O . LYS A 1 407 ? 3.727 -7.788 -4.098 1.00 98.44 407 LYS A O 1
ATOM 3229 N N . VAL A 1 408 ? 1.672 -7.288 -4.850 1.00 98.44 408 VAL A N 1
ATOM 3230 C CA . VAL A 1 408 ? 0.945 -8.376 -4.196 1.00 98.44 408 VAL A CA 1
ATOM 3231 C C . VAL A 1 408 ? 0.225 -9.186 -5.260 1.00 98.44 408 VAL A C 1
ATOM 3233 O O . VAL A 1 408 ? -0.643 -8.673 -5.958 1.00 98.44 408 VAL A O 1
ATOM 3236 N N . HIS A 1 409 ? 0.589 -10.452 -5.379 1.00 98.06 409 HIS A N 1
ATOM 3237 C CA . HIS A 1 409 ? -0.029 -11.408 -6.281 1.00 98.06 409 HIS A CA 1
ATOM 3238 C C . HIS A 1 409 ? -1.215 -12.094 -5.595 1.00 98.06 409 HIS A C 1
ATOM 3240 O O . HIS A 1 409 ? -1.078 -12.620 -4.488 1.00 98.06 409 HIS A O 1
ATOM 3246 N N . LEU A 1 410 ? -2.372 -12.080 -6.252 1.00 98.31 410 LEU A N 1
ATOM 3247 C CA . LEU A 1 410 ? -3.652 -12.571 -5.758 1.00 98.31 410 LEU A CA 1
ATOM 3248 C C . LEU A 1 410 ? -4.205 -13.681 -6.653 1.00 98.31 410 LEU A C 1
ATOM 3250 O O . LEU A 1 410 ? -4.260 -13.540 -7.879 1.00 98.31 410 LEU A O 1
ATOM 3254 N N . GLU A 1 411 ? -4.704 -14.744 -6.024 1.00 98.00 411 GLU A N 1
ATOM 3255 C CA . GLU A 1 411 ? -5.376 -15.855 -6.701 1.00 98.00 411 GLU A CA 1
ATOM 3256 C C . GLU A 1 411 ? -6.680 -16.238 -6.002 1.00 98.00 411 GLU A C 1
ATOM 3258 O O . GLU A 1 411 ? -6.718 -16.428 -4.787 1.00 98.00 411 GLU A O 1
ATOM 3263 N N . ASN A 1 412 ? -7.751 -16.405 -6.783 1.00 98.00 412 ASN A N 1
ATOM 3264 C CA . ASN A 1 412 ? -9.052 -16.889 -6.309 1.00 98.00 412 ASN A CA 1
ATOM 3265 C C . ASN A 1 412 ? -9.614 -16.125 -5.092 1.00 98.00 412 ASN A C 1
ATOM 3267 O O . ASN A 1 412 ? -10.168 -16.732 -4.175 1.00 98.00 412 ASN A O 1
ATOM 3271 N N . VAL A 1 413 ? -9.472 -14.796 -5.070 1.00 98.44 413 VAL A N 1
ATOM 3272 C CA . VAL A 1 413 ? -9.891 -13.944 -3.942 1.00 98.44 413 VAL A CA 1
ATOM 3273 C C . VAL A 1 413 ? -11.378 -13.613 -4.030 1.00 98.44 413 VAL A C 1
ATOM 3275 O O . VAL A 1 413 ? -11.868 -13.157 -5.062 1.00 98.44 413 VAL A O 1
ATOM 3278 N N . GLU A 1 414 ? -12.109 -13.804 -2.935 1.00 98.44 414 GLU A N 1
ATOM 3279 C CA . GLU A 1 414 ? -13.526 -13.447 -2.855 1.00 98.44 414 GLU A CA 1
ATOM 3280 C C . GLU A 1 414 ? -13.697 -11.936 -2.658 1.00 98.44 414 GLU A C 1
ATOM 3282 O O . GLU A 1 414 ? -13.039 -11.326 -1.812 1.00 98.44 414 GLU A O 1
ATOM 3287 N N . VAL A 1 415 ? -14.601 -11.335 -3.429 1.00 98.50 415 VAL A N 1
ATOM 3288 C CA . VAL A 1 415 ? -14.991 -9.930 -3.319 1.00 98.50 415 VAL A CA 1
ATOM 3289 C C . VAL A 1 415 ? -16.475 -9.860 -2.996 1.00 98.50 415 VAL A C 1
ATOM 3291 O O . VAL A 1 415 ? -17.309 -10.263 -3.806 1.00 98.50 415 VAL A O 1
ATOM 3294 N N . VAL A 1 416 ? -16.805 -9.327 -1.821 1.00 98.44 416 VAL A N 1
ATOM 3295 C CA . VAL A 1 416 ? -18.183 -9.189 -1.329 1.00 98.44 416 VAL A CA 1
ATOM 3296 C C . VAL A 1 416 ? -18.417 -7.733 -0.965 1.00 98.44 416 VAL A C 1
ATOM 3298 O O . VAL A 1 416 ? -17.680 -7.151 -0.173 1.00 98.44 416 VAL A O 1
ATOM 3301 N N . GLY A 1 417 ? -19.436 -7.127 -1.570 1.00 97.75 417 GLY A N 1
ATOM 3302 C CA . GLY A 1 417 ? -19.750 -5.715 -1.368 1.00 97.75 417 GLY A CA 1
ATOM 3303 C C . GLY A 1 417 ? -18.613 -4.777 -1.776 1.00 97.75 417 GLY A C 1
ATOM 3304 O O . GLY A 1 417 ? -18.402 -3.743 -1.149 1.00 97.75 417 GLY A O 1
ATOM 3305 N N . GLY A 1 418 ? -17.847 -5.177 -2.790 1.00 97.44 418 GLY A N 1
ATOM 3306 C CA . GLY A 1 418 ? -16.678 -4.452 -3.276 1.00 97.44 418 GLY A CA 1
ATOM 3307 C C . GLY A 1 418 ? -15.454 -4.457 -2.359 1.00 97.44 418 GLY A C 1
ATOM 3308 O O . GLY A 1 418 ? -14.511 -3.701 -2.594 1.00 97.44 418 GLY A O 1
ATOM 3309 N N . ILE A 1 419 ? -15.448 -5.320 -1.341 1.00 98.56 419 ILE A N 1
ATOM 3310 C CA . ILE A 1 419 ? -14.309 -5.547 -0.451 1.00 98.56 419 ILE A CA 1
ATOM 3311 C C . ILE A 1 419 ? -13.721 -6.925 -0.749 1.00 98.56 419 ILE A C 1
ATOM 3313 O O . ILE A 1 419 ? -14.443 -7.921 -0.750 1.00 98.56 419 ILE A O 1
ATOM 3317 N N . ALA A 1 420 ? -12.413 -6.985 -0.987 1.00 98.50 420 ALA A N 1
ATOM 3318 C CA . ALA A 1 420 ? -11.676 -8.233 -1.143 1.00 98.50 420 ALA A CA 1
ATOM 3319 C C . ALA A 1 420 ? -11.352 -8.862 0.219 1.00 98.50 420 ALA A C 1
ATOM 3321 O O . ALA A 1 420 ? -10.900 -8.184 1.140 1.00 98.50 420 ALA A O 1
ATOM 3322 N N . TYR A 1 421 ? -11.538 -10.169 0.347 1.00 98.62 421 TYR A N 1
ATOM 3323 C CA . TYR A 1 421 ? -11.289 -10.905 1.581 1.00 98.62 421 TYR A CA 1
ATOM 3324 C C . TYR A 1 421 ? -10.073 -11.809 1.415 1.00 98.62 421 TYR A C 1
ATOM 3326 O O . TYR A 1 421 ? -10.126 -12.815 0.712 1.00 98.62 421 TYR A O 1
ATOM 3334 N N . LEU A 1 422 ? -8.965 -11.429 2.049 1.00 98.56 422 LEU A N 1
ATOM 3335 C CA . LEU A 1 422 ? -7.661 -12.044 1.817 1.00 98.56 422 LEU A CA 1
ATOM 3336 C C . LEU A 1 422 ? -7.367 -13.148 2.831 1.00 98.56 422 LEU A C 1
ATOM 3338 O O . LEU A 1 422 ? -7.450 -12.933 4.045 1.00 98.56 422 LEU A O 1
ATOM 3342 N N . ARG A 1 423 ? -6.959 -14.310 2.323 1.00 98.44 423 ARG A N 1
ATOM 3343 C CA . ARG A 1 423 ? -6.388 -15.419 3.099 1.00 98.44 423 ARG A CA 1
ATOM 3344 C C . ARG A 1 423 ? -4.921 -15.605 2.744 1.00 98.44 423 ARG A C 1
ATOM 3346 O O . ARG A 1 423 ? -4.518 -15.269 1.634 1.00 98.44 423 ARG A O 1
ATOM 3353 N N . ASN A 1 424 ? -4.138 -16.199 3.643 1.00 98.00 424 ASN A N 1
ATOM 3354 C CA . ASN A 1 424 ? -2.698 -16.361 3.416 1.00 98.00 424 ASN A CA 1
ATOM 3355 C C . ASN A 1 424 ? -2.409 -17.210 2.164 1.00 98.00 424 ASN A C 1
ATOM 3357 O O . ASN A 1 424 ? -1.554 -16.864 1.363 1.00 98.00 424 ASN A O 1
ATOM 3361 N N . ALA A 1 425 ? -3.201 -18.262 1.929 1.00 97.88 425 ALA A N 1
ATOM 3362 C CA . ALA A 1 425 ? -3.051 -19.137 0.761 1.00 97.88 425 ALA A CA 1
ATOM 3363 C C . ALA A 1 425 ? -3.346 -18.462 -0.596 1.00 97.88 425 ALA A C 1
ATOM 3365 O O . ALA A 1 425 ? -3.022 -19.026 -1.634 1.00 97.88 425 ALA A O 1
ATOM 3366 N N . GLN A 1 426 ? -3.985 -17.289 -0.599 1.00 98.06 426 GLN A N 1
ATOM 3367 C CA . GLN A 1 426 ? -4.406 -16.571 -1.810 1.00 98.06 426 GLN A CA 1
ATOM 3368 C C . GLN A 1 426 ? -3.492 -15.388 -2.140 1.00 98.06 426 GLN A C 1
ATOM 3370 O O . GLN A 1 426 ? -3.736 -14.683 -3.119 1.00 98.06 426 GLN A O 1
ATOM 3375 N N . VAL A 1 427 ? -2.487 -15.127 -1.300 1.00 98.31 427 VAL A N 1
ATOM 3376 C CA . VAL A 1 427 ? -1.657 -13.925 -1.352 1.00 98.31 427 VAL A CA 1
ATOM 3377 C C . VAL A 1 427 ? -0.192 -14.328 -1.423 1.00 98.31 427 VAL A C 1
ATOM 3379 O O . VAL A 1 427 ? 0.308 -15.047 -0.567 1.00 98.31 427 VAL A O 1
ATOM 3382 N N . THR A 1 428 ? 0.521 -13.825 -2.426 1.00 98.00 428 THR A N 1
ATOM 3383 C CA . THR A 1 428 ? 1.982 -13.932 -2.523 1.00 98.00 428 THR A CA 1
ATOM 3384 C C . THR A 1 428 ? 2.581 -12.537 -2.643 1.00 98.00 428 THR A C 1
ATOM 3386 O O . THR A 1 428 ? 2.171 -11.743 -3.485 1.00 98.00 428 THR A O 1
ATOM 3389 N N . ILE A 1 429 ? 3.545 -12.211 -1.787 1.00 98.12 429 ILE A N 1
ATOM 3390 C CA . ILE A 1 429 ? 4.190 -10.894 -1.776 1.00 98.12 429 ILE A CA 1
ATOM 3391 C C . ILE A 1 429 ? 5.396 -10.933 -2.705 1.00 98.12 429 ILE A C 1
ATOM 3393 O O . ILE A 1 429 ? 6.299 -11.741 -2.509 1.00 98.12 429 ILE A O 1
ATOM 3397 N N . LEU A 1 430 ? 5.419 -10.042 -3.694 1.00 97.31 430 LEU A N 1
ATOM 3398 C CA . LEU A 1 430 ? 6.511 -9.938 -4.663 1.00 97.31 430 LEU A CA 1
ATOM 3399 C C . LEU A 1 430 ? 7.562 -8.887 -4.264 1.00 97.31 430 LEU A C 1
ATOM 3401 O O . LEU A 1 430 ? 8.661 -8.898 -4.807 1.00 97.31 430 LEU A O 1
ATOM 3405 N N . GLY A 1 431 ? 7.246 -7.999 -3.314 1.00 96.75 431 GLY A N 1
ATOM 3406 C CA . GLY A 1 431 ? 8.141 -6.931 -2.852 1.00 96.75 431 GLY A CA 1
ATOM 3407 C C . GLY A 1 431 ? 8.013 -5.644 -3.671 1.00 96.75 431 GLY A C 1
ATOM 3408 O O . GLY A 1 431 ? 6.982 -5.404 -4.295 1.00 96.75 431 GLY A O 1
ATOM 3409 N N . GLY A 1 432 ? 9.045 -4.802 -3.650 1.00 96.62 432 GLY A N 1
ATOM 3410 C CA . GLY A 1 432 ? 9.045 -3.492 -4.308 1.00 96.62 432 GLY A CA 1
ATOM 3411 C C . GLY A 1 432 ? 8.657 -2.336 -3.385 1.00 96.62 432 GLY A C 1
ATOM 3412 O O . GLY A 1 432 ? 8.043 -2.521 -2.333 1.00 96.62 432 GLY A O 1
ATOM 3413 N N . VAL A 1 433 ? 9.056 -1.129 -3.778 1.00 96.25 433 VAL A N 1
ATOM 3414 C CA . VAL A 1 433 ? 8.795 0.110 -3.040 1.00 96.25 433 VAL A CA 1
ATOM 3415 C C . VAL A 1 433 ? 8.608 1.267 -4.012 1.00 96.25 433 VAL A C 1
ATOM 3417 O O . VAL A 1 433 ? 9.343 1.386 -4.984 1.00 96.25 433 VAL A O 1
ATOM 3420 N N . VAL A 1 434 ? 7.630 2.128 -3.738 1.00 96.69 434 VAL A N 1
ATOM 3421 C CA . VAL A 1 434 ? 7.369 3.349 -4.505 1.00 96.69 434 VAL A CA 1
ATOM 3422 C C . VAL A 1 434 ? 7.347 4.526 -3.536 1.00 96.69 434 VAL A C 1
ATOM 3424 O O . VAL A 1 434 ? 6.398 4.707 -2.770 1.00 96.69 434 VAL A O 1
ATOM 3427 N N . GLU A 1 435 ? 8.391 5.351 -3.577 1.00 92.94 435 GLU A N 1
ATOM 3428 C CA . GLU A 1 435 ? 8.616 6.445 -2.619 1.00 92.94 435 GLU A CA 1
ATOM 3429 C C . GLU A 1 435 ? 7.441 7.432 -2.548 1.00 92.94 435 GLU A C 1
ATOM 3431 O O . GLU A 1 435 ? 6.991 7.807 -1.462 1.00 92.94 435 GLU A O 1
ATOM 3436 N N . GLY A 1 436 ? 6.869 7.794 -3.702 1.00 94.19 436 GLY A N 1
ATOM 3437 C CA . GLY A 1 436 ? 5.710 8.688 -3.763 1.00 94.19 436 GLY A CA 1
ATOM 3438 C C . GLY A 1 436 ? 4.499 8.154 -2.988 1.00 94.19 436 GLY A C 1
ATOM 3439 O O . GLY A 1 436 ? 3.804 8.921 -2.315 1.00 94.19 436 GLY A O 1
ATOM 3440 N N . LEU A 1 437 ? 4.281 6.833 -3.009 1.00 96.31 437 LEU A N 1
ATOM 3441 C CA . LEU A 1 437 ? 3.211 6.188 -2.246 1.00 96.31 437 LEU A CA 1
ATOM 3442 C C . LEU A 1 437 ? 3.528 6.130 -0.753 1.00 96.31 437 LEU A C 1
ATOM 3444 O O . LEU A 1 437 ? 2.615 6.219 0.063 1.00 96.31 437 LEU A O 1
ATOM 3448 N N . GLN A 1 438 ? 4.804 6.050 -0.375 1.00 93.81 438 GLN A N 1
ATOM 3449 C CA . GLN A 1 438 ? 5.206 6.055 1.027 1.00 93.81 438 GLN A CA 1
ATOM 3450 C C . GLN A 1 438 ? 4.836 7.370 1.718 1.00 93.81 438 GLN A C 1
ATOM 3452 O O . GLN A 1 438 ? 4.269 7.369 2.816 1.00 93.81 438 GLN A O 1
ATOM 3457 N N . LYS A 1 439 ? 5.106 8.495 1.048 1.00 92.31 439 LYS A N 1
ATOM 3458 C CA . LYS A 1 439 ? 4.714 9.823 1.526 1.00 92.31 439 LYS A CA 1
ATOM 3459 C C . LYS A 1 439 ? 3.193 9.962 1.599 1.00 92.31 439 LYS A C 1
ATOM 3461 O O . LYS A 1 439 ? 2.672 10.377 2.632 1.00 92.31 439 LYS A O 1
ATOM 3466 N N . ALA A 1 440 ? 2.481 9.557 0.544 1.00 95.81 440 ALA A N 1
ATOM 3467 C CA . ALA A 1 440 ? 1.018 9.613 0.505 1.00 95.81 440 ALA A CA 1
ATOM 3468 C C . ALA A 1 440 ? 0.366 8.752 1.603 1.00 95.81 440 ALA A C 1
ATOM 3470 O O . ALA A 1 440 ? -0.603 9.170 2.238 1.00 95.81 440 ALA A O 1
ATOM 3471 N N . HIS A 1 441 ? 0.920 7.569 1.875 1.00 96.00 441 HIS A N 1
ATOM 3472 C CA . HIS A 1 441 ? 0.443 6.680 2.926 1.00 96.00 441 HIS A CA 1
ATOM 3473 C C . HIS A 1 441 ? 0.578 7.294 4.317 1.00 96.00 441 HIS A C 1
ATOM 3475 O O . HIS A 1 441 ? -0.367 7.172 5.092 1.00 96.00 441 HIS A O 1
ATOM 3481 N N . ARG A 1 442 ? 1.687 7.981 4.627 1.00 93.75 442 ARG A N 1
ATOM 3482 C CA . ARG A 1 442 ? 1.860 8.673 5.918 1.00 93.75 442 ARG A CA 1
ATOM 3483 C C . ARG A 1 442 ? 0.745 9.690 6.161 1.00 93.75 442 ARG A C 1
ATOM 3485 O O . ARG A 1 442 ? 0.108 9.649 7.211 1.00 93.75 442 ARG A O 1
ATOM 3492 N N . THR A 1 443 ? 0.470 10.545 5.176 1.00 95.44 443 THR A N 1
ATOM 3493 C CA . THR A 1 443 ? -0.609 11.541 5.256 1.00 95.44 443 THR A CA 1
ATOM 3494 C C . THR A 1 443 ? -1.973 10.870 5.417 1.00 95.44 443 THR A C 1
ATOM 3496 O O . THR A 1 443 ? -2.693 11.162 6.369 1.00 95.44 443 THR A O 1
ATOM 3499 N N . ARG A 1 444 ? -2.291 9.890 4.558 1.00 97.38 444 ARG A N 1
ATOM 3500 C CA . ARG A 1 444 ? -3.566 9.156 4.609 1.00 97.38 444 ARG A CA 1
ATOM 3501 C C . ARG A 1 444 ? -3.754 8.401 5.930 1.00 97.38 444 ARG A C 1
ATOM 3503 O O . ARG A 1 444 ? -4.866 8.331 6.439 1.00 97.38 444 ARG A O 1
ATOM 3510 N N . LEU A 1 445 ? -2.679 7.851 6.502 1.00 96.81 445 LEU A N 1
ATOM 3511 C CA . LEU A 1 445 ? -2.719 7.134 7.780 1.00 96.81 445 LEU A CA 1
ATOM 3512 C C . LEU A 1 445 ? -3.042 8.090 8.927 1.00 96.81 445 LEU A C 1
ATOM 3514 O O . LEU A 1 445 ? -3.895 7.773 9.750 1.00 96.81 445 LEU A O 1
ATOM 3518 N N . TYR A 1 446 ? -2.402 9.259 8.963 1.00 96.81 446 TYR A N 1
ATOM 3519 C CA . TYR A 1 446 ? -2.680 10.281 9.970 1.00 96.81 446 TYR A CA 1
ATOM 3520 C C . TYR A 1 446 ? -4.139 10.757 9.919 1.00 96.81 446 TYR A C 1
ATOM 3522 O O . TYR A 1 446 ? -4.806 10.843 10.954 1.00 96.81 446 TYR A O 1
ATOM 3530 N N . GLU A 1 447 ? -4.659 11.012 8.717 1.00 97.50 447 GLU A N 1
ATOM 3531 C CA . GLU A 1 447 ? -6.054 11.411 8.506 1.00 97.50 447 GLU A CA 1
ATOM 3532 C C . GLU A 1 447 ? -7.036 10.317 8.953 1.00 97.50 447 GLU A C 1
ATOM 3534 O O . GLU A 1 447 ? -7.966 10.600 9.714 1.00 97.50 447 GLU A O 1
ATOM 3539 N N . GLU A 1 448 ? -6.806 9.063 8.543 1.00 97.50 448 GLU A N 1
ATOM 3540 C CA . GLU A 1 448 ? -7.658 7.926 8.914 1.00 97.50 448 GLU A CA 1
ATOM 3541 C C . GLU A 1 448 ? -7.640 7.675 10.428 1.00 97.50 448 GLU A C 1
ATOM 3543 O O . GLU A 1 448 ? -8.699 7.484 11.030 1.00 97.50 448 GLU A O 1
ATOM 3548 N N . LEU A 1 449 ? -6.470 7.721 11.075 1.00 97.00 449 LEU A N 1
ATOM 3549 C CA . LEU A 1 449 ? -6.367 7.572 12.530 1.00 97.00 449 LEU A CA 1
ATOM 3550 C C . LEU A 1 449 ? -7.071 8.717 13.259 1.00 97.00 449 LEU A C 1
ATOM 3552 O O . LEU A 1 449 ? -7.842 8.467 14.183 1.00 97.00 449 LEU A O 1
ATOM 3556 N N . SER A 1 450 ? -6.876 9.960 12.817 1.00 97.06 450 SER A N 1
ATOM 3557 C CA . SER A 1 450 ? -7.528 11.136 13.405 1.00 97.06 450 SER A CA 1
ATOM 3558 C C . SER A 1 450 ? -9.050 11.070 13.293 1.00 97.06 450 SER A C 1
ATOM 3560 O O . SER A 1 450 ? -9.766 11.434 14.228 1.00 97.06 450 SER A O 1
ATOM 3562 N N . GLN A 1 451 ? -9.564 10.595 12.157 1.00 97.50 451 GLN A N 1
ATOM 3563 C CA . GLN A 1 451 ? -10.992 10.367 11.978 1.00 97.50 451 GLN A CA 1
ATOM 3564 C C . GLN A 1 451 ? -11.505 9.262 12.903 1.00 97.50 451 GLN A C 1
ATOM 3566 O O . GLN A 1 451 ? -12.460 9.492 13.646 1.00 97.50 451 GLN A O 1
ATOM 3571 N N . ARG A 1 452 ? -10.849 8.099 12.911 1.00 96.56 452 ARG A N 1
ATOM 3572 C CA . ARG A 1 452 ? -11.255 6.967 13.749 1.00 96.56 452 ARG A CA 1
ATOM 3573 C C . ARG A 1 452 ? -11.200 7.297 15.237 1.00 96.56 452 ARG A C 1
ATOM 3575 O O . ARG A 1 452 ? -12.101 6.907 15.961 1.00 96.56 452 ARG A O 1
ATOM 3582 N N . MET A 1 453 ? -10.207 8.055 15.703 1.00 95.81 453 MET A N 1
ATOM 3583 C CA . MET A 1 453 ? -10.148 8.501 17.100 1.00 95.81 453 MET A CA 1
ATOM 3584 C C . MET A 1 453 ? -11.347 9.380 17.476 1.00 95.81 453 MET A C 1
ATOM 3586 O O . MET A 1 453 ? -11.896 9.222 18.563 1.00 95.81 453 MET A O 1
ATOM 3590 N N . ARG A 1 454 ? -11.796 10.274 16.580 1.00 96.31 454 ARG A N 1
ATOM 3591 C CA . ARG A 1 454 ? -13.007 11.085 16.804 1.00 96.31 454 ARG A CA 1
ATOM 3592 C C . ARG A 1 454 ? -14.265 10.221 16.886 1.00 96.31 454 ARG A C 1
ATOM 3594 O O . ARG A 1 454 ? -15.101 10.452 17.755 1.00 96.31 454 ARG A O 1
ATOM 3601 N N . GLU A 1 455 ? -14.391 9.237 15.999 1.00 95.88 455 GLU A N 1
ATOM 3602 C CA . GLU A 1 455 ? -15.518 8.297 15.978 1.00 95.88 455 GLU A CA 1
ATOM 3603 C C . GLU A 1 455 ? -15.531 7.403 17.228 1.00 95.88 455 GLU A C 1
ATOM 3605 O O . GLU A 1 455 ? -16.553 7.307 17.904 1.00 95.88 455 GLU A O 1
ATOM 3610 N N . GLU A 1 456 ? -14.381 6.829 17.591 1.00 94.69 456 GLU A N 1
ATOM 3611 C CA . GLU A 1 456 ? -14.199 6.017 18.800 1.00 94.69 456 GLU A CA 1
ATOM 3612 C C . GLU A 1 456 ? -14.497 6.827 20.069 1.00 94.69 456 GLU A C 1
ATOM 3614 O O . GLU A 1 456 ? -15.174 6.333 20.966 1.00 94.69 456 GLU A O 1
ATOM 3619 N N . ALA A 1 457 ? -14.052 8.085 20.149 1.00 93.88 457 ALA A N 1
ATOM 3620 C CA . ALA A 1 457 ? -14.345 8.955 21.287 1.00 93.88 457 ALA A CA 1
ATOM 3621 C C . ALA A 1 457 ? -15.840 9.284 21.407 1.00 93.88 457 ALA A C 1
ATOM 3623 O O . ALA A 1 457 ? -16.385 9.287 22.513 1.00 93.88 457 ALA A O 1
ATOM 3624 N N . ALA A 1 458 ? -16.515 9.529 20.280 1.00 96.00 458 ALA A N 1
ATOM 3625 C CA . ALA A 1 458 ? -17.954 9.763 20.262 1.00 96.00 458 ALA A CA 1
ATOM 3626 C C . ALA A 1 458 ? -18.734 8.512 20.697 1.00 96.00 458 ALA A C 1
ATOM 3628 O O . ALA A 1 458 ? -19.638 8.613 21.526 1.00 96.00 458 ALA A O 1
ATOM 3629 N N . GLU A 1 459 ? -18.364 7.330 20.195 1.00 94.75 459 GLU A N 1
ATOM 3630 C CA . GLU A 1 459 ? -18.984 6.061 20.592 1.00 94.75 459 GLU A CA 1
ATOM 3631 C C . GLU A 1 459 ? -18.755 5.764 22.083 1.00 94.75 459 GLU A C 1
ATOM 3633 O O . GLU A 1 459 ? -19.688 5.395 22.798 1.00 94.75 459 GLU A O 1
ATOM 3638 N N . ALA A 1 460 ? -17.535 5.991 22.573 1.00 92.81 460 ALA A N 1
ATOM 3639 C CA . ALA A 1 460 ? -17.163 5.757 23.963 1.00 92.81 460 ALA A CA 1
ATOM 3640 C C . ALA A 1 460 ? -17.970 6.650 24.911 1.00 92.81 460 ALA A C 1
ATOM 3642 O O . ALA A 1 460 ? -18.491 6.177 25.921 1.00 92.81 460 ALA A O 1
ATOM 3643 N N . HIS A 1 461 ? -18.159 7.919 24.539 1.00 95.38 461 HIS A N 1
ATOM 3644 C CA . HIS A 1 461 ? -18.994 8.848 25.291 1.00 95.38 461 HIS A CA 1
ATOM 3645 C C . HIS A 1 461 ? -20.451 8.374 25.392 1.00 95.38 461 HIS A C 1
ATOM 3647 O O . HIS A 1 461 ? -21.033 8.427 26.474 1.00 95.38 461 HIS A O 1
ATOM 3653 N N . VAL A 1 462 ? -21.024 7.860 24.297 1.00 96.81 462 VAL A N 1
ATOM 3654 C CA . VAL A 1 462 ? -22.396 7.318 24.283 1.00 96.81 462 VAL A CA 1
ATOM 3655 C C . VAL A 1 462 ? -22.530 6.092 25.192 1.00 96.81 462 VAL A C 1
ATOM 3657 O O . VAL A 1 462 ? -23.564 5.923 25.833 1.00 96.81 462 VAL A O 1
ATOM 3660 N N . GLN A 1 463 ? -21.492 5.258 25.279 1.00 94.81 463 GLN A N 1
ATOM 3661 C CA . GLN A 1 463 ? -21.495 4.041 26.100 1.00 94.81 463 GLN A CA 1
ATOM 3662 C C . GLN A 1 463 ? -21.027 4.273 27.548 1.00 94.81 463 GLN A C 1
ATOM 3664 O O . GLN A 1 463 ? -21.093 3.357 28.363 1.00 94.81 463 GLN A O 1
ATOM 3669 N N . GLY A 1 464 ? -20.572 5.482 27.898 1.00 94.88 464 GLY A N 1
ATOM 3670 C CA . GLY A 1 464 ? -20.003 5.770 29.219 1.00 94.88 464 GLY A CA 1
ATOM 3671 C C . GLY A 1 464 ? -18.662 5.067 29.471 1.00 94.88 464 GLY A C 1
ATOM 3672 O O . GLY A 1 464 ? -18.307 4.803 30.619 1.00 94.88 464 GLY A O 1
ATOM 3673 N N . LEU A 1 465 ? -17.928 4.751 28.404 1.00 94.31 465 LEU A N 1
ATOM 3674 C CA . LEU A 1 465 ? -16.650 4.042 28.431 1.00 94.31 465 LEU A CA 1
ATOM 3675 C C . LEU A 1 465 ? -15.507 4.970 28.006 1.00 94.31 465 LEU A C 1
ATOM 3677 O O . LEU A 1 465 ? -15.729 6.050 27.458 1.00 94.31 465 LEU A O 1
ATOM 3681 N N . SER A 1 466 ? -14.262 4.543 28.232 1.00 88.94 466 SER A N 1
ATOM 3682 C CA . SER A 1 466 ? -13.116 5.145 27.540 1.00 88.94 466 SER A CA 1
ATOM 3683 C C . SER A 1 466 ? -13.002 4.584 26.113 1.00 88.94 466 SER A C 1
ATOM 3685 O O . SER A 1 466 ? -13.469 3.466 25.863 1.00 88.94 466 SER A O 1
ATOM 3687 N N . PRO A 1 467 ? -12.341 5.294 25.179 1.00 83.06 467 PRO A N 1
ATOM 3688 C CA . PRO A 1 467 ? -12.068 4.769 23.840 1.00 83.06 467 PRO A CA 1
ATOM 3689 C C . PRO A 1 467 ? -11.363 3.404 23.852 1.00 83.06 467 PRO A C 1
ATOM 3691 O O . PRO A 1 467 ? -11.713 2.523 23.068 1.00 83.06 467 PRO A O 1
ATOM 3694 N N . GLU A 1 468 ? -10.424 3.159 24.779 1.00 82.00 468 GLU A N 1
ATOM 3695 C CA . GLU A 1 468 ? -9.807 1.828 24.896 1.00 82.00 468 GLU A CA 1
ATOM 3696 C C . GLU A 1 468 ? -10.758 0.775 25.485 1.00 82.00 468 GLU A C 1
ATOM 3698 O O . GLU A 1 468 ? -10.618 -0.416 25.189 1.00 82.00 468 GLU A O 1
ATOM 3703 N N . GLY A 1 469 ? -11.720 1.201 26.310 1.00 85.25 469 GLY A N 1
ATOM 3704 C CA . GLY A 1 469 ? -12.762 0.354 26.889 1.00 85.25 469 GLY A CA 1
ATOM 3705 C C . GLY A 1 469 ? -13.611 -0.341 25.824 1.00 85.25 469 GLY A C 1
ATOM 3706 O O . GLY A 1 469 ? -13.793 -1.558 25.908 1.00 85.25 469 GLY A O 1
ATOM 3707 N N . LEU A 1 470 ? -13.995 0.383 24.762 1.00 86.06 470 LEU A N 1
ATOM 3708 C CA . LEU A 1 470 ? -14.786 -0.146 23.636 1.00 86.06 470 LEU A CA 1
ATOM 3709 C C . LEU A 1 470 ? -14.180 -1.418 23.022 1.00 86.06 470 LEU A C 1
ATOM 3711 O O . LEU A 1 470 ? -14.880 -2.366 22.664 1.00 86.06 470 LEU A O 1
ATOM 3715 N N . TYR A 1 471 ? -12.852 -1.462 22.907 1.00 81.44 471 TYR A N 1
ATOM 3716 C CA . TYR A 1 471 ? -12.149 -2.590 22.296 1.00 81.44 471 TYR A CA 1
ATOM 3717 C C . TYR A 1 471 ? -11.938 -3.768 23.247 1.00 81.44 471 TYR A C 1
ATOM 3719 O O . TYR A 1 471 ? -11.729 -4.895 22.784 1.00 81.44 471 TYR A O 1
ATOM 3727 N N . ARG A 1 472 ? -11.950 -3.531 24.564 1.00 84.19 472 ARG A N 1
ATOM 3728 C CA . ARG A 1 472 ? -11.858 -4.604 25.563 1.00 84.19 472 ARG A CA 1
ATOM 3729 C C . ARG A 1 472 ? -13.184 -5.349 25.675 1.00 84.19 472 ARG A C 1
ATOM 3731 O O . ARG A 1 472 ? -13.165 -6.576 25.681 1.00 84.19 472 ARG A O 1
ATOM 3738 N N . GLU A 1 473 ? -14.299 -4.627 25.671 1.00 82.75 473 GLU A N 1
ATOM 3739 C CA . GLU A 1 473 ? -15.639 -5.201 25.844 1.00 82.75 473 GLU A CA 1
ATOM 3740 C C . GLU A 1 473 ? -16.098 -6.009 24.622 1.00 82.75 473 GLU A C 1
ATOM 3742 O O . GLU A 1 473 ? -16.476 -7.173 24.745 1.00 82.75 473 GLU A O 1
ATOM 3747 N N . ARG A 1 474 ? -15.876 -5.504 23.398 1.00 81.56 474 ARG A N 1
ATOM 3748 C CA . ARG A 1 474 ? -16.147 -6.287 22.171 1.00 81.56 474 ARG A CA 1
ATOM 3749 C C . ARG A 1 474 ? -15.367 -7.607 22.100 1.00 81.56 474 ARG A C 1
ATOM 3751 O O . ARG A 1 474 ? -15.719 -8.507 21.335 1.00 81.56 474 ARG A O 1
ATOM 3758 N N . ARG A 1 475 ? -14.271 -7.733 22.856 1.00 77.00 475 ARG A N 1
ATOM 3759 C CA . ARG A 1 475 ? -13.478 -8.965 22.917 1.00 77.00 475 ARG A CA 1
ATOM 3760 C C . ARG A 1 475 ? -14.121 -10.012 23.827 1.00 77.00 475 ARG A C 1
ATOM 3762 O O . ARG A 1 475 ? -14.022 -11.193 23.503 1.00 77.00 475 ARG A O 1
ATOM 3769 N N . THR A 1 476 ? -14.755 -9.600 24.924 1.00 78.75 476 THR A N 1
ATOM 3770 C CA . THR A 1 476 ? -15.387 -10.516 25.885 1.00 78.75 476 THR A CA 1
ATOM 3771 C C . THR A 1 476 ? -16.683 -11.114 25.345 1.00 78.75 476 THR A C 1
ATOM 3773 O O . THR A 1 476 ? -16.931 -12.306 25.542 1.00 78.75 476 THR A O 1
ATOM 3776 N N . ASP A 1 477 ? -17.443 -10.354 24.556 1.00 74.06 477 ASP A N 1
ATOM 3777 C CA . ASP A 1 477 ? -18.724 -10.820 24.004 1.00 74.06 477 ASP A CA 1
ATOM 3778 C C . ASP A 1 477 ? -18.555 -11.973 23.006 1.00 74.06 477 ASP A C 1
ATOM 3780 O O . ASP A 1 477 ? -19.347 -12.916 22.969 1.00 74.06 477 ASP A O 1
ATOM 3784 N N . ASN A 1 478 ? -17.458 -11.969 22.244 1.00 66.75 478 ASN A N 1
ATOM 3785 C CA . ASN A 1 478 ? -17.171 -13.036 21.285 1.00 66.75 478 ASN A CA 1
ATOM 3786 C C . ASN A 1 478 ? -16.654 -14.333 21.932 1.00 66.75 478 ASN A C 1
ATOM 3788 O O . ASN A 1 478 ? -16.734 -15.388 21.300 1.00 66.75 478 ASN A O 1
ATOM 3792 N N . SER A 1 479 ? -16.134 -14.297 23.166 1.00 71.94 479 SER A N 1
ATOM 3793 C CA . SER A 1 479 ? -15.717 -15.520 23.872 1.00 71.94 479 SER A CA 1
ATOM 3794 C C . SER A 1 479 ? -16.892 -16.310 24.457 1.00 71.94 479 SER A C 1
ATOM 3796 O O . SER A 1 479 ? -16.849 -17.538 24.438 1.00 71.94 479 SER A O 1
ATOM 3798 N N . GLY A 1 480 ? -17.964 -15.642 24.902 1.00 65.06 480 GLY A N 1
ATOM 3799 C CA . GLY A 1 480 ? -19.102 -16.303 25.561 1.00 65.06 480 GLY A CA 1
ATOM 3800 C C . GLY A 1 480 ? -19.970 -17.164 24.634 1.00 65.06 480 GLY A C 1
ATOM 3801 O O . GLY A 1 480 ? -20.606 -18.116 25.076 1.00 65.06 480 GLY A O 1
ATOM 3802 N N . LEU A 1 481 ? -19.956 -16.896 23.326 1.00 65.62 481 LEU A N 1
ATOM 3803 C CA . LEU A 1 481 ? -20.759 -17.633 22.341 1.00 65.62 481 LEU A CA 1
ATOM 3804 C C . LEU A 1 481 ? -20.238 -19.048 22.025 1.00 65.62 481 LEU A C 1
ATOM 3806 O O . LEU A 1 481 ? -20.955 -19.822 21.390 1.00 65.62 481 LEU A O 1
ATOM 3810 N N . LYS A 1 482 ? -19.020 -19.417 22.451 1.00 62.84 482 LYS A N 1
ATOM 3811 C CA . LYS A 1 482 ? -18.449 -20.747 22.164 1.00 62.84 482 LYS A CA 1
ATOM 3812 C C . LYS A 1 482 ? -18.705 -21.811 23.237 1.00 62.84 482 LYS A C 1
ATOM 3814 O O . LYS A 1 482 ? -18.621 -22.988 22.902 1.00 62.84 482 LYS A O 1
ATOM 3819 N N . GLU A 1 483 ? -19.065 -21.453 24.469 1.00 61.91 483 GLU A N 1
ATOM 3820 C CA . GLU A 1 483 ? -19.202 -22.442 25.560 1.00 61.91 483 GLU A CA 1
ATOM 3821 C C . GLU A 1 483 ? -20.598 -23.091 25.668 1.00 61.91 483 GLU A C 1
ATOM 3823 O O . GLU A 1 483 ? -20.762 -24.096 26.349 1.00 61.91 483 GLU A O 1
ATOM 3828 N N . GLY A 1 484 ? -21.610 -22.599 24.944 1.00 60.62 484 GLY A N 1
ATOM 3829 C CA . GLY A 1 484 ? -22.996 -23.081 25.069 1.00 60.62 484 GLY A CA 1
ATOM 3830 C C . GLY A 1 484 ? -23.420 -24.262 24.181 1.00 60.62 484 GLY A C 1
ATOM 3831 O O . GLY A 1 484 ? -24.615 -24.540 24.110 1.00 60.62 484 GLY A O 1
ATOM 3832 N N . ARG A 1 485 ? -22.515 -24.931 23.447 1.00 58.38 485 ARG A N 1
ATOM 3833 C CA . ARG A 1 485 ? -22.900 -25.930 22.415 1.00 58.38 485 ARG A CA 1
ATOM 3834 C C . ARG A 1 485 ? -22.311 -27.339 22.550 1.00 58.38 485 ARG A C 1
ATOM 3836 O O . ARG A 1 485 ? -22.521 -28.150 21.656 1.00 58.38 485 ARG A O 1
ATOM 3843 N N . SER A 1 486 ? -21.630 -27.669 23.646 1.00 59.91 486 SER A N 1
ATOM 3844 C CA . SER A 1 486 ? -20.969 -28.976 23.826 1.00 59.91 486 SER A CA 1
ATOM 3845 C C . SER A 1 486 ? -21.628 -29.906 24.857 1.00 59.91 486 SER A C 1
ATOM 3847 O O . SER A 1 486 ? -20.922 -30.651 25.530 1.00 59.91 486 SER A O 1
ATOM 3849 N N . ALA A 1 487 ? -22.956 -29.892 25.004 1.00 61.53 487 ALA A N 1
ATOM 3850 C CA . ALA A 1 487 ? -23.647 -30.849 25.876 1.00 61.53 487 ALA A CA 1
ATOM 3851 C C . ALA A 1 487 ? -25.060 -31.193 25.370 1.00 61.53 487 ALA A C 1
ATOM 3853 O O . ALA A 1 487 ? -26.033 -30.543 25.740 1.00 61.53 487 ALA A O 1
ATOM 3854 N N . SER A 1 488 ? -25.170 -32.184 24.481 1.00 61.44 488 SER A N 1
ATOM 3855 C CA . SER A 1 488 ? -26.293 -33.146 24.401 1.00 61.44 488 SER A CA 1
ATOM 3856 C C . SER A 1 488 ? -26.144 -34.027 23.157 1.00 61.44 488 SER A C 1
ATOM 3858 O O . SER A 1 488 ? -26.774 -33.815 22.128 1.00 61.44 488 SER A O 1
ATOM 3860 N N . THR A 1 489 ? -25.290 -35.037 23.267 1.00 62.78 489 THR A N 1
ATOM 3861 C CA . THR A 1 489 ? -25.417 -36.264 22.470 1.00 62.78 489 THR A CA 1
ATOM 3862 C C . THR A 1 489 ? -25.038 -37.411 23.388 1.00 62.78 489 THR A C 1
ATOM 3864 O O . THR A 1 489 ? -23.909 -37.881 23.368 1.00 62.78 489 THR A O 1
ATOM 3867 N N . ASP A 1 490 ? -25.993 -37.759 24.241 1.00 70.25 490 ASP A N 1
ATOM 3868 C CA . ASP A 1 490 ? -26.185 -39.097 24.783 1.00 70.25 490 ASP A CA 1
ATOM 3869 C C . ASP A 1 490 ? -27.666 -39.400 24.534 1.00 70.25 490 ASP A C 1
ATOM 3871 O O . ASP A 1 490 ? -28.519 -38.817 25.201 1.00 70.25 490 ASP A O 1
ATOM 3875 N N . GLU A 1 491 ? -27.948 -40.193 23.495 1.00 59.94 491 GLU A N 1
ATOM 3876 C CA . GLU A 1 491 ? -29.048 -41.174 23.401 1.00 59.94 491 GLU A CA 1
ATOM 3877 C C . GLU A 1 491 ? -28.919 -42.022 22.128 1.00 59.94 491 GLU A C 1
ATOM 3879 O O . GLU A 1 491 ? -28.737 -41.444 21.028 1.00 59.94 491 GLU A O 1
#

Sequence (491 aa):
MPRKGRKDERLHQPKFDPNHPPVKPPYPSPSRVWRSAEEYNGWENQCERLRNQWKKDIEDWKALYITDSDWEDWGLEEEGGENLTAGLEDPQWGPQPTYAAVSYYYPGLGPDDPRATTEQLEAILPALAKLLGTYHERPVGPTVSNVGGSSQAGYALREPSRIVITSSSLGVKGRFNNGTVKSTPAPSSHENPIFLSKGDSYIANRRKPSHPATFRLFSPTNMKPFQVDPRLIQQVGSAYPCPTVAHEFLRKIASDVLESRMDDEDFSFPQYGQTVSEALQCSSFRDMAEPGTGLPNRIHQPHVHTTLGGPVVLELVHLTDVGVSAMALENARQRRERRLFLDELACRSDSYEGQVQRDLEWLKPGLEEYPRKRLKLFLSDGTVEIQAIELERLEGLALGTTPMGTKVHLENVEVVGGIAYLRNAQVTILGGVVEGLQKAHRTRLYEELSQRMREEAAEAHVQGLSPEGLYRERRTDNSGLKEGRSASTDE

pLDDT: mean 74.23, std 25.66, range [25.92, 98.75]

Organism: Coprinellus micaceus (NCBI:txid71717)

Foldseek 3Di:
DDDDDDPPPPPPDDPDDLVDQDDQDDQDDDDPDDPDPVSVVVSVVSNVVSVVVSVVSNVVSCVVRPDPVCVPPPPPPCPPDPDPVVVVDDPPDDDDDPVVVVCVVPPPDDPPPPPDDPVNVVVCVVVVCVVVVVVPPDDDDDDDDDDDDDDDDDDDDDDDDDDDDDDDDDDDDDDDDDDDDDDDDDDDDDDDDDDDDDDDDDDDDDDDDDDDPPPPPPDPPDDDQDDDDVVLLVVQCVVAVAQRWDPVVLSVLLVVLCVVCVPPPPDDPVNSSVSSVQVVLADALLVTGDPPSHDDQCLQAQADWDWPADQHKWFWLAKDAPLDALVQQVVLVVQLVVVLVVVVVVPPDPDPPCDVVSLCSLQDPPRDFRDHDKMWTWIHSSHDIFIEIEPEDAPPDGPSHAAGSWMKTFHGWIRHRRYTYDDNVGIDTPHYHYSVSSVVRVVVSVVVSVVSNVVLCVVCVVVVHHSNRVSVVVVVVVVVVPPPPPDDDDD

InterPro domains:
  IPR013894 RecQ mediated genome instability protein 1, OB-fold domain [PF08585] (295-443)
  IPR042470 RecQ mediated genome instability protein, N-terminal OB-fold domain superfamily [G3DSA:2.40.50.770] (288-451)

Secondary structure (DSSP, 8-state):
--------------SSBTTBPPPPPPPPPPPSS-SSHHHHHHHHHHHHHHHHHHHHHHHHHHHHH--TTSTTT-----SS---TTGGGS---S-PPPTTHHHHTTSTT--TT-TT--HHHHHHHHHHHHHHHHTTS----------------------PPPP------------------------------------------------S--------GGGPPPP---HHHHHHHHHH--SSPBPHHHHHHHHHHHHHHTTT-TT--HHHHHHHHHHHHHTS-HHHHBPTTSSS-TTTTSTT-EEEE-S-EEEEEEEEEESSS-HHHHHHHHHHHHHHHHHHHHHT--S-TTTTSTTTTGGG-TTSPPPP-S-EEEEEESSS-EEEEEESS--TT--TTTSPTT-EEEE-SEEEETTEEEE-GGGEEEEE---HHHHHHHHHHHHHHHHHHHHHHHHHHHHHTS-HHHHHHHHHHHHHHTTGGGS-----